Protein AF-A0A3B9JXW6-F1 (afdb_monomer_lite)

Foldseek 3Di:
DQLQPDPPRQQEAEADDQWFQDDPPDDSQCVLCQLFNVPDDQADQDDDDDDAHDLQSCQLSQYAYEAEYAHQVVPVPQDLVGLQRNLSRCCSRLQWDWRDAGDNGDIDIHGRYDADPVSHHFFSTYGGYYHYHPALLVVFLVVVVVVLVVLFWDKDFQDPQKDFAAFLFQKKKKKFSALWKKKAAAPRDIDTSPDPDDPQWDWDDDSRMIIIIGGCAPPCRRGTMMGMDDPTPGMIMITDSQKAKDWLCPVPQEDEAPDWDKTKTFIAGHPVRRPHFQFLVSFPDKDKWKWKQDPRDTDTDDWDKDADRSGIIMTTRDHPHRDFAKIKMKMWIDRPDNGDIHIDIDIHGYFYCQQWWDWPGLEWEWEEQEALFGKTKTKTKIFFHQPAFKKKKFWAPAFSDKDWAADPPDDDDPFSVQKDKDWPPFCDDPRHTMDMAGHRGMDMIMMIIHGNDAGWTKMKTWIWMWMGGPPDPTIDIDIRIYIHTYHYD

pLDDT: mean 85.59, std 10.49, range [35.19, 97.62]

Radius of gyration: 29.15 Å; chains: 1; bounding box: 68×64×74 Å

Secondary structure (DSSP, 8-state):
--GGG-SS----EEEEESS----TTS-HHHHHHHHT-TT--SS----S-----HHHHHHHTT--EEEEEE--TTS----HHHHHHHTTHHHHHHSEEEEPPBTTB--EEEE-S---TTSPPPTTSPP-EEEEESSHHHHHHHHHHHHHHHTT-EEEE-BTTEEEE-TT-SEEEEEESSS--EEE-GGG-EEETTSS--TTEEEEEETTEEEEEEE-TT-GGGSEEEEEE---S-EEEEEE--EEEEEGGGG--EEETTS-EEEEEEEEE-GGGTTSPP-GGGSTTEEEEEEEEETTEEEEEP--EEE-TTSEEEEEEE--TT--EEEEEEEEEEE-TTS--EEEEEEEEEE-GGGS-EES-SEEEPPPEESTT--EEEEEEEEPPSSSSEEEEEE-SS-SEEEEEEPTTPPP---GGG-EEEEETPEEETTEEEEEEETT-EEEEEEEEE-SS---EEEEEEEEEEEE-TT-S-EEEEEEEEEEEEE--

Structure (mmCIF, N/CA/C/O backbone):
data_AF-A0A3B9JXW6-F1
#
_entry.id   AF-A0A3B9JXW6-F1
#
loop_
_atom_site.group_PDB
_atom_site.id
_atom_site.type_symbol
_atom_site.label_atom_id
_atom_site.label_alt_id
_atom_site.label_comp_id
_atom_site.label_asym_id
_atom_site.label_entity_id
_atom_site.label_seq_id
_atom_site.pdbx_PDB_ins_code
_atom_site.Cartn_x
_atom_site.Cartn_y
_atom_site.Cartn_z
_atom_site.occupancy
_atom_site.B_iso_or_equiv
_atom_site.auth_seq_id
_atom_site.auth_comp_id
_atom_site.auth_asym_id
_atom_site.auth_atom_id
_atom_site.pdbx_PDB_model_num
ATOM 1 N N . GLN A 1 1 ? 6.437 34.582 -5.546 1.00 35.19 1 GLN A N 1
ATOM 2 C CA . GLN A 1 1 ? 5.185 33.986 -5.042 1.00 35.19 1 GLN A CA 1
ATOM 3 C C . GLN A 1 1 ? 5.531 32.534 -4.789 1.00 35.19 1 GLN A C 1
ATOM 5 O O . GLN A 1 1 ? 6.056 31.919 -5.708 1.00 35.19 1 GLN A O 1
ATOM 10 N N . ALA A 1 2 ? 5.444 32.061 -3.547 1.00 38.75 2 ALA A N 1
ATOM 11 C CA . ALA A 1 2 ? 5.876 30.705 -3.221 1.00 38.75 2 ALA A CA 1
ATOM 12 C C . ALA A 1 2 ? 5.021 29.701 -4.010 1.00 38.75 2 ALA A C 1
ATOM 14 O O . ALA A 1 2 ? 3.804 29.864 -4.078 1.00 38.75 2 ALA A O 1
ATOM 15 N N . LEU A 1 3 ? 5.653 28.686 -4.604 1.00 49.25 3 LEU A N 1
ATOM 16 C CA . LEU A 1 3 ? 4.979 27.629 -5.375 1.00 49.25 3 LEU A CA 1
ATOM 17 C C . LEU A 1 3 ? 3.952 26.829 -4.540 1.00 49.25 3 LEU A C 1
ATOM 19 O O . LEU A 1 3 ? 3.140 26.106 -5.108 1.00 49.25 3 LEU A O 1
ATOM 23 N N . ASN A 1 4 ? 3.938 27.009 -3.214 1.00 45.06 4 ASN A N 1
ATOM 24 C CA . ASN A 1 4 ? 3.087 26.284 -2.267 1.00 45.06 4 ASN A CA 1
ATOM 25 C C . ASN A 1 4 ? 1.646 26.822 -2.118 1.00 45.06 4 ASN A C 1
ATOM 27 O O . ASN A 1 4 ? 0.872 26.219 -1.382 1.00 45.06 4 ASN A O 1
ATOM 31 N N . GLU A 1 5 ? 1.257 27.936 -2.757 1.00 38.94 5 GLU A N 1
ATOM 32 C CA . GLU A 1 5 ? -0.030 28.611 -2.458 1.00 38.94 5 GLU A CA 1
ATOM 33 C C . GLU A 1 5 ? -1.107 28.567 -3.566 1.00 38.94 5 GLU A C 1
ATOM 35 O O . GLU A 1 5 ? -2.167 29.172 -3.401 1.00 38.94 5 GLU A O 1
ATOM 40 N N . SER A 1 6 ? -0.909 27.858 -4.685 1.00 38.25 6 SER A N 1
ATOM 41 C CA . SER A 1 6 ? -1.930 27.764 -5.748 1.00 38.25 6 SER A CA 1
ATOM 42 C C . SER A 1 6 ? -2.514 26.363 -5.913 1.00 38.25 6 SER A C 1
ATOM 44 O O . SER A 1 6 ? -1.777 25.391 -6.021 1.00 38.25 6 SER A O 1
ATOM 46 N N . VAL A 1 7 ? -3.844 26.292 -6.038 1.00 41.34 7 VAL A N 1
ATOM 47 C CA . VAL A 1 7 ? -4.644 25.073 -6.301 1.00 41.34 7 VAL A CA 1
ATOM 48 C C . VAL A 1 7 ? -4.357 24.456 -7.690 1.00 41.34 7 VAL A C 1
ATOM 50 O O . VAL A 1 7 ? -4.729 23.316 -7.937 1.00 41.34 7 VAL A O 1
ATOM 53 N N . ASP A 1 8 ? -3.613 25.167 -8.548 1.00 47.97 8 ASP A N 1
ATOM 54 C CA . ASP A 1 8 ? -2.991 24.671 -9.788 1.00 47.97 8 ASP A CA 1
ATOM 55 C C . ASP A 1 8 ? -1.460 24.541 -9.613 1.00 47.97 8 ASP A C 1
ATOM 57 O O . ASP A 1 8 ? -0.676 25.170 -10.329 1.00 47.97 8 ASP A O 1
ATOM 61 N N . SER A 1 9 ? -0.997 23.808 -8.595 1.00 62.19 9 SER A N 1
ATOM 62 C CA . SER A 1 9 ? 0.438 23.600 -8.375 1.00 62.19 9 SER A CA 1
ATOM 63 C C . SER A 1 9 ? 1.012 22.634 -9.419 1.00 62.19 9 SER A C 1
ATOM 65 O O . SER A 1 9 ? 0.426 21.604 -9.754 1.00 62.19 9 SER A O 1
ATOM 67 N N . CYS A 1 10 ? 2.169 22.981 -9.986 1.00 66.19 10 CYS A N 1
ATOM 68 C CA . CYS A 1 10 ? 2.902 22.104 -10.893 1.00 66.19 10 CYS A CA 1
ATOM 69 C C . CYS A 1 10 ? 3.252 20.801 -10.158 1.00 66.19 10 CYS A C 1
ATOM 71 O O . CYS A 1 10 ? 4.045 20.827 -9.226 1.00 66.19 10 CYS A O 1
ATOM 73 N N . ALA A 1 11 ? 2.660 19.674 -10.562 1.00 78.00 11 ALA A N 1
ATOM 74 C CA . ALA A 1 11 ? 2.898 18.380 -9.917 1.00 78.00 11 ALA A CA 1
ATOM 75 C C . ALA A 1 11 ? 4.185 17.690 -10.400 1.00 78.00 11 ALA A C 1
ATOM 77 O O . ALA A 1 11 ? 4.690 16.797 -9.730 1.00 78.00 11 ALA A O 1
ATOM 78 N N . MET A 1 12 ? 4.691 18.062 -11.581 1.00 83.69 12 MET A N 1
ATOM 79 C CA . MET A 1 12 ? 5.884 17.485 -12.204 1.00 83.69 12 MET A CA 1
ATOM 80 C C . MET A 1 12 ? 6.387 18.395 -13.327 1.00 83.69 12 MET A C 1
ATOM 82 O O . MET A 1 12 ? 5.585 18.927 -14.098 1.00 83.69 12 MET A O 1
ATOM 86 N N . MET A 1 13 ? 7.708 18.504 -13.481 1.00 86.12 13 MET A N 1
ATOM 87 C CA . MET A 1 13 ? 8.332 19.117 -14.654 1.00 86.12 13 MET A CA 1
ATOM 88 C C . MET A 1 13 ? 8.975 18.044 -15.533 1.00 86.12 13 MET A C 1
ATOM 90 O O . MET A 1 13 ? 9.838 17.299 -15.075 1.00 86.12 13 MET A O 1
ATOM 94 N N . ILE A 1 14 ? 8.605 18.007 -16.814 1.00 86.94 14 ILE A N 1
ATOM 95 C CA . ILE A 1 14 ? 9.288 17.189 -17.821 1.00 86.94 14 ILE A CA 1
ATOM 96 C C . ILE A 1 14 ? 9.941 18.127 -18.836 1.00 86.94 14 ILE A C 1
ATOM 98 O O . ILE A 1 14 ? 9.257 18.885 -19.525 1.00 86.94 14 ILE A O 1
ATOM 102 N N . TRP A 1 15 ? 11.268 18.086 -18.911 1.00 87.38 15 TRP A N 1
ATOM 103 C CA . TRP A 1 15 ? 12.083 18.895 -19.807 1.00 87.38 15 TRP A CA 1
ATOM 104 C C . TRP A 1 15 ? 12.637 18.024 -20.933 1.00 87.38 15 TRP A C 1
ATOM 106 O O . TRP A 1 15 ? 13.619 17.311 -20.753 1.00 87.38 15 TRP A O 1
ATOM 116 N N . PHE A 1 16 ? 12.015 18.120 -22.107 1.00 84.81 16 PHE A N 1
ATOM 117 C CA . PHE A 1 16 ? 12.512 17.516 -23.342 1.00 84.81 16 PHE A CA 1
ATOM 118 C C . PHE A 1 16 ? 13.453 18.470 -24.074 1.00 84.81 16 PHE A C 1
ATOM 120 O O . PHE A 1 16 ? 13.112 19.639 -24.268 1.00 84.81 16 PHE A O 1
ATOM 127 N N . THR A 1 17 ? 14.606 17.974 -24.508 1.00 81.62 17 THR A N 1
ATOM 128 C CA . THR A 1 17 ? 15.522 18.715 -25.378 1.00 81.62 17 THR A CA 1
ATOM 129 C C . THR A 1 17 ? 16.358 17.765 -26.233 1.00 81.62 17 THR A C 1
ATOM 131 O O . THR A 1 17 ? 16.650 16.638 -25.845 1.00 81.62 17 THR A O 1
ATOM 134 N N . ASP A 1 18 ? 16.719 18.223 -27.420 1.00 71.75 18 ASP A N 1
ATOM 135 C CA . ASP A 1 18 ? 17.624 17.580 -28.376 1.00 71.75 18 ASP A CA 1
ATOM 136 C C . ASP A 1 18 ? 18.957 18.342 -28.501 1.00 71.75 18 ASP A C 1
ATOM 138 O O . ASP A 1 18 ? 19.820 17.971 -29.292 1.00 71.75 18 ASP A O 1
ATOM 142 N N . GLY A 1 19 ? 19.140 19.396 -27.698 1.00 70.31 19 GLY A N 1
ATOM 143 C CA . GLY A 1 19 ? 20.343 20.221 -27.667 1.00 70.31 19 GLY A CA 1
ATOM 144 C C . GLY A 1 19 ? 20.643 20.807 -26.287 1.00 70.31 19 GLY A C 1
ATOM 145 O O . GLY A 1 19 ? 19.947 20.552 -25.297 1.00 70.31 19 GLY A O 1
ATOM 146 N N . ALA A 1 20 ? 21.703 21.609 -26.224 1.00 68.00 20 ALA A N 1
ATOM 147 C CA . ALA A 1 20 ? 22.185 22.215 -24.989 1.00 68.00 20 ALA A CA 1
ATOM 148 C C . ALA A 1 20 ? 21.194 23.193 -24.333 1.00 68.00 20 ALA A C 1
ATOM 150 O O . ALA A 1 20 ? 20.308 23.770 -24.967 1.00 68.00 20 ALA A O 1
ATOM 151 N N . VAL A 1 21 ? 21.418 23.469 -23.043 1.00 69.12 21 VAL A N 1
ATOM 152 C CA . VAL A 1 21 ? 20.695 24.496 -22.280 1.00 69.12 21 VAL A CA 1
ATOM 153 C C . VAL A 1 21 ? 20.968 25.882 -22.884 1.00 69.12 21 VAL A C 1
ATOM 155 O O . VAL A 1 21 ? 21.992 26.500 -22.599 1.00 69.12 21 VAL A O 1
ATOM 158 N N . ASN A 1 22 ? 20.051 26.383 -23.722 1.00 65.88 22 ASN A N 1
ATOM 159 C CA . ASN A 1 22 ? 20.199 27.666 -24.423 1.00 65.88 22 ASN A CA 1
ATOM 160 C C . ASN A 1 22 ? 19.049 28.656 -24.132 1.00 65.88 22 ASN A C 1
ATOM 162 O O . ASN A 1 22 ? 18.179 28.900 -24.977 1.00 65.88 22 ASN A O 1
ATOM 166 N N . PRO A 1 23 ? 19.001 29.232 -22.922 1.00 56.97 23 PRO A N 1
ATOM 167 C CA . PRO A 1 23 ? 18.041 30.272 -22.581 1.00 56.97 23 PRO A CA 1
ATOM 168 C C . PRO A 1 23 ? 18.289 31.526 -23.441 1.00 56.97 23 PRO A C 1
ATOM 170 O O . PRO A 1 23 ? 19.395 32.048 -23.545 1.00 56.97 23 PRO A O 1
ATOM 173 N N . ARG A 1 24 ? 17.223 31.967 -24.113 1.00 48.47 24 ARG A N 1
ATOM 174 C CA . ARG A 1 24 ? 17.151 32.958 -25.204 1.00 48.47 24 ARG A CA 1
ATOM 175 C C . ARG A 1 24 ? 18.156 34.135 -25.124 1.00 48.47 24 ARG A C 1
ATOM 177 O O . ARG A 1 24 ? 18.079 34.948 -24.213 1.00 48.47 24 ARG A O 1
ATOM 184 N N . SER A 1 25 ? 19.008 34.268 -26.154 1.00 48.22 25 SER A N 1
ATOM 185 C CA . SER A 1 25 ? 19.819 35.445 -26.569 1.00 48.22 25 SER A CA 1
ATOM 186 C C . SER A 1 25 ? 20.440 36.329 -25.469 1.00 48.22 25 SER A C 1
ATOM 188 O O . SER A 1 25 ? 20.507 37.551 -25.624 1.00 48.22 25 SER A O 1
ATOM 190 N N . GLY A 1 26 ? 20.886 35.729 -24.370 1.00 59.44 26 GLY A N 1
ATOM 191 C CA . GLY A 1 26 ? 21.588 36.378 -23.266 1.00 59.44 26 GLY A CA 1
ATOM 192 C C . GLY A 1 26 ? 22.719 35.491 -22.755 1.00 59.44 26 GLY A C 1
ATOM 193 O O . GLY A 1 26 ? 22.921 34.390 -23.263 1.00 59.44 26 GLY A O 1
ATOM 194 N N . ASP A 1 27 ? 23.470 35.990 -21.774 1.00 70.38 27 ASP A N 1
ATOM 195 C CA . ASP A 1 27 ? 24.574 35.271 -21.134 1.00 70.38 27 ASP A CA 1
ATOM 196 C C . ASP A 1 27 ? 24.087 33.915 -20.583 1.00 70.38 27 ASP A C 1
ATOM 198 O O . ASP A 1 27 ? 23.382 33.848 -19.572 1.00 70.38 27 ASP A O 1
ATOM 202 N N . GLN A 1 28 ? 24.427 32.832 -21.290 1.00 72.62 28 GLN A N 1
ATOM 203 C CA . GLN A 1 28 ? 24.025 31.458 -20.969 1.00 72.62 28 GLN A CA 1
ATOM 204 C C . GLN A 1 28 ? 24.432 31.080 -19.541 1.00 72.62 28 GLN A C 1
ATOM 206 O O . GLN A 1 28 ? 23.704 30.359 -18.857 1.00 72.62 28 GLN A O 1
ATOM 211 N N . LEU A 1 29 ? 25.536 31.648 -19.050 1.00 76.31 29 LEU A N 1
ATOM 212 C CA . LEU A 1 29 ? 26.005 31.434 -17.689 1.00 76.31 29 LEU A CA 1
ATOM 213 C C . LEU A 1 29 ? 25.125 32.122 -16.661 1.00 76.31 29 LEU A C 1
ATOM 215 O O . LEU A 1 29 ? 24.812 31.502 -15.659 1.00 76.31 29 LEU A O 1
ATOM 219 N N . ALA A 1 30 ? 24.635 33.337 -16.912 1.00 77.38 30 ALA A N 1
ATOM 220 C CA . ALA A 1 30 ? 23.718 34.003 -15.982 1.00 77.38 30 ALA A CA 1
ATOM 221 C C . ALA A 1 30 ? 22.432 33.186 -15.757 1.00 77.38 30 ALA A C 1
ATOM 223 O O . ALA A 1 30 ? 21.879 33.146 -14.654 1.00 77.38 30 ALA A O 1
ATOM 224 N N . SER A 1 31 ? 21.974 32.488 -16.797 1.00 82.25 31 SER A N 1
ATOM 225 C CA . SER A 1 31 ? 20.813 31.606 -16.695 1.00 82.25 31 SER A CA 1
ATOM 226 C C . SER A 1 31 ? 21.142 30.294 -15.984 1.00 82.25 31 SER A C 1
ATOM 228 O O . SER A 1 31 ? 20.391 29.897 -15.097 1.00 82.25 31 SER A O 1
ATOM 230 N N . LEU A 1 32 ? 22.276 29.653 -16.294 1.00 84.50 32 LEU A N 1
ATOM 231 C CA . LEU A 1 32 ? 22.757 28.486 -15.540 1.00 84.50 32 LEU A CA 1
ATOM 232 C C . LEU A 1 32 ? 22.949 28.817 -14.058 1.00 84.50 32 LEU A C 1
ATOM 234 O O . LEU A 1 32 ? 22.548 28.038 -13.194 1.00 84.50 32 LEU A O 1
ATOM 238 N N . SER A 1 33 ? 23.471 30.004 -13.766 1.00 85.06 33 SER A N 1
ATOM 239 C CA . SER A 1 33 ? 23.652 30.506 -12.412 1.00 85.06 33 SER A CA 1
ATOM 240 C C . SER A 1 33 ? 22.327 30.701 -11.675 1.00 85.06 33 SER A C 1
ATOM 242 O O . SER A 1 33 ? 22.241 30.453 -10.476 1.00 85.06 33 SER A O 1
ATOM 244 N N . SER A 1 34 ? 21.272 31.091 -12.393 1.00 86.62 34 SER A N 1
ATOM 245 C CA . SER A 1 34 ? 19.920 31.224 -11.836 1.00 86.62 34 SER A CA 1
ATOM 246 C C . SER A 1 34 ? 19.232 29.869 -11.624 1.00 86.62 34 SER A C 1
ATOM 248 O O . SER A 1 34 ? 18.459 29.705 -10.682 1.00 86.62 34 SER A O 1
ATOM 250 N N . LEU A 1 35 ? 19.502 28.890 -12.492 1.00 88.94 35 LEU A N 1
ATOM 251 C CA . LEU A 1 35 ? 18.913 27.551 -12.411 1.00 88.94 35 LEU A CA 1
ATOM 252 C C . LEU A 1 35 ? 19.598 26.668 -11.357 1.00 88.94 35 LEU A C 1
ATOM 254 O O . LEU A 1 35 ? 18.912 25.939 -10.646 1.00 88.94 35 LEU A O 1
ATOM 258 N N . CYS A 1 36 ? 20.929 26.736 -11.259 1.00 89.44 36 CYS A N 1
ATOM 259 C CA . CYS A 1 36 ? 21.748 25.856 -10.425 1.00 89.44 36 CYS A CA 1
ATOM 260 C C . CYS A 1 36 ? 22.313 26.554 -9.183 1.00 89.44 36 CYS A C 1
ATOM 262 O O . CYS A 1 36 ? 21.949 26.189 -8.070 1.00 89.44 36 CYS A O 1
ATOM 264 N N . ARG A 1 37 ? 23.230 27.518 -9.359 1.00 88.44 37 ARG A N 1
ATOM 265 C CA . ARG A 1 37 ? 23.883 28.275 -8.275 1.00 88.44 37 ARG A CA 1
ATOM 266 C C . ARG A 1 37 ? 24.623 29.505 -8.820 1.00 88.44 37 ARG A C 1
ATOM 268 O O . ARG A 1 37 ? 25.201 29.421 -9.903 1.00 88.44 37 ARG A O 1
ATOM 275 N N . PRO A 1 38 ? 24.665 30.632 -8.088 1.00 81.44 38 PRO A N 1
ATOM 276 C CA . PRO A 1 38 ? 25.093 31.929 -8.622 1.00 81.44 38 PRO A CA 1
ATOM 277 C C . PRO A 1 38 ? 26.578 32.025 -9.017 1.00 81.44 38 PRO A C 1
ATOM 279 O O . PRO A 1 38 ? 26.953 32.920 -9.769 1.00 81.44 38 PRO A O 1
ATOM 282 N N . ASP A 1 39 ? 27.419 31.128 -8.512 1.00 82.06 39 ASP A N 1
ATOM 283 C CA . ASP A 1 39 ? 28.882 31.131 -8.614 1.00 82.06 39 ASP A CA 1
ATOM 284 C C . ASP A 1 39 ? 29.448 30.303 -9.783 1.00 82.06 39 ASP A C 1
ATOM 286 O O . ASP A 1 39 ? 30.661 30.130 -9.885 1.00 82.06 39 ASP A O 1
ATOM 290 N N . ILE A 1 40 ? 28.600 29.821 -10.698 1.00 82.00 40 ILE A N 1
ATOM 291 C CA . ILE A 1 40 ? 29.058 29.221 -11.962 1.00 82.00 40 ILE A CA 1
ATOM 292 C C . ILE A 1 40 ? 29.688 30.308 -12.842 1.00 82.00 40 ILE A C 1
ATOM 294 O O . ILE A 1 40 ? 29.092 31.361 -13.075 1.00 82.00 40 ILE A O 1
ATOM 298 N N . THR A 1 41 ? 30.888 30.048 -13.371 1.00 77.31 41 THR A N 1
ATOM 299 C CA . THR A 1 41 ? 31.582 30.966 -14.289 1.00 77.31 41 THR A CA 1
ATOM 300 C C . THR A 1 41 ? 32.143 30.233 -15.510 1.00 77.31 41 THR A C 1
ATOM 302 O O . THR A 1 41 ? 32.200 29.008 -15.546 1.00 77.31 41 THR A O 1
ATOM 305 N N . VAL A 1 42 ? 32.596 30.987 -16.522 1.00 72.94 42 VAL A N 1
ATOM 306 C CA . VAL A 1 42 ? 33.264 30.442 -17.726 1.00 72.94 42 VAL A CA 1
ATOM 307 C C . VAL A 1 42 ? 34.486 29.580 -17.374 1.00 72.94 42 VAL A C 1
ATOM 309 O O . VAL A 1 42 ? 34.773 28.614 -18.075 1.00 72.94 42 VAL A O 1
ATOM 312 N N . GLY A 1 43 ? 35.241 29.973 -16.343 1.00 75.44 43 GLY A N 1
ATOM 313 C CA . GLY A 1 43 ? 36.570 29.432 -16.050 1.00 75.44 43 GLY A CA 1
ATOM 314 C C . GLY A 1 43 ? 36.618 28.432 -14.899 1.00 75.44 43 GLY A C 1
ATOM 315 O O . GLY A 1 43 ? 37.666 27.830 -14.680 1.00 75.44 43 GLY A O 1
ATOM 316 N N . GLU A 1 44 ? 35.515 28.239 -14.175 1.00 79.81 44 GLU A N 1
ATOM 317 C CA . GLU A 1 44 ? 35.484 27.382 -12.994 1.00 79.81 44 GLU A CA 1
ATOM 318 C C . GLU A 1 44 ? 34.099 26.766 -12.781 1.00 79.81 44 GLU A C 1
ATOM 320 O O . GLU A 1 44 ? 33.080 27.461 -12.827 1.00 79.81 44 GLU A O 1
ATOM 325 N N . ILE A 1 45 ? 34.088 25.458 -12.506 1.00 81.44 45 ILE A N 1
ATOM 326 C CA . ILE A 1 45 ? 32.923 24.760 -11.965 1.00 81.44 45 ILE A CA 1
ATOM 327 C C . ILE A 1 45 ? 33.073 24.762 -10.442 1.00 81.44 45 ILE A C 1
ATOM 329 O O . ILE A 1 45 ? 33.998 24.125 -9.929 1.00 81.44 45 ILE A O 1
ATOM 333 N N . PRO A 1 46 ? 32.217 25.498 -9.716 1.00 79.62 46 PRO A N 1
ATOM 334 C CA . PRO A 1 46 ? 32.345 25.624 -8.275 1.00 79.62 46 PRO A CA 1
ATOM 335 C C . PRO A 1 46 ? 32.072 24.285 -7.587 1.00 79.62 46 PRO A C 1
ATOM 337 O O . PRO A 1 46 ? 31.139 23.563 -7.940 1.00 79.62 46 PRO A O 1
ATOM 340 N N . SER A 1 47 ? 32.863 23.987 -6.557 1.00 70.44 47 SER A N 1
ATOM 341 C CA . SER A 1 47 ? 32.702 22.799 -5.714 1.00 70.44 47 SER A CA 1
ATOM 342 C C . SER A 1 47 ? 32.305 23.189 -4.287 1.00 70.44 47 SER A C 1
ATOM 344 O O . SER A 1 47 ? 32.656 24.262 -3.797 1.00 70.44 47 SER A O 1
ATOM 346 N N . GLY A 1 48 ? 31.557 22.318 -3.606 1.00 67.31 48 GLY A N 1
ATOM 347 C CA . GLY A 1 48 ? 31.151 22.520 -2.210 1.00 67.31 48 GLY A CA 1
ATOM 348 C C . GLY A 1 48 ? 29.820 23.266 -2.018 1.00 67.31 48 GLY A C 1
ATOM 349 O O . GLY A 1 48 ? 29.142 23.589 -2.993 1.00 67.31 48 GLY A O 1
ATOM 350 N N . PRO A 1 49 ? 29.406 23.500 -0.760 1.00 66.31 49 PRO A N 1
ATOM 351 C CA . PRO A 1 49 ? 28.078 24.019 -0.426 1.00 66.31 49 PRO A CA 1
ATOM 352 C C . PRO A 1 49 ? 27.897 25.492 -0.826 1.00 66.31 49 PRO A C 1
ATOM 354 O O . PRO A 1 49 ? 28.802 26.307 -0.661 1.00 66.31 49 PRO A O 1
ATOM 357 N N . SER A 1 50 ? 26.709 25.832 -1.331 1.00 75.19 50 SER A N 1
ATOM 358 C CA . SER A 1 50 ? 26.289 27.191 -1.705 1.00 75.19 50 SER A CA 1
ATOM 359 C C . SER A 1 50 ? 24.766 27.296 -1.656 1.00 75.19 50 SER A C 1
ATOM 361 O O . SER A 1 50 ? 24.068 26.299 -1.482 1.00 75.19 50 SER A O 1
ATOM 363 N N . THR A 1 51 ? 24.250 28.512 -1.808 1.00 84.75 51 THR A N 1
ATOM 364 C CA . THR A 1 51 ? 22.836 28.745 -2.099 1.00 84.75 51 THR A CA 1
ATOM 365 C C . THR A 1 51 ? 22.505 28.219 -3.492 1.00 84.75 51 THR A C 1
ATOM 367 O O . THR A 1 51 ? 23.112 28.648 -4.477 1.00 84.75 51 THR A O 1
ATOM 370 N N . TYR A 1 52 ? 21.534 27.315 -3.569 1.00 89.75 52 TYR A N 1
ATOM 371 C CA . TYR A 1 52 ? 21.047 26.764 -4.829 1.00 89.75 52 TYR A CA 1
ATOM 372 C C . TYR A 1 52 ? 20.036 27.691 -5.517 1.00 89.75 52 TYR A C 1
ATOM 374 O O . TYR A 1 52 ? 19.439 28.566 -4.891 1.00 89.75 52 TYR A O 1
ATOM 382 N N . GLY A 1 53 ? 19.886 27.501 -6.823 1.00 89.62 53 GLY A N 1
ATOM 383 C CA . GLY A 1 53 ? 18.968 28.228 -7.688 1.00 89.62 53 GLY A CA 1
ATOM 384 C C . GLY A 1 53 ? 17.604 27.551 -7.815 1.00 89.62 53 GLY A C 1
ATOM 385 O O . GLY A 1 53 ? 17.208 26.714 -7.003 1.00 89.62 53 GLY A O 1
ATOM 386 N N . LEU A 1 54 ? 16.893 27.902 -8.885 1.00 90.31 54 LEU A N 1
ATOM 387 C CA . LEU A 1 54 ? 15.499 27.517 -9.113 1.00 90.31 54 LEU A CA 1
ATOM 388 C C . LEU A 1 54 ? 15.247 25.998 -9.064 1.00 90.31 54 LEU A C 1
ATOM 390 O O . LEU A 1 54 ? 14.197 25.576 -8.586 1.00 90.31 54 LEU A O 1
ATOM 394 N N . MET A 1 55 ? 16.184 25.160 -9.525 1.00 90.69 55 MET A N 1
ATOM 395 C CA . MET A 1 55 ? 15.978 23.704 -9.514 1.00 90.69 55 MET A CA 1
ATOM 396 C C . MET A 1 55 ? 15.856 23.137 -8.096 1.00 90.69 55 MET A C 1
ATOM 398 O O . MET A 1 55 ? 15.110 22.182 -7.890 1.00 90.69 55 MET A O 1
ATOM 402 N N . GLN A 1 56 ? 16.523 23.740 -7.108 1.00 91.12 56 GLN A N 1
ATOM 403 C CA . GLN A 1 56 ? 16.339 23.357 -5.710 1.00 91.12 56 GLN A CA 1
ATOM 404 C C . GLN A 1 56 ? 14.965 23.781 -5.186 1.00 91.12 56 GLN A C 1
ATOM 406 O O . GLN A 1 56 ? 14.356 23.035 -4.428 1.00 91.12 56 GLN A O 1
ATOM 411 N N . GLU A 1 57 ? 14.438 24.934 -5.606 1.00 90.19 57 GLU A N 1
ATOM 412 C CA . GLU A 1 57 ? 13.095 25.370 -5.201 1.00 90.19 57 GLU A CA 1
ATOM 413 C C . GLU A 1 57 ? 12.016 24.388 -5.674 1.00 90.19 57 GLU A C 1
ATOM 415 O O . GLU A 1 57 ? 11.112 24.061 -4.907 1.00 90.19 57 GLU A O 1
ATOM 420 N N . PHE A 1 58 ? 12.145 23.858 -6.897 1.00 89.38 58 PHE A N 1
ATOM 421 C CA . PHE A 1 58 ? 11.267 22.793 -7.393 1.00 89.38 58 PHE A CA 1
ATOM 422 C C . PHE A 1 58 ? 11.332 21.539 -6.509 1.00 89.38 58 PHE A C 1
ATOM 424 O O . PHE A 1 58 ? 10.288 21.022 -6.113 1.00 89.38 58 PHE A O 1
ATOM 431 N N . ARG A 1 59 ? 12.536 21.083 -6.133 1.00 89.06 59 ARG A N 1
ATOM 432 C CA . ARG A 1 59 ? 12.706 19.915 -5.247 1.00 89.06 59 ARG A CA 1
ATOM 433 C C . ARG A 1 59 ? 12.100 20.140 -3.875 1.00 89.06 59 ARG A C 1
ATOM 435 O O . ARG A 1 59 ? 11.360 19.282 -3.405 1.00 89.06 59 ARG A O 1
ATOM 442 N N . SER A 1 60 ? 12.382 21.289 -3.263 1.00 87.81 60 SER A N 1
ATOM 443 C CA . SER A 1 60 ? 11.850 21.672 -1.954 1.00 87.81 60 SER A CA 1
ATOM 444 C C . SER A 1 60 ? 10.327 21.817 -1.955 1.00 87.81 60 SER A C 1
ATOM 446 O O . SER A 1 60 ? 9.699 21.624 -0.921 1.00 87.81 60 SER A O 1
ATOM 448 N N . ALA A 1 61 ? 9.726 22.134 -3.105 1.00 84.62 61 ALA A N 1
ATOM 449 C CA . ALA A 1 61 ? 8.277 22.148 -3.300 1.00 84.62 61 ALA A CA 1
ATOM 450 C C . ALA A 1 61 ? 7.687 20.757 -3.618 1.00 84.62 61 ALA A C 1
ATOM 452 O O . ALA A 1 61 ? 6.497 20.649 -3.906 1.00 84.62 61 ALA A O 1
ATOM 453 N N . GLY A 1 62 ? 8.498 19.693 -3.599 1.00 83.00 62 GLY A N 1
ATOM 454 C CA . GLY A 1 62 ? 8.057 18.331 -3.899 1.00 83.00 62 GLY A CA 1
ATOM 455 C C . GLY A 1 62 ? 7.775 18.078 -5.382 1.00 83.00 62 GLY A C 1
ATOM 456 O O . GLY A 1 62 ? 7.080 17.120 -5.711 1.00 83.00 62 GLY A O 1
ATOM 457 N N . ILE A 1 63 ? 8.305 18.909 -6.285 1.00 86.81 63 ILE A N 1
ATOM 458 C CA . ILE A 1 63 ? 8.070 18.806 -7.727 1.00 86.81 63 ILE A CA 1
ATOM 459 C C . ILE A 1 63 ? 9.218 18.010 -8.371 1.00 86.81 63 ILE A C 1
ATOM 461 O O . ILE A 1 63 ? 10.330 18.535 -8.488 1.00 86.81 63 ILE A O 1
ATOM 465 N N . PRO A 1 64 ? 8.992 16.759 -8.816 1.00 87.12 64 PRO A N 1
ATOM 466 C CA . PRO A 1 64 ? 10.012 15.975 -9.497 1.00 87.12 64 PRO A CA 1
ATOM 467 C C . PRO A 1 64 ? 10.321 16.541 -10.885 1.00 87.12 64 PRO A C 1
ATOM 469 O O . PRO A 1 64 ? 9.439 17.029 -11.602 1.00 87.12 64 PRO A O 1
ATOM 472 N N . ILE A 1 65 ? 11.594 16.434 -11.266 1.00 89.62 65 ILE A N 1
ATOM 473 C CA . ILE A 1 65 ? 12.127 16.941 -12.531 1.00 89.62 65 ILE A CA 1
ATOM 474 C C . ILE A 1 65 ? 12.625 15.769 -13.374 1.00 89.62 65 ILE A C 1
ATOM 476 O O . ILE A 1 65 ? 13.523 15.042 -12.959 1.00 89.62 65 ILE A O 1
ATOM 480 N N . PHE A 1 66 ? 12.089 15.622 -14.580 1.00 89.44 66 PHE A N 1
ATOM 481 C CA . PHE A 1 66 ? 12.546 14.643 -15.563 1.00 89.44 66 PHE A CA 1
ATOM 482 C C . PHE A 1 66 ? 13.226 15.369 -16.716 1.00 89.44 66 PHE A C 1
ATOM 484 O O . PHE A 1 66 ? 12.570 16.072 -17.483 1.00 89.44 66 PHE A O 1
ATOM 491 N N . GLY A 1 67 ? 14.543 15.228 -16.822 1.00 88.62 67 GLY A N 1
ATOM 492 C CA . GLY A 1 67 ? 15.323 15.772 -17.930 1.00 88.62 67 GLY A CA 1
ATOM 493 C C . GLY A 1 67 ? 15.512 14.711 -18.993 1.00 88.62 67 GLY A C 1
ATOM 494 O O . GLY A 1 67 ? 16.025 13.641 -18.694 1.00 88.62 67 GLY A O 1
ATOM 495 N N . VAL A 1 68 ? 15.094 14.996 -20.217 1.00 88.44 68 VAL A N 1
ATOM 496 C CA . VAL A 1 68 ? 15.064 14.031 -21.312 1.00 88.44 68 VAL A CA 1
ATOM 497 C C . VAL A 1 68 ? 15.866 14.611 -22.460 1.00 88.44 68 VAL A C 1
ATOM 499 O O . VAL A 1 68 ? 15.413 15.545 -23.124 1.00 88.44 68 VAL A O 1
ATOM 502 N N . PHE A 1 69 ? 17.060 14.066 -22.658 1.00 85.88 69 PHE A N 1
ATOM 503 C CA . PHE A 1 69 ? 17.981 14.466 -23.706 1.00 85.88 69 PHE A CA 1
ATOM 504 C C . PHE A 1 69 ? 18.013 13.403 -24.804 1.00 85.88 69 PHE A C 1
ATOM 506 O O . PHE A 1 69 ? 18.282 12.233 -24.533 1.00 85.88 69 PHE A O 1
ATOM 513 N N . LEU A 1 70 ? 17.702 13.809 -26.036 1.00 81.50 70 LEU A N 1
ATOM 514 C CA . LEU A 1 70 ? 17.849 12.962 -27.218 1.00 81.50 70 LEU A CA 1
ATOM 515 C C . LEU A 1 70 ? 19.111 13.386 -27.979 1.00 81.50 70 LEU A C 1
ATOM 517 O O . LEU A 1 70 ? 19.076 14.371 -28.716 1.00 81.50 70 LEU A O 1
ATOM 521 N N . SER A 1 71 ? 20.212 12.647 -27.821 1.00 75.00 71 SER A N 1
ATOM 522 C CA . SER A 1 71 ? 21.440 12.883 -28.578 1.00 75.00 71 SER A CA 1
ATOM 523 C C . SER A 1 71 ? 21.268 12.378 -30.011 1.00 75.00 71 SER A C 1
ATOM 525 O O . SER A 1 71 ? 21.283 11.183 -30.305 1.00 75.00 71 SER A O 1
ATOM 527 N N . ASN A 1 72 ? 21.056 13.290 -30.955 1.00 63.84 72 ASN A N 1
ATOM 528 C CA . ASN A 1 72 ? 20.934 12.901 -32.354 1.00 63.84 72 ASN A CA 1
ATOM 529 C C . ASN A 1 72 ? 22.334 12.755 -32.978 1.00 63.84 72 ASN A C 1
ATOM 531 O O . ASN A 1 72 ? 22.811 13.643 -33.678 1.00 63.84 72 ASN A O 1
ATOM 535 N N . ASP A 1 73 ? 22.992 11.612 -32.755 1.00 56.34 73 ASP A N 1
ATOM 536 C CA . ASP A 1 73 ? 24.351 11.309 -33.259 1.00 56.34 73 ASP A CA 1
ATOM 537 C C . ASP A 1 73 ? 24.489 11.384 -34.796 1.00 56.34 73 ASP A C 1
ATOM 539 O O . ASP A 1 73 ? 25.594 11.341 -35.342 1.00 56.34 73 ASP A O 1
ATOM 543 N N . LYS A 1 74 ? 23.370 11.488 -35.527 1.00 50.97 74 LYS A N 1
ATOM 544 C CA . LYS A 1 74 ? 23.354 11.647 -36.988 1.00 50.97 74 LYS A CA 1
ATOM 545 C C . LYS A 1 74 ? 23.758 13.049 -37.454 1.00 50.97 74 LYS A C 1
ATOM 547 O O . LYS A 1 74 ? 24.145 13.179 -38.613 1.00 50.97 74 LYS A O 1
ATOM 552 N N . ASP A 1 75 ? 23.739 14.038 -36.562 1.00 48.91 75 ASP A N 1
ATOM 553 C CA . ASP A 1 75 ? 24.209 15.405 -36.797 1.00 48.91 75 ASP A CA 1
ATOM 554 C C . ASP A 1 75 ? 25.463 15.666 -35.940 1.00 48.91 75 ASP A C 1
ATOM 556 O O . ASP A 1 75 ? 25.464 16.445 -34.990 1.00 48.91 75 ASP A O 1
ATOM 560 N N . SER A 1 76 ? 26.559 14.964 -36.244 1.00 51.28 76 SER A N 1
ATOM 561 C CA . SER A 1 76 ? 27.824 14.991 -35.492 1.00 51.28 76 SER A CA 1
ATOM 562 C C . SER A 1 76 ? 28.646 16.287 -35.672 1.00 51.28 76 SER A C 1
ATOM 564 O O . SER A 1 76 ? 29.844 16.229 -35.954 1.00 51.28 76 SER A O 1
ATOM 566 N N . GLU A 1 77 ? 28.018 17.456 -35.528 1.00 59.19 77 GLU A N 1
ATOM 567 C CA . GLU A 1 77 ? 28.670 18.778 -35.519 1.00 59.19 77 GLU A CA 1
ATOM 568 C C . GLU A 1 77 ? 28.356 19.597 -34.250 1.00 59.19 77 GLU A C 1
ATOM 570 O O . GLU A 1 77 ? 28.501 20.820 -34.252 1.00 59.19 77 GLU A O 1
ATOM 575 N N . ALA A 1 78 ? 27.959 18.953 -33.144 1.00 67.56 78 ALA A N 1
ATOM 576 C CA . ALA A 1 78 ? 27.811 19.654 -31.868 1.00 67.56 78 ALA A CA 1
ATOM 577 C C . ALA A 1 78 ? 29.145 20.311 -31.469 1.00 67.56 78 ALA A C 1
ATOM 579 O O . ALA A 1 78 ? 30.193 19.660 -31.390 1.00 67.56 78 ALA A O 1
ATOM 580 N N . SER A 1 79 ? 29.117 21.625 -31.244 1.00 75.56 79 SER A N 1
ATOM 581 C CA . SER A 1 79 ? 30.317 22.378 -30.861 1.00 75.56 79 SER A CA 1
ATOM 582 C C . SER A 1 79 ? 30.817 21.962 -29.470 1.00 75.56 79 SER A C 1
ATOM 584 O O . SER A 1 79 ? 30.053 21.458 -28.645 1.00 75.56 79 SER A O 1
ATOM 586 N N . SER A 1 80 ? 32.096 22.210 -29.160 1.00 78.38 80 SER A N 1
ATOM 587 C CA . SER A 1 80 ? 32.639 21.960 -27.813 1.00 78.38 80 SER A CA 1
ATOM 588 C C . SER A 1 80 ? 31.857 22.692 -26.718 1.00 78.38 80 SER A C 1
ATOM 590 O O . SER A 1 80 ? 31.668 22.149 -25.631 1.00 78.38 80 SER A O 1
ATOM 592 N N . ASP A 1 81 ? 31.362 23.891 -27.027 1.00 78.50 81 ASP A N 1
ATOM 593 C CA . ASP A 1 81 ? 30.512 24.683 -26.138 1.00 78.50 81 ASP A CA 1
ATOM 594 C C . ASP A 1 81 ? 29.144 24.024 -25.911 1.00 78.50 81 ASP A C 1
ATOM 596 O O . ASP A 1 81 ? 28.642 24.004 -24.790 1.00 78.50 81 ASP A O 1
ATOM 600 N N . GLU A 1 82 ? 28.549 23.440 -26.947 1.00 79.00 82 GLU A N 1
ATOM 601 C CA . GLU A 1 82 ? 27.258 22.753 -26.856 1.00 79.00 82 GLU A CA 1
ATOM 602 C C . GLU A 1 82 ? 27.353 21.454 -26.047 1.00 79.00 82 GLU A C 1
ATOM 604 O O . GLU A 1 82 ? 26.521 21.194 -25.174 1.00 79.00 82 GLU A O 1
ATOM 609 N N . LEU A 1 83 ? 28.418 20.677 -26.256 1.00 79.25 83 LEU A N 1
ATOM 610 C CA . LEU A 1 83 ? 28.717 19.494 -25.446 1.00 79.25 83 LEU A CA 1
ATOM 611 C C . LEU A 1 83 ? 28.932 19.862 -23.974 1.00 79.25 83 LEU A C 1
ATOM 613 O O . LEU A 1 83 ? 28.420 19.187 -23.079 1.00 79.25 83 LEU A O 1
ATOM 617 N N . TRP A 1 84 ? 29.647 20.960 -23.717 1.00 84.50 84 TRP A N 1
ATOM 618 C CA . TRP A 1 84 ? 29.878 21.445 -22.361 1.00 84.50 84 TRP A CA 1
ATOM 619 C C . TRP A 1 84 ? 28.577 21.887 -21.679 1.00 84.50 84 TRP A C 1
ATOM 621 O O . TRP A 1 84 ? 28.304 21.474 -20.555 1.00 84.50 84 TRP A O 1
ATOM 631 N N . LEU A 1 85 ? 27.728 22.654 -22.372 1.00 84.12 85 LEU A N 1
ATOM 632 C CA . LEU A 1 85 ? 26.433 23.115 -21.857 1.00 84.12 85 LEU A CA 1
ATOM 633 C C . LEU A 1 85 ? 25.428 21.973 -21.634 1.00 84.12 85 LEU A C 1
ATOM 635 O O . LEU A 1 85 ? 24.647 22.020 -20.684 1.00 84.12 85 LEU A O 1
ATOM 639 N N . THR A 1 86 ? 25.460 20.930 -22.463 1.00 84.88 86 THR A N 1
ATOM 640 C CA . THR A 1 86 ? 24.652 19.713 -22.260 1.00 84.88 86 THR A CA 1
ATOM 641 C C . THR A 1 86 ? 25.035 19.009 -20.955 1.00 84.88 86 THR A C 1
ATOM 643 O O . THR A 1 86 ? 24.170 18.519 -20.229 1.00 84.88 86 THR A O 1
ATOM 646 N N . GLY A 1 87 ? 26.316 19.064 -20.578 1.00 86.94 87 GLY A N 1
ATOM 647 C CA . GLY A 1 87 ? 26.828 18.538 -19.313 1.00 86.94 87 GLY A CA 1
ATOM 648 C C . GLY A 1 87 ? 26.155 19.100 -18.053 1.00 86.94 87 GLY A C 1
ATOM 649 O O . GLY A 1 87 ? 26.172 18.444 -17.014 1.00 86.94 87 GLY A O 1
ATOM 650 N N . PHE A 1 88 ? 25.513 20.272 -18.133 1.00 89.00 88 PHE A N 1
ATOM 651 C CA . PHE A 1 88 ? 24.789 20.883 -17.012 1.00 89.00 88 PHE A CA 1
ATOM 652 C C . PHE A 1 88 ? 23.385 20.315 -16.801 1.00 89.00 88 PHE A C 1
ATOM 654 O O . PHE A 1 88 ? 22.807 20.515 -15.734 1.00 89.00 88 PHE A O 1
ATOM 661 N N . MET A 1 89 ? 22.824 19.584 -17.766 1.00 89.38 89 MET A N 1
ATOM 662 C CA . MET A 1 89 ? 21.473 19.042 -17.633 1.00 89.38 89 MET A CA 1
ATOM 663 C C . MET A 1 89 ? 21.352 18.057 -16.475 1.00 89.38 89 MET A C 1
ATOM 665 O O . MET A 1 89 ? 20.473 18.201 -15.628 1.00 89.38 89 MET A O 1
ATOM 669 N N . LYS A 1 90 ? 22.259 17.080 -16.406 1.00 90.69 90 LYS A N 1
ATOM 670 C CA . LYS A 1 90 ? 22.241 16.067 -15.352 1.00 90.69 90 LYS A CA 1
ATOM 671 C C . LYS A 1 90 ? 22.325 16.665 -13.939 1.00 90.69 90 LYS A C 1
ATOM 673 O O . LYS A 1 90 ? 21.451 16.346 -13.139 1.00 90.69 90 LYS A O 1
ATOM 678 N N . PRO A 1 91 ? 23.273 17.563 -13.600 1.00 91.06 91 PRO A N 1
ATOM 679 C CA . PRO A 1 91 ? 23.304 18.152 -12.261 1.00 91.06 91 PRO A CA 1
ATOM 680 C C . PRO A 1 91 ? 22.081 19.037 -11.976 1.00 91.06 91 PRO A C 1
ATOM 682 O O . PRO A 1 91 ? 21.589 19.021 -10.853 1.00 91.06 91 PRO A O 1
ATOM 685 N N . LEU A 1 92 ? 21.523 19.742 -12.969 1.00 91.50 92 LEU A N 1
ATOM 686 C CA . LEU A 1 92 ? 20.266 20.489 -12.807 1.00 91.50 92 LEU A CA 1
ATOM 687 C C . LEU A 1 92 ? 19.077 19.568 -12.468 1.00 91.50 92 LEU A C 1
ATOM 689 O O . LEU A 1 92 ? 18.235 19.908 -11.637 1.00 91.50 92 LEU A O 1
ATOM 693 N N . VAL A 1 93 ? 19.017 18.399 -13.104 1.00 91.69 93 VAL A N 1
ATOM 694 C CA . VAL A 1 93 ? 17.891 17.455 -13.041 1.00 91.69 93 VAL A CA 1
ATOM 695 C C . VAL A 1 93 ? 18.003 16.460 -11.894 1.00 91.69 93 VAL A C 1
ATOM 697 O O . VAL A 1 93 ? 16.983 16.105 -11.318 1.00 91.69 93 VAL A O 1
ATOM 700 N N . GLU A 1 94 ? 19.200 16.033 -11.506 1.00 91.94 94 GLU A N 1
ATOM 701 C CA . GLU A 1 94 ? 19.428 15.055 -10.425 1.00 91.94 94 GLU A CA 1
ATOM 702 C C . GLU A 1 94 ? 19.988 15.702 -9.151 1.00 91.94 94 GLU A C 1
ATOM 704 O O . GLU A 1 94 ? 19.982 15.092 -8.092 1.00 91.94 94 GLU A O 1
ATOM 709 N N . GLY A 1 95 ? 20.410 16.966 -9.217 1.00 90.31 95 GLY A N 1
ATOM 710 C CA . GLY A 1 95 ? 20.897 17.741 -8.075 1.00 90.31 95 GLY A CA 1
ATOM 711 C C . GLY A 1 95 ? 22.415 17.689 -7.939 1.00 90.31 95 GLY A C 1
ATOM 712 O O . GLY A 1 95 ? 23.013 18.645 -7.448 1.00 90.31 95 GLY A O 1
ATOM 713 N N . ARG A 1 96 ? 23.064 16.633 -8.441 1.00 90.81 96 ARG A N 1
ATOM 714 C CA . ARG A 1 96 ? 24.524 16.500 -8.456 1.00 90.81 96 ARG A CA 1
ATOM 715 C C . ARG A 1 96 ? 24.992 15.602 -9.594 1.00 90.81 96 ARG A C 1
ATOM 717 O O . ARG A 1 96 ? 24.478 14.503 -9.756 1.00 90.81 96 ARG A O 1
ATOM 724 N N . ALA A 1 97 ? 26.000 16.036 -10.347 1.00 90.12 97 ALA A N 1
ATOM 725 C CA . ALA A 1 97 ? 26.661 15.197 -11.348 1.00 90.12 97 ALA A CA 1
ATOM 726 C C . ALA A 1 97 ? 28.015 15.771 -11.789 1.00 90.12 97 ALA A C 1
ATOM 728 O O . ALA A 1 97 ? 28.374 16.902 -11.463 1.00 90.12 97 ALA A O 1
ATOM 729 N N . GLN A 1 98 ? 28.763 14.974 -12.554 1.00 90.69 98 GLN A N 1
ATOM 730 C CA . GLN A 1 98 ? 29.986 15.409 -13.224 1.00 90.69 98 GLN A CA 1
ATOM 731 C C . GLN A 1 98 ? 29.652 16.113 -14.539 1.00 90.69 98 GLN A C 1
ATOM 733 O O . GLN A 1 98 ? 28.996 15.533 -15.403 1.00 90.69 98 GLN A O 1
ATOM 738 N N . VAL A 1 99 ? 30.160 17.331 -14.703 1.00 89.25 99 VAL A N 1
ATOM 739 C CA . VAL A 1 99 ? 30.174 18.045 -15.979 1.00 89.25 99 VAL A CA 1
ATOM 740 C C . VAL A 1 99 ? 31.484 17.695 -16.699 1.00 89.25 99 VAL A C 1
ATOM 742 O O . VAL A 1 99 ? 32.563 17.878 -16.119 1.00 89.25 99 VAL A O 1
ATOM 745 N N . PRO A 1 100 ? 31.437 17.174 -17.937 1.00 86.75 100 PRO A N 1
ATOM 746 C CA . PRO A 1 100 ? 32.637 16.813 -18.679 1.00 86.75 100 PRO A CA 1
ATOM 747 C C . PRO A 1 100 ? 33.464 18.052 -19.043 1.00 86.75 100 PRO A C 1
ATOM 749 O O . PRO A 1 100 ? 32.926 19.092 -19.415 1.00 86.75 100 PRO A O 1
ATOM 752 N N . ALA A 1 101 ? 34.791 17.926 -18.981 1.00 86.56 101 ALA A N 1
ATOM 753 C CA . ALA A 1 101 ? 35.694 18.926 -19.546 1.00 86.56 101 ALA A CA 1
ATOM 754 C C . ALA A 1 101 ? 35.696 18.804 -21.075 1.00 86.56 101 ALA A C 1
ATOM 756 O O . ALA A 1 101 ? 35.825 17.696 -21.602 1.00 86.56 101 ALA A O 1
ATOM 757 N N . VAL A 1 102 ? 35.600 19.927 -21.788 1.00 84.25 102 VAL A N 1
ATOM 758 C CA . VAL A 1 102 ? 35.613 19.939 -23.258 1.00 84.25 102 VAL A CA 1
ATOM 759 C C . VAL A 1 102 ? 36.514 21.064 -23.747 1.00 84.25 102 VAL A C 1
ATOM 761 O O . VAL A 1 102 ? 36.266 22.222 -23.441 1.00 84.25 102 VAL A O 1
ATOM 764 N N . ALA A 1 103 ? 37.549 20.722 -24.520 1.00 82.88 103 ALA A N 1
ATOM 765 C CA . ALA A 1 103 ? 38.504 21.668 -25.106 1.00 82.88 103 ALA A CA 1
ATOM 766 C C . ALA A 1 103 ? 39.065 22.706 -24.101 1.00 82.88 103 ALA A C 1
ATOM 768 O O . ALA A 1 103 ? 39.964 22.380 -23.328 1.00 82.88 103 ALA A O 1
ATOM 769 N N . ASP A 1 104 ? 38.564 23.943 -24.139 1.00 81.06 104 ASP A N 1
ATOM 770 C CA . ASP A 1 104 ? 38.940 25.106 -23.325 1.00 81.06 104 ASP A CA 1
ATOM 771 C C . ASP A 1 104 ? 38.016 25.350 -22.115 1.00 81.06 104 ASP A C 1
ATOM 773 O O . ASP A 1 104 ? 38.183 26.334 -21.391 1.00 81.06 104 ASP A O 1
ATOM 777 N N . ARG A 1 105 ? 37.064 24.447 -21.865 1.00 83.56 105 ARG A N 1
ATOM 778 C CA . ARG A 1 105 ? 36.098 24.527 -20.768 1.00 83.56 105 ARG A CA 1
ATOM 779 C C . ARG A 1 105 ? 36.456 23.578 -19.616 1.00 83.56 105 ARG A C 1
ATOM 781 O O . ARG A 1 105 ? 36.784 22.411 -19.862 1.00 83.56 105 ARG A O 1
ATOM 788 N N . PRO A 1 106 ? 36.362 24.034 -18.353 1.00 85.44 106 PRO A N 1
ATOM 789 C CA . PRO A 1 106 ? 36.625 23.188 -17.195 1.00 85.44 106 PRO A CA 1
ATOM 790 C C . PRO A 1 106 ? 35.539 22.116 -17.036 1.00 85.44 106 PRO A C 1
ATOM 792 O O . PRO A 1 106 ? 34.367 22.356 -17.314 1.00 85.44 106 PRO A O 1
ATOM 795 N N . GLY A 1 107 ? 35.936 20.942 -16.551 1.00 88.00 107 GLY A N 1
ATOM 796 C CA . GLY A 1 107 ? 35.024 19.911 -16.054 1.00 88.00 107 GLY A CA 1
ATOM 797 C C . GLY A 1 107 ? 35.105 19.814 -14.536 1.00 88.00 107 GLY A C 1
ATOM 798 O O . GLY A 1 107 ? 36.041 20.331 -13.922 1.00 88.00 107 GLY A O 1
ATOM 799 N N . GLY A 1 108 ? 34.137 19.142 -13.926 1.00 89.06 108 GLY A N 1
ATOM 800 C CA . GLY A 1 108 ? 34.097 18.983 -12.480 1.00 89.06 108 GLY A CA 1
ATOM 801 C C . GLY A 1 108 ? 32.735 18.570 -11.956 1.00 89.06 108 GLY A C 1
ATOM 802 O O . GLY A 1 108 ? 31.740 18.541 -12.681 1.00 89.06 108 GLY A O 1
ATOM 803 N N . GLU A 1 109 ? 32.703 18.260 -10.666 1.00 89.81 109 GLU A N 1
ATOM 804 C CA . GLU A 1 109 ? 31.459 17.972 -9.975 1.00 89.81 109 GLU A CA 1
ATOM 805 C C . GLU A 1 109 ? 30.680 19.264 -9.753 1.00 89.81 109 GLU A C 1
ATOM 807 O O . GLU A 1 109 ? 31.213 20.221 -9.195 1.00 89.81 109 GLU A O 1
ATOM 812 N N . LEU A 1 110 ? 29.413 19.263 -10.152 1.00 90.19 110 LEU A N 1
ATOM 813 C CA . LEU A 1 110 ? 28.494 20.359 -9.913 1.00 90.19 110 LEU A CA 1
ATOM 814 C C . LEU A 1 110 ? 27.324 19.869 -9.063 1.00 90.19 110 LEU A C 1
ATOM 816 O O . LEU A 1 110 ? 26.661 18.889 -9.409 1.00 90.19 110 LEU A O 1
ATOM 820 N N . THR A 1 111 ? 27.054 20.596 -7.983 1.00 91.00 111 THR A N 1
ATOM 821 C CA . THR A 1 111 ? 25.891 20.388 -7.116 1.00 91.00 111 THR A CA 1
ATOM 822 C C . THR A 1 111 ? 24.921 21.553 -7.305 1.00 91.00 111 THR A C 1
ATOM 824 O O . THR A 1 111 ? 25.258 22.692 -6.977 1.00 91.00 111 THR A O 1
ATOM 827 N N . CYS A 1 112 ? 23.739 21.260 -7.846 1.00 90.50 112 CYS A N 1
ATOM 828 C CA . CYS A 1 112 ? 22.632 22.193 -8.083 1.00 90.50 112 CYS A CA 1
ATOM 829 C C . CYS A 1 112 ? 21.454 22.005 -7.118 1.00 90.50 112 CYS A C 1
ATOM 831 O O . CYS A 1 112 ? 20.461 22.721 -7.233 1.00 90.50 112 CYS A O 1
ATOM 833 N N . GLY A 1 113 ? 21.541 21.045 -6.199 1.00 89.56 113 GLY A N 1
ATOM 834 C CA . GLY A 1 113 ? 20.545 20.840 -5.159 1.00 89.56 113 GLY A CA 1
ATOM 835 C C . GLY A 1 113 ? 21.087 20.047 -3.977 1.00 89.56 113 GLY A C 1
ATOM 836 O O . GLY A 1 113 ? 22.153 19.435 -4.055 1.00 89.56 113 GLY A O 1
ATOM 837 N N . GLU A 1 114 ? 20.348 20.073 -2.875 1.00 88.56 114 GLU A N 1
ATOM 838 C CA . GLU A 1 114 ? 20.652 19.273 -1.693 1.00 88.56 114 GLU A CA 1
ATOM 839 C C . GLU A 1 114 ? 20.429 17.797 -2.009 1.00 88.56 114 GLU A C 1
ATOM 841 O O . GLU A 1 114 ? 19.326 17.388 -2.367 1.00 88.56 114 GLU A O 1
ATOM 846 N N . VAL A 1 115 ? 21.489 17.002 -1.882 1.00 88.19 115 VAL A N 1
ATOM 847 C CA . VAL A 1 115 ? 21.447 15.546 -2.005 1.00 88.19 115 VAL A CA 1
ATOM 848 C C . VAL A 1 115 ? 22.387 14.911 -0.985 1.00 88.19 115 VAL A C 1
ATOM 850 O O . VAL A 1 115 ? 23.382 15.518 -0.575 1.00 88.19 115 VAL A O 1
ATOM 853 N N . ASP A 1 116 ? 22.079 13.687 -0.578 1.00 83.25 116 ASP A N 1
ATOM 854 C CA . ASP A 1 116 ? 22.917 12.885 0.302 1.00 83.25 116 ASP A CA 1
ATOM 855 C C . ASP A 1 116 ? 24.153 12.312 -0.429 1.00 83.25 116 ASP A C 1
ATOM 857 O O . ASP A 1 116 ? 24.451 12.620 -1.589 1.00 83.25 116 ASP A O 1
ATOM 861 N N . VAL A 1 117 ? 24.912 11.460 0.266 1.00 78.06 117 VAL A N 1
ATOM 862 C CA . VAL A 1 117 ? 26.107 10.801 -0.290 1.00 78.06 117 VAL A CA 1
ATOM 863 C C . VAL A 1 117 ? 25.795 9.864 -1.465 1.00 78.06 117 VAL A C 1
ATOM 865 O O . VAL A 1 117 ? 26.672 9.613 -2.290 1.00 78.06 117 VAL A O 1
ATOM 868 N N . ASN A 1 118 ? 24.561 9.372 -1.556 1.00 77.69 118 ASN A N 1
ATOM 869 C CA . ASN A 1 118 ? 24.095 8.474 -2.606 1.00 77.69 118 ASN A CA 1
ATOM 870 C C . ASN A 1 118 ? 23.411 9.230 -3.759 1.00 77.69 118 ASN A C 1
ATOM 872 O O . ASN A 1 118 ? 23.057 8.610 -4.759 1.00 77.69 118 ASN A O 1
ATOM 876 N N . GLY A 1 119 ? 23.257 10.555 -3.647 1.00 80.38 119 GLY A N 1
ATOM 877 C CA . GLY A 1 119 ? 22.610 11.394 -4.653 1.00 80.38 119 GLY A CA 1
ATOM 878 C C . GLY A 1 119 ? 21.094 11.516 -4.492 1.00 80.38 119 GLY A C 1
ATOM 879 O O . GLY A 1 119 ? 20.439 11.984 -5.419 1.00 80.38 119 GLY A O 1
ATOM 880 N N . PHE A 1 120 ? 20.531 11.126 -3.346 1.00 84.12 120 PHE A N 1
ATOM 881 C CA . PHE A 1 120 ? 19.104 11.279 -3.068 1.00 84.12 120 PHE A CA 1
ATOM 882 C C . PHE A 1 120 ? 18.800 12.611 -2.393 1.00 84.12 120 PHE A C 1
ATOM 884 O O . PHE A 1 120 ? 19.512 13.038 -1.484 1.00 84.12 120 PHE A O 1
ATOM 891 N N . ALA A 1 121 ? 17.713 13.254 -2.813 1.00 86.25 121 ALA A N 1
ATOM 892 C CA . ALA A 1 121 ? 17.196 14.443 -2.153 1.00 86.25 121 ALA A CA 1
ATOM 893 C C . ALA A 1 121 ? 16.780 14.131 -0.696 1.00 86.25 121 ALA A C 1
ATOM 895 O O . ALA A 1 121 ? 16.330 13.013 -0.417 1.00 86.25 121 ALA A O 1
ATOM 896 N N . PRO A 1 122 ? 16.896 15.100 0.233 1.00 82.62 122 PRO A N 1
ATOM 897 C CA . PRO A 1 122 ? 16.394 14.958 1.595 1.00 82.62 122 PRO A CA 1
ATOM 898 C C . PRO A 1 122 ? 14.909 14.566 1.629 1.00 82.62 122 PRO A C 1
ATOM 900 O O . PRO A 1 122 ? 14.155 14.949 0.727 1.00 82.62 122 PRO A O 1
ATOM 903 N N . PRO A 1 123 ? 14.439 13.858 2.669 1.00 75.56 123 PRO A N 1
ATOM 904 C CA . PRO A 1 123 ? 13.027 13.502 2.765 1.00 75.56 123 PRO A CA 1
ATOM 905 C C . PRO A 1 123 ? 12.114 14.734 2.760 1.00 75.56 123 PRO A C 1
ATOM 907 O O . PRO A 1 123 ? 12.454 15.798 3.274 1.00 75.56 123 PRO A O 1
ATOM 910 N N . GLY A 1 124 ? 10.954 14.592 2.117 1.00 74.00 124 GLY A N 1
ATOM 911 C CA . GLY A 1 124 ? 10.046 15.707 1.829 1.00 74.00 124 GLY A CA 1
ATOM 912 C C . GLY A 1 124 ? 10.409 16.512 0.575 1.00 74.00 124 GLY A C 1
ATOM 913 O O . GLY A 1 124 ? 9.576 17.283 0.105 1.00 74.00 124 GLY A O 1
ATOM 914 N N . GLN A 1 125 ? 11.593 16.306 -0.012 1.00 85.00 125 GLN A N 1
ATOM 915 C CA . GLN A 1 125 ? 11.971 16.879 -1.304 1.00 85.00 125 GLN A CA 1
ATOM 916 C C . GLN A 1 125 ? 11.861 15.846 -2.433 1.00 85.00 125 GLN A C 1
ATOM 918 O O . GLN A 1 125 ? 11.970 14.637 -2.220 1.00 85.00 125 GLN A O 1
ATOM 923 N N . ALA A 1 126 ? 11.658 16.319 -3.662 1.00 85.50 126 ALA A N 1
ATOM 924 C CA . ALA A 1 126 ? 11.581 15.443 -4.825 1.00 85.50 126 ALA A CA 1
ATOM 925 C C . ALA A 1 126 ? 12.962 15.103 -5.411 1.00 85.50 126 ALA A C 1
ATOM 927 O O . ALA A 1 126 ? 13.830 15.963 -5.594 1.00 85.50 126 ALA A O 1
ATOM 928 N N . ASN A 1 127 ? 13.130 13.837 -5.794 1.00 86.62 127 ASN A N 1
ATOM 929 C CA . ASN A 1 127 ? 14.203 13.426 -6.692 1.00 86.62 127 ASN A CA 1
ATOM 930 C C . ASN A 1 127 ? 13.863 13.819 -8.136 1.00 86.62 127 ASN A C 1
ATOM 932 O O . ASN A 1 127 ? 12.700 14.014 -8.496 1.00 86.62 127 ASN A O 1
ATOM 936 N N . GLY A 1 128 ? 14.891 13.913 -8.971 1.00 88.25 128 GLY A N 1
ATOM 937 C CA . GLY A 1 128 ? 14.715 14.028 -10.413 1.00 88.25 128 GLY A CA 1
ATOM 938 C C . GLY A 1 128 ? 15.500 12.938 -11.124 1.00 88.25 128 GLY A C 1
ATOM 939 O O . GLY A 1 128 ? 16.304 12.249 -10.500 1.00 88.25 128 GLY A O 1
ATOM 940 N N . ALA A 1 129 ? 15.225 12.757 -12.410 1.00 88.50 129 ALA A N 1
ATOM 941 C CA . ALA A 1 129 ? 15.806 11.692 -13.215 1.00 88.50 129 ALA A CA 1
ATOM 942 C C . ALA A 1 129 ? 16.231 12.235 -14.576 1.00 88.50 129 ALA A C 1
ATOM 944 O O . ALA A 1 129 ? 15.425 12.844 -15.289 1.00 88.50 129 ALA A O 1
ATOM 945 N N . PHE A 1 130 ? 17.495 12.015 -14.934 1.00 87.88 130 PHE A N 1
ATOM 946 C CA . PHE A 1 130 ? 18.020 12.380 -16.240 1.00 87.88 130 PHE A CA 1
ATOM 947 C C . PHE A 1 130 ? 18.071 11.154 -17.158 1.00 87.88 130 PHE A C 1
ATOM 949 O O . PHE A 1 130 ? 18.700 10.145 -16.845 1.00 87.88 130 PHE A O 1
ATOM 956 N N . ILE A 1 131 ? 17.403 11.254 -18.304 1.00 86.06 131 ILE A N 1
ATOM 957 C CA . ILE A 1 131 ? 17.358 10.233 -19.347 1.00 86.06 131 ILE A CA 1
ATOM 958 C C . ILE A 1 131 ? 18.119 10.777 -20.550 1.00 86.06 131 ILE A C 1
ATOM 960 O O . ILE A 1 131 ? 17.677 11.733 -21.183 1.00 86.06 131 ILE A O 1
ATOM 964 N N . ASP A 1 132 ? 19.244 10.144 -20.859 1.00 83.25 132 ASP A N 1
ATOM 965 C CA . ASP A 1 132 ? 20.032 10.381 -22.066 1.00 83.25 132 ASP A CA 1
ATOM 966 C C . ASP A 1 132 ? 19.791 9.224 -23.041 1.00 83.25 132 ASP A C 1
ATOM 968 O O . ASP A 1 132 ? 19.963 8.055 -22.677 1.00 83.25 132 ASP A O 1
ATOM 972 N N . ALA A 1 133 ? 19.332 9.531 -24.251 1.00 79.06 133 ALA A N 1
ATOM 973 C CA . ALA A 1 133 ? 19.037 8.536 -25.270 1.00 79.06 133 ALA A CA 1
ATOM 974 C C . ALA A 1 133 ? 19.591 8.956 -26.634 1.00 79.06 133 ALA A C 1
ATOM 976 O O . ALA A 1 133 ? 19.307 10.046 -27.110 1.00 79.06 133 ALA A O 1
ATOM 977 N N . ALA A 1 134 ? 20.284 8.039 -27.309 1.00 78.06 134 ALA A N 1
ATOM 978 C CA . ALA A 1 134 ? 20.749 8.229 -28.689 1.00 78.06 134 ALA A CA 1
ATOM 979 C C . ALA A 1 134 ? 19.761 7.691 -29.747 1.00 78.06 134 ALA A C 1
ATOM 981 O O . ALA A 1 134 ? 19.923 7.905 -30.949 1.00 78.06 134 ALA A O 1
ATOM 982 N N . ASP A 1 135 ? 18.735 6.954 -29.308 1.00 82.38 135 ASP A N 1
ATOM 983 C CA . ASP A 1 135 ? 17.745 6.302 -30.167 1.00 82.38 135 ASP A CA 1
ATOM 984 C C . ASP A 1 135 ? 16.325 6.603 -29.653 1.00 82.38 135 ASP A C 1
ATOM 986 O O . ASP A 1 135 ? 16.015 6.287 -28.497 1.00 82.38 135 ASP A O 1
ATOM 990 N N . PRO A 1 136 ? 15.429 7.179 -30.481 1.00 83.50 136 PRO A N 1
ATOM 991 C CA . PRO A 1 136 ? 14.041 7.417 -30.092 1.00 83.50 136 PRO A CA 1
ATOM 992 C C . PRO A 1 136 ? 13.288 6.140 -29.676 1.00 83.50 136 PRO A C 1
ATOM 994 O O . PRO A 1 136 ? 12.384 6.227 -28.843 1.00 83.50 136 PRO A O 1
ATOM 997 N N . VAL A 1 137 ? 13.654 4.961 -30.196 1.00 87.69 137 VAL A N 1
ATOM 998 C CA . VAL A 1 137 ? 13.048 3.681 -29.787 1.00 87.69 137 VAL A CA 1
ATOM 999 C C . VAL A 1 137 ? 13.470 3.314 -28.368 1.00 87.69 137 VAL A C 1
ATOM 1001 O O . VAL A 1 137 ? 12.630 2.924 -27.553 1.00 87.69 137 VAL A O 1
ATOM 1004 N N . LEU A 1 138 ? 14.754 3.482 -28.045 1.00 85.19 138 LEU A N 1
ATOM 1005 C CA . LEU A 1 138 ? 15.260 3.289 -26.689 1.00 85.19 138 LEU A CA 1
ATOM 1006 C C . LEU A 1 138 ? 14.609 4.283 -25.723 1.00 85.19 138 LEU A C 1
ATOM 1008 O O . LEU A 1 138 ? 14.210 3.894 -24.627 1.00 85.19 138 LEU A O 1
ATOM 1012 N N . LEU A 1 139 ? 14.431 5.538 -26.139 1.00 86.62 139 LEU A N 1
ATOM 1013 C CA . LEU A 1 139 ? 13.748 6.540 -25.328 1.00 86.62 139 LEU A CA 1
ATOM 1014 C C . LEU A 1 139 ? 12.297 6.137 -25.029 1.00 86.62 139 LEU A C 1
ATOM 1016 O O . LEU A 1 139 ? 11.867 6.160 -23.874 1.00 86.62 139 LEU A O 1
ATOM 1020 N N . ALA A 1 140 ? 11.549 5.713 -26.051 1.00 88.69 140 ALA A N 1
ATOM 1021 C CA . ALA A 1 140 ? 10.186 5.223 -25.874 1.00 88.69 140 ALA A CA 1
ATOM 1022 C C . ALA A 1 140 ? 10.136 3.995 -24.952 1.00 88.69 140 ALA A C 1
ATOM 1024 O O . ALA A 1 140 ? 9.270 3.911 -24.080 1.00 88.69 140 ALA A O 1
ATOM 1025 N N . PHE A 1 141 ? 11.097 3.078 -25.089 1.00 90.00 141 PHE A N 1
ATOM 1026 C CA . PHE A 1 141 ? 11.256 1.930 -24.202 1.00 90.00 141 PHE A CA 1
ATOM 1027 C C . PHE A 1 141 ? 11.480 2.353 -22.739 1.00 90.00 141 PHE A C 1
ATOM 1029 O O . PHE A 1 141 ? 10.792 1.838 -21.858 1.00 90.00 141 PHE A O 1
ATOM 1036 N N . GLN A 1 142 ? 12.357 3.328 -22.464 1.00 87.81 142 GLN A N 1
ATOM 1037 C CA . GLN A 1 142 ? 12.583 3.827 -21.097 1.00 87.81 142 GLN A CA 1
ATOM 1038 C C . GLN A 1 142 ? 11.328 4.470 -20.494 1.00 87.81 142 GLN A C 1
ATOM 1040 O O . GLN A 1 142 ? 11.000 4.204 -19.339 1.00 87.81 142 GLN A O 1
ATOM 1045 N N . PHE A 1 143 ? 10.568 5.255 -21.263 1.00 88.31 143 PHE A N 1
ATOM 1046 C CA . PHE A 1 143 ? 9.307 5.817 -20.767 1.00 88.31 143 PHE A CA 1
ATOM 1047 C C . PHE A 1 143 ? 8.262 4.752 -20.455 1.00 88.31 143 PHE A C 1
ATOM 1049 O O . PHE A 1 143 ? 7.574 4.839 -19.437 1.00 88.31 143 PHE A O 1
ATOM 1056 N N . LEU A 1 144 ? 8.147 3.735 -21.311 1.00 90.44 144 LEU A N 1
ATOM 1057 C CA . LEU A 1 144 ? 7.254 2.614 -21.046 1.00 90.44 144 LEU A CA 1
ATOM 1058 C C . LEU A 1 144 ? 7.683 1.872 -19.771 1.00 90.44 144 LEU A C 1
ATOM 1060 O O . LEU A 1 144 ? 6.815 1.562 -18.957 1.00 90.44 144 LEU A O 1
ATOM 1064 N N . LYS A 1 145 ? 8.988 1.655 -19.551 1.00 90.31 145 LYS A N 1
ATOM 1065 C CA . LYS A 1 145 ? 9.524 1.068 -18.310 1.00 90.31 145 LYS A CA 1
ATOM 1066 C C . LYS A 1 145 ? 9.167 1.875 -17.068 1.00 90.31 145 LYS A C 1
ATOM 1068 O O . LYS A 1 145 ? 8.683 1.298 -16.100 1.00 90.31 145 LYS A O 1
ATOM 1073 N N . ILE A 1 146 ? 9.364 3.194 -17.106 1.00 87.00 146 ILE A N 1
ATOM 1074 C CA . ILE A 1 146 ? 8.992 4.091 -16.003 1.00 87.00 146 ILE A CA 1
ATOM 1075 C C . ILE A 1 146 ? 7.493 3.965 -15.716 1.00 87.00 146 ILE A C 1
ATOM 1077 O O . ILE A 1 146 ? 7.096 3.802 -14.565 1.00 87.00 146 ILE A O 1
ATOM 1081 N N . GLY A 1 147 ? 6.655 3.951 -16.758 1.00 86.00 147 GLY A N 1
ATOM 1082 C CA . GLY A 1 147 ? 5.220 3.701 -16.610 1.00 86.00 147 GLY A CA 1
ATOM 1083 C C . GLY A 1 147 ? 4.912 2.339 -15.979 1.00 86.00 147 GLY A C 1
ATOM 1084 O O . GLY A 1 147 ? 4.015 2.244 -15.140 1.00 86.00 147 GLY A O 1
ATOM 1085 N N . GLY A 1 148 ? 5.673 1.303 -16.339 1.00 86.12 148 GLY A N 1
ATOM 1086 C CA . GLY A 1 148 ? 5.576 -0.030 -15.751 1.00 86.12 148 GLY A CA 1
ATOM 1087 C C . GLY A 1 148 ? 5.864 -0.033 -14.246 1.00 86.12 148 GLY A C 1
ATOM 1088 O O . GLY A 1 148 ? 5.064 -0.568 -13.478 1.00 86.12 148 GLY A O 1
ATOM 1089 N N . GLN A 1 149 ? 6.945 0.632 -13.826 1.00 85.19 149 GLN A N 1
ATOM 1090 C CA . GLN A 1 149 ? 7.349 0.763 -12.419 1.00 85.19 149 GLN A CA 1
ATOM 1091 C C . GLN A 1 149 ? 6.364 1.600 -11.600 1.00 85.19 149 GLN A C 1
ATOM 1093 O O . GLN A 1 149 ? 5.928 1.164 -10.543 1.00 85.19 149 GLN A O 1
ATOM 1098 N N . ILE A 1 150 ? 5.957 2.772 -12.103 1.00 81.88 150 ILE A N 1
ATOM 1099 C CA . ILE A 1 150 ? 5.006 3.664 -11.412 1.00 81.88 150 ILE A CA 1
ATOM 1100 C C . ILE A 1 150 ? 3.647 2.982 -11.211 1.00 81.88 150 ILE A C 1
ATOM 1102 O O . ILE A 1 150 ? 2.960 3.243 -10.229 1.00 81.88 150 ILE A O 1
ATOM 1106 N N . SER A 1 151 ? 3.272 2.068 -12.108 1.00 81.62 151 SER A N 1
ATOM 1107 C CA . SER A 1 151 ? 2.052 1.266 -11.963 1.00 81.62 151 SER A CA 1
ATOM 1108 C C . SER A 1 151 ? 2.187 0.135 -10.921 1.00 81.62 151 SER A C 1
ATOM 1110 O O . SER A 1 151 ? 1.292 -0.701 -10.822 1.00 81.62 151 SER A O 1
ATOM 1112 N N . GLY A 1 152 ? 3.295 0.075 -10.169 1.00 81.25 152 GLY A N 1
ATOM 1113 C CA . GLY A 1 152 ? 3.570 -0.924 -9.128 1.00 81.25 152 GLY A CA 1
ATOM 1114 C C . GLY A 1 152 ? 4.225 -2.212 -9.635 1.00 81.25 152 GLY A C 1
ATOM 1115 O O . GLY A 1 152 ? 4.112 -3.254 -8.992 1.00 81.25 152 GLY A O 1
ATOM 1116 N N . GLY A 1 153 ? 4.845 -2.176 -10.818 1.00 86.25 153 GLY A N 1
ATOM 1117 C CA . GLY A 1 153 ? 5.451 -3.347 -11.448 1.00 86.25 153 GLY A CA 1
ATOM 1118 C C . GLY A 1 153 ? 6.921 -3.526 -11.082 1.00 86.25 153 GLY A C 1
ATOM 1119 O O . GLY A 1 153 ? 7.693 -2.569 -11.120 1.00 86.25 153 GLY A O 1
ATOM 1120 N N . ASN A 1 154 ? 7.345 -4.764 -10.822 1.00 85.81 154 ASN A N 1
ATOM 1121 C CA . ASN A 1 154 ? 8.765 -5.079 -10.626 1.00 85.81 154 ASN A CA 1
ATOM 1122 C C . ASN A 1 154 ? 9.488 -5.336 -11.947 1.00 85.81 154 ASN A C 1
ATOM 1124 O O . ASN A 1 154 ? 9.162 -6.306 -12.626 1.00 85.81 154 ASN A O 1
ATOM 1128 N N . GLY A 1 155 ? 10.462 -4.490 -12.288 1.00 86.69 155 GLY A N 1
ATOM 1129 C CA . GLY A 1 155 ? 11.260 -4.618 -13.508 1.00 86.69 155 GLY A CA 1
ATOM 1130 C C . GLY A 1 155 ? 12.236 -5.791 -13.433 1.00 86.69 155 GLY A C 1
ATOM 1131 O O . GLY A 1 155 ? 13.152 -5.798 -12.615 1.00 86.69 155 GLY A O 1
ATOM 1132 N N . ILE A 1 156 ? 12.037 -6.788 -14.292 1.00 91.00 156 ILE A N 1
ATOM 1133 C CA . ILE A 1 156 ? 12.838 -8.009 -14.370 1.00 91.00 156 ILE A CA 1
ATOM 1134 C C . ILE A 1 156 ? 13.367 -8.153 -15.794 1.00 91.00 156 ILE A C 1
ATOM 1136 O O . ILE A 1 156 ? 12.609 -8.278 -16.760 1.00 91.00 156 ILE A O 1
ATOM 1140 N N . ALA A 1 157 ? 14.691 -8.182 -15.935 1.00 90.44 157 ALA A N 1
ATOM 1141 C CA . ALA A 1 157 ? 15.330 -8.368 -17.230 1.00 90.44 157 ALA A CA 1
ATOM 1142 C C . ALA A 1 157 ? 14.975 -9.736 -17.840 1.00 90.44 157 ALA A C 1
ATOM 1144 O O . ALA A 1 157 ? 15.171 -10.787 -17.222 1.00 90.44 157 ALA A O 1
ATOM 1145 N N . ILE A 1 158 ? 14.511 -9.740 -19.092 1.00 92.69 158 ILE A N 1
ATOM 1146 C CA . ILE A 1 158 ? 14.194 -10.980 -19.807 1.00 92.69 158 ILE A CA 1
ATOM 1147 C C . ILE A 1 158 ? 15.486 -11.559 -20.389 1.00 92.69 158 ILE A C 1
ATOM 1149 O O . ILE A 1 158 ? 16.073 -11.029 -21.332 1.00 92.69 158 ILE A O 1
ATOM 1153 N N . THR A 1 159 ? 15.934 -12.692 -19.850 1.00 86.81 159 THR A N 1
ATOM 1154 C CA . THR A 1 159 ? 17.193 -13.320 -20.270 1.00 86.81 159 THR A CA 1
ATOM 1155 C C . THR A 1 159 ? 16.930 -14.399 -21.315 1.00 86.81 159 THR A C 1
ATOM 1157 O O . THR A 1 159 ? 16.196 -15.354 -21.065 1.00 86.81 159 THR A O 1
ATOM 1160 N N . LYS A 1 160 ? 17.556 -14.284 -22.497 1.00 87.56 160 LYS A N 1
ATOM 1161 C CA . LYS A 1 160 ? 17.390 -15.233 -23.624 1.00 87.56 160 LYS A CA 1
ATOM 1162 C C . LYS A 1 160 ? 15.920 -15.432 -24.028 1.00 87.56 160 LYS A C 1
ATOM 1164 O O . LYS A 1 160 ? 15.519 -16.542 -24.379 1.00 87.56 160 LYS A O 1
ATOM 1169 N N . GLY A 1 161 ? 15.123 -14.368 -23.925 1.00 92.44 161 GLY A N 1
ATOM 1170 C CA . GLY A 1 161 ? 13.699 -14.400 -24.239 1.00 92.44 161 GLY A CA 1
ATOM 1171 C C . GLY A 1 161 ? 12.884 -15.296 -23.307 1.00 92.44 161 GLY A C 1
ATOM 1172 O O . GLY A 1 161 ? 11.827 -15.741 -23.714 1.00 92.44 161 GLY A O 1
ATOM 1173 N N . ARG A 1 162 ? 13.349 -15.638 -22.100 1.00 94.56 162 ARG A N 1
ATOM 1174 C CA . ARG A 1 162 ? 12.605 -16.493 -21.161 1.00 94.56 162 ARG A CA 1
ATOM 1175 C C . ARG A 1 162 ? 12.406 -15.787 -19.833 1.00 94.56 162 ARG A C 1
ATOM 1177 O O . ARG A 1 162 ? 13.317 -15.118 -19.350 1.00 94.56 162 ARG A O 1
ATOM 1184 N N . PHE A 1 163 ? 11.234 -15.977 -19.245 1.00 95.25 163 PHE A N 1
ATOM 1185 C CA . PHE A 1 163 ? 10.891 -15.456 -17.927 1.00 95.25 163 PHE A CA 1
ATOM 1186 C C . PHE A 1 163 ? 9.849 -16.346 -17.243 1.00 95.25 163 PHE A C 1
ATOM 1188 O O . PHE A 1 163 ? 9.298 -17.257 -17.862 1.00 95.25 163 PHE A O 1
ATOM 1195 N N . VAL A 1 164 ? 9.616 -16.112 -15.952 1.00 94.44 164 VAL A N 1
ATOM 1196 C CA . VAL A 1 164 ? 8.643 -16.859 -15.148 1.00 94.44 164 VAL A CA 1
ATOM 1197 C C . VAL A 1 164 ? 7.615 -15.884 -14.596 1.00 94.44 164 VAL A C 1
ATOM 1199 O O . VAL A 1 164 ? 7.975 -14.820 -14.098 1.00 94.44 164 VAL A O 1
ATOM 1202 N N . VAL A 1 165 ? 6.347 -16.265 -14.688 1.00 94.75 165 VAL A N 1
ATOM 1203 C CA . VAL A 1 165 ? 5.224 -15.609 -14.021 1.00 94.75 165 VAL A CA 1
ATOM 1204 C C . VAL A 1 165 ? 4.871 -16.469 -12.804 1.00 94.75 165 VAL A C 1
ATOM 1206 O O . VAL A 1 165 ? 4.357 -17.572 -12.997 1.00 94.75 165 VAL A O 1
ATOM 1209 N N . PRO A 1 166 ? 5.205 -16.046 -11.572 1.00 93.25 166 PRO A N 1
ATOM 1210 C CA . PRO A 1 166 ? 4.918 -16.812 -10.361 1.00 93.25 166 PRO A CA 1
ATOM 1211 C C . PRO A 1 166 ? 3.440 -16.707 -9.951 1.00 93.25 166 PRO A C 1
ATOM 1213 O O . PRO A 1 166 ? 2.701 -15.841 -10.435 1.00 93.25 166 PRO A O 1
ATOM 1216 N N . GLN A 1 167 ? 3.021 -17.581 -9.028 1.00 91.25 167 GLN A N 1
ATOM 1217 C CA . GLN A 1 167 ? 1.715 -17.481 -8.368 1.00 91.25 167 GLN A CA 1
ATOM 1218 C C . GLN A 1 167 ? 1.556 -16.125 -7.655 1.00 91.25 167 GLN A C 1
ATOM 1220 O O . GLN A 1 167 ? 2.535 -15.448 -7.345 1.00 91.25 167 GLN A O 1
ATOM 1225 N N . GLY A 1 168 ? 0.308 -15.690 -7.470 1.00 90.06 168 GLY A N 1
ATOM 1226 C CA . GLY A 1 168 ? -0.006 -14.375 -6.898 1.00 90.06 168 GLY A CA 1
ATOM 1227 C C . GLY A 1 168 ? 0.108 -13.196 -7.880 1.00 90.06 168 GLY A C 1
ATOM 1228 O O . GLY A 1 168 ? -0.227 -12.064 -7.510 1.00 90.06 168 GLY A O 1
ATOM 1229 N N . THR A 1 169 ? 0.528 -13.433 -9.130 1.00 93.75 169 THR A N 1
ATOM 1230 C CA . THR A 1 169 ? 0.535 -12.418 -10.195 1.00 93.75 169 THR A CA 1
ATOM 1231 C C . THR A 1 169 ? -0.894 -12.119 -10.653 1.00 93.75 169 THR A C 1
ATOM 1233 O O . THR A 1 169 ? -1.570 -12.988 -11.192 1.00 93.75 169 THR A O 1
ATOM 1236 N N . ALA A 1 170 ? -1.352 -10.878 -10.493 1.00 93.19 170 ALA A N 1
ATOM 1237 C CA . ALA A 1 170 ? -2.640 -10.423 -11.020 1.00 93.19 170 ALA A CA 1
ATOM 1238 C C . ALA A 1 170 ? -2.558 -10.079 -12.516 1.00 93.19 170 ALA A C 1
ATOM 1240 O O . ALA A 1 170 ? -3.495 -10.322 -13.281 1.00 93.19 170 ALA A O 1
ATOM 1241 N N . GLY A 1 171 ? -1.410 -9.567 -12.952 1.00 93.62 171 GLY A N 1
ATOM 1242 C CA . GLY A 1 171 ? -1.096 -9.320 -14.352 1.00 93.62 171 GLY A CA 1
ATOM 1243 C C . GLY A 1 171 ? 0.397 -9.110 -14.555 1.00 93.62 171 GLY A C 1
ATOM 1244 O O . GLY A 1 171 ? 1.142 -8.873 -13.604 1.00 93.62 171 GLY A O 1
ATOM 1245 N N . PHE A 1 172 ? 0.843 -9.184 -15.802 1.00 95.31 172 PHE A N 1
ATOM 1246 C CA . PHE A 1 172 ? 2.213 -8.841 -16.161 1.00 95.31 172 PHE A CA 1
ATOM 1247 C C . PHE A 1 172 ? 2.261 -7.968 -17.410 1.00 95.31 172 PHE A C 1
ATOM 1249 O O . PHE A 1 172 ? 1.354 -7.981 -18.243 1.00 95.31 172 PHE A O 1
ATOM 1256 N N . GLN A 1 173 ? 3.333 -7.195 -17.542 1.00 95.94 173 GLN A N 1
ATOM 1257 C CA . GLN A 1 173 ? 3.625 -6.420 -18.736 1.00 95.94 173 GLN A CA 1
ATOM 1258 C C . GLN A 1 173 ? 4.979 -6.823 -19.300 1.00 95.94 173 GLN A C 1
ATOM 1260 O O . GLN A 1 173 ? 5.959 -6.911 -18.573 1.00 95.94 173 GLN A O 1
ATOM 1265 N N . VAL A 1 174 ? 5.040 -7.035 -20.607 1.00 96.50 174 VAL A N 1
ATOM 1266 C CA . VAL A 1 174 ? 6.290 -7.194 -21.344 1.00 96.50 174 VAL A CA 1
ATOM 1267 C C . VAL A 1 174 ? 6.490 -5.942 -22.179 1.00 96.50 174 VAL A C 1
ATOM 1269 O O . VAL A 1 174 ? 5.658 -5.599 -23.019 1.00 96.50 174 VAL A O 1
ATOM 1272 N N . ILE A 1 175 ? 7.587 -5.241 -21.929 1.00 95.75 175 ILE A N 1
ATOM 1273 C CA . ILE A 1 175 ? 7.977 -4.048 -22.672 1.00 95.75 175 ILE A CA 1
ATOM 1274 C C . ILE A 1 175 ? 9.131 -4.442 -23.579 1.00 95.75 175 ILE A C 1
ATOM 1276 O O . ILE A 1 175 ? 10.090 -5.060 -23.123 1.00 95.75 175 ILE A O 1
ATOM 1280 N N . VAL A 1 176 ? 9.033 -4.117 -24.865 1.00 95.06 176 VAL A N 1
ATOM 1281 C CA . VAL A 1 176 ? 10.023 -4.477 -25.888 1.00 95.06 176 VAL A CA 1
ATOM 1282 C C . VAL A 1 176 ? 10.332 -3.285 -26.777 1.00 95.06 176 VAL A C 1
ATOM 1284 O O . VAL A 1 176 ? 9.433 -2.542 -27.166 1.00 95.06 176 VAL A O 1
ATOM 1287 N N . SER A 1 177 ? 11.596 -3.114 -27.155 1.00 92.94 177 SER A N 1
ATOM 1288 C CA . SER A 1 177 ? 12.037 -2.085 -28.107 1.00 92.94 177 SER A CA 1
ATOM 1289 C C . SER A 1 177 ? 11.812 -2.514 -29.569 1.00 92.94 177 SER A C 1
ATOM 1291 O O . SER A 1 177 ? 12.702 -2.396 -30.409 1.00 92.94 177 SER A O 1
ATOM 1293 N N . SER A 1 178 ? 10.654 -3.110 -29.861 1.00 91.19 178 SER A N 1
ATOM 1294 C CA . SER A 1 178 ? 10.237 -3.528 -31.203 1.00 91.19 178 SER A CA 1
ATOM 1295 C C . SER A 1 178 ? 8.713 -3.520 -31.309 1.00 91.19 178 SER A C 1
ATOM 1297 O O . SER A 1 178 ? 8.002 -3.612 -30.305 1.00 91.19 178 SER A O 1
ATOM 1299 N N . THR A 1 179 ? 8.208 -3.446 -32.537 1.00 89.12 179 THR A N 1
ATOM 1300 C CA . THR A 1 179 ? 6.785 -3.655 -32.849 1.00 89.12 179 THR A CA 1
ATOM 1301 C C . THR A 1 179 ? 6.449 -5.126 -33.089 1.00 89.12 179 THR A C 1
ATOM 1303 O O . THR A 1 179 ? 5.298 -5.519 -32.902 1.00 89.12 179 THR A O 1
ATOM 1306 N N . ASP A 1 180 ? 7.462 -5.941 -33.396 1.00 90.75 180 ASP A N 1
ATOM 1307 C CA . ASP A 1 180 ? 7.346 -7.381 -33.597 1.00 90.75 180 ASP A CA 1
ATOM 1308 C C . ASP A 1 180 ? 7.627 -8.137 -32.295 1.00 90.75 180 ASP A C 1
ATOM 1310 O O . ASP A 1 180 ? 8.717 -8.054 -31.708 1.00 90.75 180 ASP A O 1
ATOM 1314 N N . TRP A 1 181 ? 6.637 -8.906 -31.852 1.00 92.81 181 TRP A N 1
ATOM 1315 C CA . TRP A 1 181 ? 6.720 -9.734 -30.656 1.00 92.81 181 TRP A CA 1
ATOM 1316 C C . TRP A 1 181 ? 5.766 -10.929 -30.746 1.00 92.81 181 TRP A C 1
ATOM 1318 O O . TRP A 1 181 ? 4.698 -10.860 -31.362 1.00 92.81 181 TRP A O 1
ATOM 1328 N N . ALA A 1 182 ? 6.155 -12.017 -30.089 1.00 93.88 182 ALA A N 1
ATOM 1329 C CA . ALA A 1 182 ? 5.288 -13.141 -29.775 1.00 93.88 182 ALA A CA 1
ATOM 1330 C C . ALA A 1 182 ? 5.629 -13.692 -28.386 1.00 93.88 182 ALA A C 1
ATOM 1332 O O . ALA A 1 182 ? 6.799 -13.800 -28.020 1.00 93.88 182 ALA A O 1
ATOM 1333 N N . LEU A 1 183 ? 4.600 -14.023 -27.620 1.00 94.31 183 LEU A N 1
ATOM 1334 C CA . LEU A 1 183 ? 4.655 -14.654 -26.316 1.00 94.31 183 LEU A CA 1
ATOM 1335 C C . LEU A 1 183 ? 4.115 -16.076 -26.440 1.00 94.31 183 LEU A C 1
ATOM 1337 O O . LEU A 1 183 ? 3.007 -16.279 -26.929 1.00 94.31 183 LEU A O 1
ATOM 1341 N N . THR A 1 184 ? 4.883 -17.038 -25.950 1.00 94.00 184 THR A N 1
ATOM 1342 C CA . THR A 1 184 ? 4.464 -18.430 -25.786 1.00 94.00 184 THR A CA 1
ATOM 1343 C C . THR A 1 184 ? 4.566 -18.767 -24.309 1.00 94.00 184 THR A C 1
ATOM 1345 O O . THR A 1 184 ? 5.649 -18.710 -23.727 1.00 94.00 184 THR A O 1
ATOM 1348 N N . GLY A 1 185 ? 3.433 -19.061 -23.697 1.00 91.44 185 GLY A N 1
ATOM 1349 C CA . GLY A 1 185 ? 3.285 -19.365 -22.287 1.00 91.44 185 GLY A CA 1
ATOM 1350 C C . GLY A 1 185 ? 3.007 -20.842 -22.016 1.00 91.44 185 GLY A C 1
ATOM 1351 O O . GLY A 1 185 ? 3.103 -21.692 -22.910 1.00 91.44 185 GLY A O 1
ATOM 1352 N N . PRO A 1 186 ? 2.656 -21.156 -20.763 1.00 90.81 186 PRO A N 1
ATOM 1353 C CA . PRO A 1 186 ? 2.240 -22.488 -20.358 1.00 90.81 186 PRO A CA 1
ATOM 1354 C C . PRO A 1 186 ? 0.959 -22.933 -21.076 1.00 90.81 186 PRO A C 1
ATOM 1356 O O . PRO A 1 186 ? 0.192 -22.126 -21.604 1.00 90.81 186 PRO A O 1
ATOM 1359 N N . GLU A 1 187 ? 0.763 -24.253 -21.121 1.00 82.88 187 GLU A N 1
ATOM 1360 C CA . GLU A 1 187 ? -0.453 -24.913 -21.628 1.00 82.88 187 GLU A CA 1
ATOM 1361 C C . GLU A 1 187 ? -0.881 -24.529 -23.061 1.00 82.88 187 GLU A C 1
ATOM 1363 O O . GLU A 1 187 ? -2.022 -24.747 -23.461 1.00 82.88 187 GLU A O 1
ATOM 1368 N N . GLY A 1 188 ? 0.054 -24.022 -23.873 1.00 75.25 188 GLY A N 1
ATOM 1369 C CA . GLY A 1 188 ? -0.208 -23.612 -25.257 1.00 75.25 188 GLY A CA 1
ATOM 1370 C C . GLY A 1 188 ? -0.780 -22.200 -25.394 1.00 75.25 188 GLY A C 1
ATOM 1371 O O . GLY A 1 188 ? -1.265 -21.851 -26.468 1.00 75.25 188 GLY A O 1
ATOM 1372 N N . SER A 1 189 ? -0.721 -21.389 -24.332 1.00 83.31 189 SER A N 1
ATOM 1373 C CA . SER A 1 189 ? -1.053 -19.965 -24.387 1.00 83.31 189 SER A CA 1
ATOM 1374 C C . SER A 1 189 ? -0.104 -19.248 -25.343 1.00 83.31 189 SER A C 1
ATOM 1376 O O . SER A 1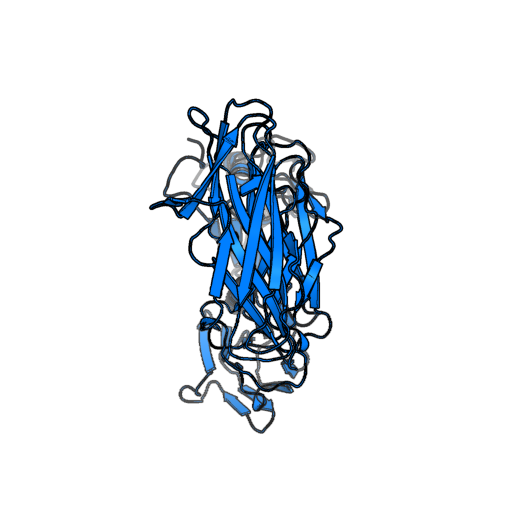 189 ? 1.102 -19.217 -25.116 1.00 83.31 189 SER A O 1
ATOM 1378 N N . GLU A 1 190 ? -0.625 -18.663 -26.415 1.00 87.50 190 GLU A N 1
ATOM 1379 C CA . GLU A 1 190 ? 0.176 -17.969 -27.424 1.00 87.50 190 GLU A CA 1
ATOM 1380 C C . GLU A 1 190 ? -0.465 -16.628 -27.773 1.00 87.50 190 GLU A C 1
ATOM 1382 O O . GLU A 1 190 ? -1.669 -16.546 -28.021 1.00 87.50 190 GLU A O 1
ATOM 1387 N N . PHE A 1 191 ? 0.350 -15.575 -27.789 1.00 88.31 191 PHE A N 1
ATOM 1388 C CA . PHE A 1 191 ? -0.068 -14.222 -28.142 1.00 88.31 191 PHE A CA 1
ATOM 1389 C C . PHE A 1 191 ? 0.971 -13.583 -29.049 1.00 88.31 191 PHE A C 1
ATOM 1391 O O . PHE A 1 191 ? 2.161 -13.625 -28.755 1.00 88.31 191 PHE A O 1
ATOM 1398 N N . SER A 1 192 ? 0.550 -12.938 -30.125 1.00 87.50 192 SER A N 1
ATOM 1399 C CA . SER A 1 192 ? 1.461 -12.295 -31.067 1.00 87.50 192 SER A CA 1
ATOM 1400 C C . SER A 1 192 ? 0.935 -10.955 -31.561 1.00 87.50 192 SER A C 1
ATOM 1402 O O . SER A 1 192 ? -0.264 -10.675 -31.520 1.00 87.50 192 SER A O 1
ATOM 1404 N N . ALA A 1 193 ? 1.840 -10.136 -32.098 1.00 79.38 193 ALA A N 1
ATOM 1405 C CA . ALA A 1 193 ? 1.493 -8.865 -32.730 1.00 79.38 193 ALA A CA 1
ATOM 1406 C C . ALA A 1 193 ? 0.508 -9.011 -33.912 1.00 79.38 193 ALA A C 1
ATOM 1408 O O . ALA A 1 193 ? -0.194 -8.059 -34.247 1.00 79.38 193 ALA A O 1
ATOM 1409 N N . SER A 1 194 ? 0.455 -10.189 -34.548 1.00 76.62 194 SER A N 1
ATOM 1410 C CA . SER A 1 194 ? -0.440 -10.486 -35.675 1.00 76.62 194 SER A CA 1
ATOM 1411 C C . SER A 1 194 ? -1.846 -10.933 -35.271 1.00 76.62 194 SER A C 1
ATOM 1413 O O . SER A 1 194 ? -2.725 -11.005 -36.134 1.00 76.62 194 SER A O 1
ATOM 1415 N N . ASP A 1 195 ? -2.079 -11.236 -33.993 1.00 75.31 195 ASP A N 1
ATOM 1416 C CA . ASP A 1 195 ? -3.376 -11.729 -33.541 1.00 75.31 195 ASP A CA 1
ATOM 1417 C C . ASP A 1 195 ? -4.405 -10.600 -33.457 1.00 75.31 195 ASP A C 1
ATOM 1419 O O . ASP A 1 195 ? -4.145 -9.496 -32.974 1.00 75.31 195 ASP A O 1
ATOM 1423 N N . THR A 1 196 ? -5.628 -10.878 -33.908 1.00 60.72 196 THR A N 1
ATOM 1424 C CA . THR A 1 196 ? -6.745 -9.935 -33.784 1.00 60.72 196 THR A CA 1
ATOM 1425 C C . THR A 1 196 ? -7.242 -9.936 -32.338 1.00 60.72 196 THR A C 1
ATOM 1427 O O . THR A 1 196 ? -8.119 -10.712 -31.982 1.00 60.72 196 THR A O 1
ATOM 1430 N N . ALA A 1 197 ? -6.641 -9.072 -31.512 1.00 55.50 197 ALA A N 1
ATOM 1431 C CA . ALA A 1 197 ? -6.995 -8.782 -30.116 1.00 55.50 197 ALA A CA 1
ATOM 1432 C C . ALA A 1 197 ? -7.344 -10.033 -29.273 1.00 55.50 197 ALA A C 1
ATOM 1434 O O . ALA A 1 197 ? -8.525 -10.288 -29.002 1.00 55.50 197 ALA A O 1
ATOM 1435 N N . PRO A 1 198 ? -6.336 -10.812 -28.835 1.00 60.41 198 PRO A N 1
ATOM 1436 C CA . PRO A 1 198 ? -6.552 -11.918 -27.908 1.00 60.41 198 PRO A CA 1
ATOM 1437 C C . PRO A 1 198 ? -7.287 -11.435 -26.648 1.00 60.41 198 PRO A C 1
ATOM 1439 O O . PRO A 1 198 ? -6.987 -10.366 -26.110 1.00 60.41 198 PRO A O 1
ATOM 1442 N N . ARG A 1 199 ? -8.263 -12.209 -26.153 1.00 65.56 199 ARG A N 1
ATOM 1443 C CA . ARG A 1 199 ? -8.936 -11.884 -24.882 1.00 65.56 199 ARG A CA 1
ATOM 1444 C C . ARG A 1 199 ? -7.894 -11.824 -23.761 1.00 65.56 199 ARG A C 1
ATOM 1446 O O . ARG A 1 199 ? -7.097 -12.742 -23.633 1.00 65.56 199 ARG A O 1
ATOM 1453 N N . GLY A 1 200 ? -7.935 -10.769 -22.949 1.00 73.62 200 GLY A N 1
ATOM 1454 C CA . GLY A 1 200 ? -7.043 -10.615 -21.792 1.00 73.62 200 GLY A CA 1
ATOM 1455 C C . GLY A 1 200 ? -5.652 -10.055 -22.106 1.00 73.62 200 GLY A C 1
ATOM 1456 O O . GLY A 1 200 ? -4.868 -9.878 -21.176 1.00 73.62 200 GLY A O 1
ATOM 1457 N N . VAL A 1 201 ? -5.358 -9.725 -23.373 1.00 87.00 201 VAL A N 1
ATOM 1458 C CA . VAL A 1 201 ? -4.091 -9.104 -23.787 1.00 87.00 201 VAL A CA 1
ATOM 1459 C C . VAL A 1 201 ? -4.338 -7.751 -24.440 1.00 87.00 201 VAL A C 1
ATOM 1461 O O . VAL A 1 201 ? -5.150 -7.619 -25.354 1.00 87.00 201 VAL A O 1
ATOM 1464 N N . VAL A 1 202 ? -3.602 -6.736 -23.993 1.00 89.31 202 VAL A N 1
ATOM 1465 C CA . VAL A 1 202 ? -3.628 -5.385 -24.560 1.00 89.31 202 VAL A CA 1
ATOM 1466 C C . VAL A 1 202 ? -2.216 -5.004 -24.975 1.00 89.31 202 VAL A C 1
ATOM 1468 O O . VAL A 1 202 ? -1.322 -4.921 -24.139 1.00 89.31 202 VAL A O 1
ATOM 1471 N N . ALA A 1 203 ? -2.012 -4.744 -26.264 1.00 90.12 203 ALA A N 1
ATOM 1472 C CA . ALA A 1 203 ? -0.749 -4.232 -26.778 1.00 90.12 203 ALA A CA 1
ATOM 1473 C C . ALA A 1 203 ? -0.884 -2.748 -27.134 1.00 90.12 203 ALA A C 1
ATOM 1475 O O . ALA A 1 203 ? -1.791 -2.355 -27.867 1.00 90.12 203 ALA A O 1
ATOM 1476 N N . ALA A 1 204 ? 0.029 -1.928 -26.624 1.00 89.50 204 ALA A N 1
ATOM 1477 C CA . ALA A 1 204 ? 0.126 -0.507 -26.926 1.00 89.50 204 ALA A CA 1
ATOM 1478 C C . ALA A 1 204 ? 1.513 -0.199 -27.493 1.00 89.50 204 ALA A C 1
ATOM 1480 O O . ALA A 1 204 ? 2.527 -0.535 -26.882 1.00 89.50 204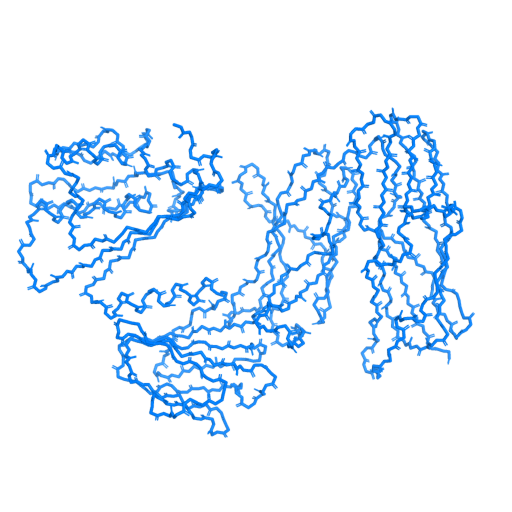 ALA A O 1
ATOM 1481 N N . GLN A 1 205 ? 1.556 0.447 -28.655 1.00 88.38 205 GLN A N 1
ATOM 1482 C CA . GLN A 1 205 ? 2.798 0.849 -29.312 1.00 88.38 205 GLN A CA 1
ATOM 1483 C C . GLN A 1 205 ? 3.058 2.337 -29.086 1.00 88.38 205 GLN A C 1
ATOM 1485 O O . GLN A 1 205 ? 2.143 3.155 -29.178 1.00 88.38 205 GLN A O 1
ATOM 1490 N N . SER A 1 206 ? 4.310 2.691 -28.809 1.00 85.88 206 SER A N 1
ATOM 1491 C CA . SER A 1 206 ? 4.763 4.075 -28.675 1.00 85.88 206 SER A CA 1
ATOM 1492 C C . SER A 1 206 ? 6.198 4.188 -29.170 1.00 85.88 206 SER A C 1
ATOM 1494 O O . SER A 1 206 ? 7.056 3.429 -28.732 1.00 85.88 206 SER A O 1
ATOM 1496 N N . GLY A 1 207 ? 6.462 5.105 -30.104 1.00 81.94 207 GLY A N 1
ATOM 1497 C CA . GLY A 1 207 ? 7.823 5.414 -30.566 1.00 81.94 207 GLY A CA 1
ATOM 1498 C C . GLY A 1 207 ? 8.642 4.216 -31.070 1.00 81.94 207 GLY A C 1
ATOM 1499 O O . GLY A 1 207 ? 9.856 4.224 -30.937 1.00 81.94 207 GLY A O 1
ATOM 1500 N N . GLY A 1 208 ? 8.001 3.173 -31.614 1.00 87.06 208 GLY A N 1
ATOM 1501 C CA . GLY A 1 208 ? 8.672 1.944 -32.070 1.00 87.06 208 GLY A CA 1
ATOM 1502 C C . GLY A 1 208 ? 8.900 0.883 -30.985 1.00 87.06 208 GLY A C 1
ATOM 1503 O O . GLY A 1 208 ? 9.290 -0.236 -31.312 1.00 87.06 208 GLY A O 1
ATOM 1504 N N . ALA A 1 209 ? 8.602 1.194 -29.722 1.00 92.25 209 ALA A N 1
ATOM 1505 C CA . ALA A 1 209 ? 8.522 0.232 -28.630 1.00 92.25 209 ALA A CA 1
ATOM 1506 C C . ALA A 1 209 ? 7.074 -0.244 -28.424 1.00 92.25 209 ALA A C 1
ATOM 1508 O O . ALA A 1 209 ? 6.112 0.459 -28.749 1.00 92.25 209 ALA A O 1
ATOM 1509 N N . THR A 1 210 ? 6.911 -1.436 -27.855 1.00 93.56 210 THR A N 1
ATOM 1510 C CA . THR A 1 210 ? 5.604 -2.016 -27.534 1.00 93.56 210 THR A CA 1
ATOM 1511 C C . THR A 1 210 ? 5.535 -2.387 -26.064 1.00 93.56 210 THR A C 1
ATOM 1513 O O . THR A 1 210 ? 6.459 -2.984 -25.519 1.00 93.56 210 THR A O 1
ATOM 1516 N N . LYS A 1 211 ? 4.405 -2.069 -25.437 1.00 94.25 211 LYS A N 1
ATOM 1517 C CA . LYS A 1 211 ? 3.992 -2.589 -24.138 1.00 94.25 211 LYS A CA 1
ATOM 1518 C C . LYS A 1 211 ? 2.882 -3.605 -24.357 1.00 94.25 211 LYS A C 1
ATOM 1520 O O . LYS A 1 211 ? 1.825 -3.248 -24.871 1.00 94.25 211 LYS A O 1
ATOM 1525 N N . VAL A 1 212 ? 3.114 -4.843 -23.951 1.00 94.50 212 VAL A N 1
ATOM 1526 C CA . VAL A 1 212 ? 2.136 -5.931 -23.981 1.00 94.50 212 VAL A CA 1
ATOM 1527 C C . VAL A 1 212 ? 1.692 -6.196 -22.553 1.00 94.50 212 VAL A C 1
ATOM 1529 O O . VAL A 1 212 ? 2.508 -6.576 -21.726 1.00 94.50 212 VAL A O 1
ATOM 1532 N N . SER A 1 213 ? 0.422 -5.972 -22.245 1.00 93.88 213 SER A N 1
ATOM 1533 C CA . SER A 1 213 ? -0.173 -6.197 -20.928 1.00 93.88 213 SER A CA 1
ATOM 1534 C C . SER A 1 213 ? -1.046 -7.444 -20.970 1.00 93.88 213 SER A C 1
ATOM 1536 O O . SER A 1 213 ? -1.924 -7.539 -21.825 1.00 93.88 213 SER A O 1
ATOM 1538 N N . VAL A 1 214 ? -0.811 -8.383 -20.057 1.00 92.81 214 VAL A N 1
ATOM 1539 C CA . VAL A 1 214 ? -1.550 -9.644 -19.943 1.00 92.81 214 VAL A CA 1
ATOM 1540 C C . VAL A 1 214 ? -2.183 -9.716 -18.556 1.00 92.81 214 VAL A C 1
ATOM 1542 O O . VAL A 1 214 ? -1.483 -9.656 -17.543 1.00 92.81 214 VAL A O 1
ATOM 1545 N N . GLY A 1 215 ? -3.510 -9.836 -18.509 1.00 91.19 215 GLY A N 1
ATOM 1546 C CA . GLY A 1 215 ? -4.233 -10.119 -17.271 1.00 91.19 215 GLY A CA 1
ATOM 1547 C C . GLY A 1 215 ? -4.143 -11.606 -16.943 1.00 91.19 215 GLY A C 1
ATOM 1548 O O . GLY A 1 215 ? -4.621 -12.423 -17.723 1.00 91.19 215 GLY A O 1
ATOM 1549 N N . VAL A 1 216 ? -3.538 -11.947 -15.805 1.00 90.62 216 VAL A N 1
ATOM 1550 C CA . VAL A 1 216 ? -3.427 -13.337 -15.322 1.00 90.62 216 VAL A CA 1
ATOM 1551 C C . VAL A 1 216 ? -4.652 -13.676 -14.476 1.00 90.62 216 VAL A C 1
ATOM 1553 O O . VAL A 1 216 ? -5.367 -14.639 -14.733 1.00 90.62 216 VAL A O 1
ATOM 1556 N N . GLY A 1 217 ? -4.962 -12.817 -13.506 1.00 82.62 217 GLY A N 1
ATOM 1557 C CA . GLY A 1 217 ? -6.129 -12.968 -12.654 1.00 82.62 217 GLY A CA 1
ATOM 1558 C C . GLY A 1 217 ? -6.143 -14.285 -11.879 1.00 82.62 217 GLY A C 1
ATOM 1559 O O . GLY A 1 217 ? -5.191 -14.606 -11.178 1.00 82.62 217 GLY A O 1
ATOM 1560 N N . ALA A 1 218 ? -7.251 -15.019 -11.986 1.00 79.88 218 ALA A N 1
ATOM 1561 C CA . ALA A 1 218 ? -7.426 -16.341 -11.378 1.00 79.88 218 ALA A CA 1
ATOM 1562 C C . ALA A 1 218 ? -7.117 -17.497 -12.352 1.00 79.88 218 ALA A C 1
ATOM 1564 O O . ALA A 1 218 ? -7.417 -18.648 -12.046 1.00 79.88 218 ALA A O 1
ATOM 1565 N N . ASP A 1 219 ? -6.588 -17.200 -13.544 1.00 85.81 219 ASP A N 1
ATOM 1566 C CA . ASP A 1 219 ? -6.281 -18.210 -14.553 1.00 85.81 219 ASP A CA 1
ATOM 1567 C C . ASP A 1 219 ? -4.885 -18.801 -14.315 1.00 85.81 219 ASP A C 1
ATOM 1569 O O . ASP A 1 219 ? -3.863 -18.260 -14.743 1.00 85.81 219 ASP A O 1
ATOM 1573 N N . GLU A 1 220 ? -4.843 -19.933 -13.613 1.00 82.38 220 GLU A N 1
ATOM 1574 C CA . GLU A 1 220 ? -3.595 -20.635 -13.307 1.00 82.38 220 GLU A CA 1
ATOM 1575 C C . GLU A 1 220 ? -2.861 -21.135 -14.562 1.00 82.38 220 GLU A C 1
ATOM 1577 O O . GLU A 1 220 ? -1.645 -21.318 -14.506 1.00 82.38 220 GLU A O 1
ATOM 1582 N N . SER A 1 221 ? -3.539 -21.284 -15.711 1.00 87.19 221 SER A N 1
ATOM 1583 C CA . SER A 1 221 ? -2.892 -21.707 -16.966 1.00 87.19 221 SER A CA 1
ATOM 1584 C C . SER A 1 221 ? -1.896 -20.671 -17.505 1.00 87.19 221 SER A C 1
ATOM 1586 O O . SER A 1 221 ? -1.020 -20.992 -18.309 1.00 87.19 221 SER A O 1
ATOM 1588 N N . LEU A 1 222 ? -1.984 -19.422 -17.032 1.00 90.56 222 LEU A N 1
ATOM 1589 C CA . LEU A 1 222 ? -1.075 -18.333 -17.392 1.00 90.56 222 LEU A CA 1
ATOM 1590 C C . LEU A 1 222 ? 0.120 -18.207 -16.428 1.00 90.56 222 LEU A C 1
ATOM 1592 O O . LEU A 1 222 ? 1.028 -17.404 -16.672 1.00 90.56 222 LEU A O 1
ATOM 1596 N N . VAL A 1 223 ? 0.155 -19.006 -15.357 1.00 92.81 223 VAL A N 1
ATOM 1597 C CA . VAL A 1 223 ? 1.241 -19.047 -14.369 1.00 92.81 223 VAL A CA 1
ATOM 1598 C C . VAL A 1 223 ? 2.293 -20.073 -14.791 1.00 92.81 223 VAL A C 1
ATOM 1600 O O . VAL A 1 223 ? 1.989 -21.217 -15.116 1.00 92.81 223 VAL A O 1
ATOM 1603 N N . GLY A 1 224 ? 3.567 -19.680 -14.758 1.00 93.75 224 GLY A N 1
ATOM 1604 C CA . GLY A 1 224 ? 4.689 -20.553 -15.089 1.00 93.75 224 GLY A CA 1
ATOM 1605 C C . GLY A 1 224 ? 5.672 -19.923 -16.066 1.00 93.75 224 GLY A C 1
ATOM 1606 O O . GLY A 1 224 ? 5.907 -18.715 -16.061 1.00 93.75 224 GLY A O 1
ATOM 1607 N N . GLN A 1 225 ? 6.319 -20.759 -16.875 1.00 95.31 225 GLN A N 1
ATOM 1608 C CA . GLN A 1 225 ? 7.383 -20.317 -17.769 1.00 95.31 225 GLN A CA 1
ATOM 1609 C C . GLN A 1 225 ? 6.827 -19.747 -19.078 1.00 95.31 225 GLN A C 1
ATOM 1611 O O . GLN A 1 225 ? 6.054 -20.399 -19.774 1.00 95.31 225 GLN A O 1
ATOM 1616 N N . TRP A 1 226 ? 7.317 -18.565 -19.440 1.00 96.00 226 TRP A N 1
ATOM 1617 C CA . TRP A 1 226 ? 7.003 -17.868 -20.679 1.00 96.00 226 TRP A CA 1
ATOM 1618 C C . TRP A 1 226 ? 8.248 -17.685 -21.545 1.00 96.00 226 TRP A C 1
ATOM 1620 O O . TRP A 1 226 ? 9.386 -17.611 -21.061 1.00 96.00 226 TRP A O 1
ATOM 1630 N N . GLN A 1 227 ? 8.018 -17.587 -22.850 1.00 96.06 227 GLN A N 1
ATOM 1631 C CA . GLN A 1 227 ? 9.018 -17.279 -23.854 1.00 96.06 227 GLN A CA 1
ATOM 1632 C C . GLN A 1 227 ? 8.567 -16.098 -24.717 1.00 96.06 227 GLN A C 1
ATOM 1634 O O . GLN A 1 227 ? 7.487 -16.111 -25.293 1.00 96.06 227 GLN A O 1
ATOM 1639 N N . LEU A 1 228 ? 9.430 -15.095 -24.830 1.00 96.31 228 LEU A N 1
ATOM 1640 C CA . LEU A 1 228 ? 9.330 -13.964 -25.735 1.00 96.31 228 LEU A CA 1
ATOM 1641 C C . LEU A 1 228 ? 10.200 -14.221 -26.971 1.00 96.31 228 LEU A C 1
ATOM 1643 O O . LEU A 1 228 ? 11.418 -14.383 -26.869 1.00 96.31 228 LEU A O 1
ATOM 1647 N N . ALA A 1 229 ? 9.578 -14.207 -28.144 1.00 94.75 229 ALA A N 1
ATOM 1648 C CA . ALA A 1 229 ? 10.250 -14.129 -29.431 1.00 94.75 229 ALA A CA 1
ATOM 1649 C C . ALA A 1 229 ? 10.158 -12.693 -29.964 1.00 94.75 229 ALA A C 1
ATOM 1651 O O . ALA A 1 229 ? 9.072 -12.178 -30.219 1.00 94.75 229 ALA A O 1
ATOM 1652 N N . THR A 1 230 ? 11.306 -12.036 -30.123 1.00 91.88 230 THR A N 1
ATOM 1653 C CA . THR A 1 230 ? 11.411 -10.685 -30.686 1.00 91.88 230 THR A CA 1
ATOM 1654 C C . THR A 1 230 ? 12.805 -10.472 -31.276 1.00 91.88 230 THR A C 1
ATOM 1656 O O . THR A 1 230 ? 13.761 -11.139 -30.877 1.00 91.88 230 THR A O 1
ATOM 1659 N N . SER A 1 231 ? 12.924 -9.547 -32.227 1.00 87.00 231 SER A N 1
ATOM 1660 C CA . SER A 1 231 ? 14.207 -9.031 -32.718 1.00 87.00 231 SER A CA 1
ATOM 1661 C C . SER A 1 231 ? 14.726 -7.840 -31.904 1.00 87.00 231 SER A C 1
ATOM 1663 O O . SER A 1 231 ? 15.772 -7.295 -32.247 1.00 87.00 231 SER A O 1
ATOM 1665 N N . ALA A 1 232 ? 13.982 -7.399 -30.882 1.00 87.56 232 ALA A N 1
ATOM 1666 C CA . ALA A 1 232 ? 14.343 -6.265 -30.041 1.00 87.56 232 ALA A CA 1
ATOM 1667 C C . ALA A 1 232 ? 15.681 -6.487 -29.321 1.00 87.56 232 ALA A C 1
ATOM 1669 O O . ALA A 1 232 ? 15.950 -7.575 -28.812 1.00 87.56 232 ALA A O 1
ATOM 1670 N N . GLU A 1 233 ? 16.481 -5.428 -29.219 1.00 85.62 233 GLU A N 1
ATOM 1671 C CA . GLU A 1 233 ? 17.684 -5.410 -28.382 1.00 85.62 233 GLU A CA 1
ATOM 1672 C C . GLU A 1 233 ? 17.328 -5.314 -26.890 1.00 85.62 233 GLU A C 1
ATOM 1674 O O . GLU A 1 233 ? 17.986 -5.932 -26.053 1.00 85.62 233 GLU A O 1
ATOM 1679 N N . TYR A 1 234 ? 16.245 -4.601 -26.561 1.00 89.69 234 TYR A N 1
ATOM 1680 C CA . TYR A 1 234 ? 15.817 -4.357 -25.189 1.00 89.69 234 TYR A CA 1
ATOM 1681 C C . TYR A 1 234 ? 14.444 -4.970 -24.918 1.00 89.69 234 TYR A C 1
ATOM 1683 O O . TYR A 1 234 ? 13.488 -4.792 -25.680 1.00 89.69 234 TYR A O 1
ATOM 1691 N N . SER A 1 235 ? 14.346 -5.691 -23.802 1.00 94.50 235 SER A N 1
ATOM 1692 C CA . SER A 1 235 ? 13.086 -6.243 -23.311 1.00 94.50 235 SER A CA 1
ATOM 1693 C C . SER A 1 235 ? 13.093 -6.388 -21.793 1.00 94.50 235 SER A C 1
ATOM 1695 O O . SER A 1 235 ? 14.123 -6.713 -21.199 1.00 94.50 235 SER A O 1
ATOM 1697 N N . GLU A 1 236 ? 11.946 -6.147 -21.168 1.00 95.75 236 GLU A N 1
ATOM 1698 C CA . GLU A 1 236 ? 11.796 -6.219 -19.717 1.00 95.75 236 GLU A CA 1
ATOM 1699 C C . GLU A 1 236 ? 10.386 -6.653 -19.328 1.00 95.75 236 GLU A C 1
ATOM 1701 O O . GLU A 1 236 ? 9.405 -6.313 -19.994 1.00 95.75 236 GLU A O 1
ATOM 1706 N N . LEU A 1 237 ? 10.307 -7.434 -18.257 1.00 96.44 237 LEU A N 1
ATOM 1707 C CA . LEU A 1 237 ? 9.076 -7.904 -17.647 1.00 96.44 237 LEU A CA 1
ATOM 1708 C C . LEU A 1 237 ? 8.740 -7.027 -16.443 1.00 96.44 237 LEU A C 1
ATOM 1710 O O . LEU A 1 237 ? 9.620 -6.700 -15.659 1.00 96.44 237 LEU A O 1
ATOM 1714 N N . PHE A 1 238 ? 7.461 -6.730 -16.262 1.00 96.25 238 PHE A N 1
ATOM 1715 C CA . PHE A 1 238 ? 6.913 -6.133 -15.055 1.00 96.25 238 PHE A CA 1
ATOM 1716 C C . PHE A 1 238 ? 5.825 -7.036 -14.496 1.00 96.25 238 PHE A C 1
ATOM 1718 O O . PHE A 1 238 ? 4.857 -7.337 -15.193 1.00 96.25 238 PHE A O 1
ATOM 1725 N N . LEU A 1 239 ? 5.986 -7.480 -13.253 1.00 95.00 239 LEU A N 1
ATOM 1726 C CA . LEU A 1 239 ? 4.997 -8.301 -12.552 1.00 95.00 239 LEU A CA 1
ATOM 1727 C C . LEU A 1 239 ? 4.166 -7.439 -11.603 1.00 95.00 239 LEU A C 1
ATOM 1729 O O . LEU A 1 239 ? 4.732 -6.654 -10.841 1.00 95.00 239 LEU A O 1
ATOM 1733 N N . TYR A 1 240 ? 2.844 -7.618 -11.628 1.00 93.62 240 TYR A N 1
ATOM 1734 C CA . TYR A 1 240 ? 1.896 -6.874 -10.802 1.00 93.62 240 TYR A CA 1
ATOM 1735 C C . TYR A 1 240 ? 1.136 -7.817 -9.886 1.00 93.62 240 TYR A C 1
ATOM 1737 O O . TYR A 1 240 ? 0.454 -8.736 -10.342 1.00 93.62 240 TYR A O 1
ATOM 1745 N N . THR A 1 241 ? 1.188 -7.539 -8.589 1.00 93.31 241 THR A N 1
ATOM 1746 C CA . THR A 1 241 ? 0.234 -8.110 -7.635 1.00 93.31 241 THR A CA 1
ATOM 1747 C C . THR A 1 241 ? -1.061 -7.313 -7.657 1.00 93.31 241 THR A C 1
ATOM 1749 O O . THR A 1 241 ? -2.130 -7.868 -7.460 1.00 93.31 241 THR A O 1
ATOM 1752 N N . GLY A 1 242 ? -1.010 -6.005 -7.916 1.00 91.44 242 GLY A N 1
ATOM 1753 C CA . GLY A 1 242 ? -2.197 -5.166 -7.797 1.00 91.44 242 GLY A CA 1
ATOM 1754 C C . GLY A 1 242 ? -2.751 -5.150 -6.373 1.00 91.44 242 GLY A C 1
ATOM 1755 O O . GLY A 1 242 ? -3.951 -4.975 -6.209 1.00 91.44 242 GLY A O 1
ATOM 1756 N N . LEU A 1 243 ? -1.913 -5.397 -5.367 1.00 93.25 243 LEU A N 1
ATOM 1757 C CA . LEU A 1 243 ? -2.257 -5.272 -3.955 1.00 93.25 243 LEU A CA 1
ATOM 1758 C C . LEU A 1 243 ? -1.877 -3.869 -3.452 1.00 93.25 243 LEU A C 1
ATOM 1760 O O . LEU A 1 243 ? -0.936 -3.251 -3.946 1.00 93.25 243 LEU A O 1
ATOM 1764 N N . THR A 1 244 ? -2.607 -3.369 -2.464 1.00 93.25 244 THR A N 1
ATOM 1765 C CA . THR A 1 244 ? -2.324 -2.130 -1.732 1.00 93.25 244 THR A CA 1
ATOM 1766 C C . THR A 1 244 ? -2.760 -2.289 -0.275 1.00 93.25 244 THR A C 1
ATOM 1768 O O . THR A 1 244 ? -3.497 -3.222 0.048 1.00 93.25 244 THR A O 1
ATOM 1771 N N . ILE A 1 245 ? -2.278 -1.420 0.610 1.00 92.44 245 ILE A N 1
ATOM 1772 C CA . ILE A 1 245 ? -2.581 -1.453 2.043 1.00 92.44 245 ILE A CA 1
ATOM 1773 C C . ILE A 1 245 ? -3.598 -0.349 2.335 1.00 92.44 245 ILE A C 1
ATOM 1775 O O . ILE A 1 245 ? -3.341 0.810 2.007 1.00 92.44 245 ILE A O 1
ATOM 1779 N N . GLU A 1 246 ? -4.704 -0.715 2.979 1.00 88.81 246 GLU A N 1
ATOM 1780 C CA . GLU A 1 246 ? -5.693 0.199 3.560 1.00 88.81 246 GLU A CA 1
ATOM 1781 C C . GLU A 1 246 ? -5.684 0.040 5.085 1.00 88.81 246 GLU A C 1
ATOM 1783 O O . GLU A 1 246 ? -5.671 -1.085 5.595 1.00 88.81 246 GLU A O 1
ATOM 1788 N N . LEU A 1 247 ? -5.737 1.142 5.830 1.00 84.62 247 LEU A N 1
ATOM 1789 C CA . LEU A 1 247 ? -6.063 1.093 7.254 1.00 84.62 247 LEU A CA 1
ATOM 1790 C C . LEU A 1 247 ? -7.580 1.170 7.423 1.00 84.62 247 LEU A C 1
ATOM 1792 O O . LEU A 1 247 ? -8.263 1.921 6.730 1.00 84.62 247 LEU A O 1
ATOM 1796 N N . ASP A 1 248 ? -8.132 0.492 8.431 1.00 73.19 248 ASP A N 1
ATOM 1797 C CA . ASP A 1 248 ? -9.541 0.711 8.810 1.00 73.19 248 ASP A CA 1
ATOM 1798 C C . ASP A 1 248 ? -9.780 2.178 9.220 1.00 73.19 248 ASP A C 1
ATOM 1800 O O . ASP A 1 248 ? -10.889 2.711 9.139 1.00 73.19 248 ASP A O 1
ATOM 1804 N N . ARG A 1 249 ? -8.689 2.833 9.631 1.00 63.28 249 ARG A N 1
ATOM 1805 C CA . ARG A 1 249 ? -8.561 4.250 9.963 1.00 63.28 249 ARG A CA 1
ATOM 1806 C C . ARG A 1 249 ? -8.484 5.177 8.742 1.00 63.28 249 ARG A C 1
ATOM 1808 O O . ARG A 1 249 ? -8.455 6.385 8.935 1.00 63.28 249 ARG A O 1
ATOM 1815 N N . ASP A 1 250 ? -8.552 4.686 7.503 1.00 54.41 250 ASP A N 1
ATOM 1816 C CA . ASP A 1 250 ? -8.553 5.547 6.302 1.00 54.41 250 ASP A CA 1
ATOM 1817 C C . ASP A 1 250 ? -9.789 6.467 6.216 1.00 54.41 250 ASP A C 1
ATOM 1819 O O . ASP A 1 250 ? -9.830 7.405 5.420 1.00 54.41 250 ASP A O 1
ATOM 1823 N N . LYS A 1 251 ? -10.796 6.246 7.074 1.00 51.16 251 LYS A N 1
ATOM 1824 C CA . LYS A 1 251 ? -11.919 7.173 7.286 1.00 51.16 251 LYS A CA 1
ATOM 1825 C C . LYS A 1 251 ? -11.715 8.135 8.463 1.00 51.16 251 LYS A C 1
ATOM 1827 O O . LYS A 1 251 ? -12.350 9.188 8.462 1.00 51.16 251 LYS A O 1
ATOM 1832 N N . VAL A 1 252 ? -10.855 7.802 9.435 1.00 59.16 252 VAL A N 1
ATOM 1833 C CA . VAL A 1 252 ? -10.534 8.649 10.595 1.00 59.16 252 VAL A CA 1
ATOM 1834 C C . VAL A 1 252 ? -9.107 8.413 11.112 1.00 59.16 252 VAL A C 1
ATOM 1836 O O . VAL A 1 252 ? -8.786 7.376 11.691 1.00 59.16 252 VAL A O 1
ATOM 1839 N N . SER A 1 253 ? -8.263 9.433 10.982 1.00 68.00 253 SER A N 1
ATOM 1840 C CA . SER A 1 253 ? -6.821 9.344 11.218 1.00 68.00 253 SER A CA 1
ATOM 1841 C C . SER A 1 253 ? -6.357 9.606 12.660 1.00 68.00 253 SER A C 1
ATOM 1843 O O . SER A 1 253 ? -5.176 9.876 12.843 1.00 68.00 253 SER A O 1
ATOM 1845 N N . THR A 1 254 ? -7.213 9.606 13.694 1.00 83.00 254 THR A N 1
ATOM 1846 C CA . THR A 1 254 ? -6.774 10.062 15.037 1.00 83.00 254 THR A CA 1
ATOM 1847 C C . THR A 1 254 ? -6.242 8.949 15.944 1.00 83.00 254 THR A C 1
ATOM 1849 O O . THR A 1 254 ? -6.841 7.881 16.026 1.00 83.00 254 THR A O 1
ATOM 1852 N N . ILE A 1 255 ? -5.134 9.201 16.645 1.00 87.31 255 ILE A N 1
ATOM 1853 C CA . ILE A 1 255 ? -4.545 8.349 17.696 1.00 87.31 255 ILE A CA 1
ATOM 1854 C C . ILE A 1 255 ? -4.362 9.162 18.981 1.00 87.31 255 ILE A C 1
ATOM 1856 O O . ILE A 1 255 ? -4.284 10.389 18.931 1.00 87.31 255 ILE A O 1
ATOM 1860 N N . LEU A 1 256 ? -4.304 8.497 20.133 1.00 88.06 256 LEU A N 1
ATOM 1861 C CA . LEU A 1 256 ? -4.124 9.152 21.430 1.00 88.06 256 LEU A CA 1
ATOM 1862 C C . LEU A 1 256 ? -2.646 9.226 21.825 1.00 88.06 256 LEU A C 1
ATOM 1864 O O . LEU A 1 256 ? -1.907 8.257 21.645 1.00 88.06 256 LEU A O 1
ATOM 1868 N N . SER A 1 257 ? -2.236 10.358 22.400 1.00 89.25 257 SER A N 1
ATOM 1869 C CA . SER A 1 257 ? -0.913 10.517 23.012 1.00 89.25 257 SER A CA 1
ATOM 1870 C C . SER A 1 257 ? -0.789 9.710 24.309 1.00 89.25 257 SER A C 1
ATOM 1872 O O . SER A 1 257 ? -1.760 9.546 25.055 1.00 89.25 257 SER A O 1
ATOM 1874 N N . ASP A 1 258 ? 0.420 9.227 24.602 1.00 87.44 258 ASP A N 1
ATOM 1875 C CA . ASP A 1 258 ? 0.763 8.418 25.779 1.00 87.44 258 ASP A CA 1
ATOM 1876 C C . ASP A 1 258 ? -0.206 7.241 25.998 1.00 87.44 258 ASP A C 1
ATOM 1878 O O . ASP A 1 258 ? -0.558 6.903 27.134 1.00 87.44 258 ASP A O 1
ATOM 1882 N N . PHE A 1 259 ? -0.705 6.657 24.913 1.00 87.81 259 PHE A N 1
ATOM 1883 C CA . PHE A 1 259 ? -1.690 5.585 24.919 1.00 87.81 259 PHE A CA 1
ATOM 1884 C C . PHE A 1 259 ? -1.249 4.492 23.953 1.00 87.81 259 PHE A C 1
ATOM 1886 O O . PHE A 1 259 ? -0.720 4.778 22.879 1.00 87.81 259 PHE A O 1
ATOM 1893 N N . ASP A 1 260 ? -1.473 3.246 24.348 1.00 88.94 260 ASP A N 1
ATOM 1894 C CA . ASP A 1 260 ? -1.188 2.083 23.522 1.00 88.94 260 ASP A CA 1
ATOM 1895 C C . ASP A 1 260 ? -2.333 1.938 22.522 1.00 88.94 260 ASP A C 1
ATOM 1897 O O . ASP A 1 260 ? -3.405 1.447 22.859 1.00 88.94 260 ASP A O 1
ATOM 1901 N N . ASN A 1 261 ? -2.121 2.460 21.315 1.00 87.44 261 ASN A N 1
ATOM 1902 C CA . ASN A 1 261 ? -3.095 2.408 20.237 1.00 87.44 261 ASN A CA 1
ATOM 1903 C C . ASN A 1 261 ? -2.936 1.106 19.439 1.00 87.44 261 ASN A C 1
ATOM 1905 O O . ASN A 1 261 ? -1.840 0.574 19.279 1.00 87.44 261 ASN A O 1
ATOM 1909 N N . THR A 1 262 ? -4.024 0.666 18.833 1.00 86.12 262 THR A N 1
ATOM 1910 C CA . THR A 1 262 ? -4.117 -0.490 17.960 1.00 86.12 262 THR A CA 1
ATOM 1911 C C . THR A 1 262 ? -4.447 -0.001 16.559 1.00 86.12 262 THR A C 1
ATOM 1913 O O . THR A 1 262 ? -5.456 0.680 16.325 1.00 86.12 262 THR A O 1
ATOM 1916 N N . LEU A 1 263 ? -3.574 -0.313 15.605 1.00 86.62 263 LEU A N 1
ATOM 1917 C CA . LEU A 1 263 ? -3.776 -0.004 14.194 1.00 86.62 263 LEU A CA 1
ATOM 1918 C C . LEU A 1 263 ? -4.223 -1.276 13.480 1.00 86.62 263 LEU A C 1
ATOM 1920 O O . LEU A 1 263 ? -3.481 -2.250 13.412 1.00 86.62 263 LEU A O 1
ATOM 1924 N N . THR A 1 264 ? -5.434 -1.262 12.936 1.00 84.25 264 THR A N 1
ATOM 1925 C CA . THR A 1 264 ? -5.960 -2.355 12.119 1.00 84.25 264 THR A CA 1
ATOM 1926 C C . THR A 1 264 ? -6.084 -1.913 10.672 1.00 84.25 264 THR A C 1
ATOM 1928 O O . THR A 1 264 ? -6.324 -0.737 10.365 1.00 84.25 264 THR A O 1
ATOM 1931 N N . GLY A 1 265 ? -5.939 -2.869 9.768 1.00 86.94 265 GLY A N 1
ATOM 1932 C CA . GLY A 1 265 ? -6.128 -2.634 8.350 1.00 86.94 265 GLY A CA 1
ATOM 1933 C C . GLY A 1 265 ? -6.273 -3.924 7.572 1.00 86.94 265 GLY A C 1
ATOM 1934 O O . GLY A 1 265 ? -6.504 -5.001 8.134 1.00 86.94 265 GLY A O 1
ATOM 1935 N N . ARG A 1 266 ? -6.171 -3.789 6.255 1.00 90.19 266 ARG A N 1
ATOM 1936 C CA . ARG A 1 266 ? -6.231 -4.898 5.316 1.00 90.19 266 ARG A CA 1
ATOM 1937 C C . ARG A 1 266 ? -5.421 -4.615 4.061 1.00 90.19 266 ARG A C 1
ATOM 1939 O O . ARG A 1 266 ? -5.288 -3.480 3.607 1.00 90.19 266 ARG A O 1
ATOM 1946 N N . ILE A 1 267 ? -4.944 -5.685 3.458 1.00 93.69 267 ILE A N 1
ATOM 1947 C CA . ILE A 1 267 ? -4.475 -5.699 2.089 1.00 93.69 267 ILE A CA 1
ATOM 1948 C C . ILE A 1 267 ? -5.698 -5.823 1.189 1.00 93.69 267 ILE A C 1
ATOM 1950 O O . ILE A 1 267 ? -6.541 -6.698 1.376 1.00 93.69 267 ILE A O 1
ATOM 1954 N N . VAL A 1 268 ? -5.800 -4.946 0.200 1.00 91.62 268 VAL A N 1
ATOM 1955 C CA . VAL A 1 268 ? -6.853 -4.988 -0.817 1.00 91.62 268 VAL A CA 1
ATOM 1956 C C . VAL A 1 268 ? -6.245 -5.009 -2.203 1.00 91.62 268 VAL A C 1
ATOM 1958 O O . VAL A 1 268 ? -5.075 -4.690 -2.397 1.00 91.62 268 VAL A O 1
ATOM 1961 N N . ARG A 1 269 ? -7.056 -5.354 -3.202 1.00 90.69 269 ARG A N 1
ATOM 1962 C CA . ARG A 1 269 ? -6.670 -5.171 -4.599 1.00 90.69 269 ARG A CA 1
ATOM 1963 C C . ARG A 1 269 ? -6.939 -3.736 -5.046 1.00 90.69 269 ARG A C 1
ATOM 1965 O O . ARG A 1 269 ? -7.959 -3.145 -4.689 1.00 90.69 269 ARG A O 1
ATOM 1972 N N . THR A 1 270 ? -6.065 -3.204 -5.892 1.00 89.56 270 THR A N 1
ATOM 1973 C CA . THR A 1 270 ? -6.312 -1.957 -6.614 1.00 89.56 270 THR A CA 1
ATOM 1974 C C . THR A 1 270 ? -7.561 -2.089 -7.484 1.00 89.56 270 THR A C 1
ATOM 1976 O O . THR A 1 270 ? -8.015 -3.188 -7.812 1.00 89.56 270 THR A O 1
ATOM 1979 N N . GLN A 1 271 ? -8.134 -0.955 -7.886 1.00 86.62 271 GLN A N 1
ATOM 1980 C CA . GLN A 1 271 ? -9.403 -0.927 -8.616 1.00 86.62 271 GLN A CA 1
ATOM 1981 C C . GLN A 1 271 ? -9.393 -1.775 -9.905 1.00 86.62 271 GLN A C 1
ATOM 1983 O O . GLN A 1 271 ? -10.428 -2.339 -10.257 1.00 86.62 271 GLN A O 1
ATOM 1988 N N . GLU A 1 272 ? -8.244 -1.893 -10.579 1.00 84.44 272 GLU A N 1
ATOM 1989 C CA . GLU A 1 272 ? -8.061 -2.731 -11.774 1.00 84.44 272 GLU A CA 1
ATOM 1990 C C . GLU A 1 272 ? -8.234 -4.229 -11.477 1.00 84.44 272 GLU A C 1
ATOM 1992 O O . GLU A 1 272 ? -8.816 -4.956 -12.279 1.00 84.44 272 GLU A O 1
ATOM 1997 N N . PHE A 1 273 ? -7.800 -4.678 -10.298 1.00 88.00 273 PHE A N 1
ATOM 1998 C CA . PHE A 1 273 ? -7.773 -6.089 -9.905 1.00 88.00 273 PHE A CA 1
ATOM 1999 C C . PHE A 1 273 ? -8.767 -6.425 -8.787 1.00 88.00 273 PHE A C 1
ATOM 2001 O O . PHE A 1 273 ? -8.683 -7.494 -8.185 1.00 88.00 273 PHE A O 1
ATOM 2008 N N . LYS A 1 274 ? -9.733 -5.538 -8.516 1.00 87.19 274 LYS A N 1
ATOM 2009 C CA . LYS A 1 274 ? -10.680 -5.627 -7.389 1.00 87.19 274 LYS A CA 1
ATOM 2010 C C . LYS A 1 274 ? -11.461 -6.946 -7.311 1.00 87.19 274 LYS A C 1
ATOM 2012 O O . LYS A 1 274 ? -11.924 -7.318 -6.239 1.00 87.19 274 LYS A O 1
ATOM 2017 N N . SER A 1 275 ? -11.645 -7.637 -8.434 1.00 84.44 275 SER A N 1
ATOM 2018 C CA . SER A 1 275 ? -12.355 -8.919 -8.485 1.00 84.44 275 SER A CA 1
ATOM 2019 C C . SER A 1 275 ? -11.522 -10.118 -8.028 1.00 84.44 275 SER A C 1
ATOM 2021 O O . SER A 1 275 ? -12.080 -11.204 -7.895 1.00 84.44 275 SER A O 1
ATOM 2023 N N . LEU A 1 276 ? -10.208 -9.964 -7.851 1.00 87.25 276 LEU A N 1
ATOM 2024 C CA . LEU A 1 276 ? -9.337 -11.051 -7.417 1.00 87.25 276 LEU A CA 1
ATOM 2025 C C . LEU A 1 276 ? -9.341 -11.164 -5.890 1.00 87.25 276 LEU A C 1
ATOM 2027 O O . LEU A 1 276 ? -9.268 -10.138 -5.210 1.00 87.25 276 LEU A O 1
ATOM 2031 N N . PRO A 1 277 ? -9.373 -12.386 -5.336 1.00 88.38 277 PRO A N 1
ATOM 2032 C CA . PRO A 1 277 ? -9.200 -12.569 -3.904 1.00 88.38 277 PRO A CA 1
ATOM 2033 C C . PRO A 1 277 ? -7.794 -12.135 -3.471 1.00 88.38 277 PRO A C 1
ATOM 2035 O O . PRO A 1 277 ? -6.844 -12.139 -4.264 1.00 88.38 277 PRO A O 1
ATOM 2038 N N . VAL A 1 278 ? -7.668 -11.740 -2.208 1.00 90.88 278 VAL A N 1
ATOM 2039 C CA . VAL A 1 278 ? -6.375 -11.550 -1.545 1.00 90.88 278 VAL A CA 1
ATOM 2040 C C . VAL A 1 278 ? -6.018 -12.868 -0.871 1.00 90.88 278 VAL A C 1
ATOM 2042 O O . VAL A 1 278 ? -6.843 -13.434 -0.162 1.00 90.88 278 VAL A O 1
ATOM 2045 N N . ASP A 1 279 ? -4.817 -13.361 -1.154 1.00 91.19 279 ASP A N 1
ATOM 2046 C CA . ASP A 1 279 ? -4.257 -14.555 -0.531 1.00 91.19 279 ASP A CA 1
ATOM 2047 C C . ASP A 1 279 ? -2.741 -14.374 -0.424 1.00 91.19 279 ASP A C 1
ATOM 2049 O O . ASP A 1 279 ? -2.035 -14.352 -1.437 1.00 91.19 279 ASP A O 1
ATOM 2053 N N . LEU A 1 280 ? -2.262 -14.164 0.800 1.00 92.44 280 LEU A N 1
ATOM 2054 C CA . LEU A 1 280 ? -0.853 -13.954 1.087 1.00 92.44 280 LEU A CA 1
ATOM 2055 C C . LEU A 1 280 ? -0.048 -15.265 1.092 1.00 92.44 280 LEU A C 1
ATOM 2057 O O . LEU A 1 280 ? 1.167 -15.193 0.928 1.00 92.44 280 LEU A O 1
ATOM 2061 N N . GLU A 1 281 ? -0.684 -16.451 1.161 1.00 91.31 281 GLU A N 1
ATOM 2062 C CA . GLU A 1 281 ? 0.028 -17.746 1.066 1.00 91.31 281 GLU A CA 1
ATOM 2063 C C . GLU A 1 281 ? 0.689 -17.942 -0.307 1.00 91.31 281 GLU A C 1
ATOM 2065 O O . GLU A 1 281 ? 1.628 -18.727 -0.446 1.00 91.31 281 GLU A O 1
ATOM 2070 N N . LEU A 1 282 ? 0.225 -17.214 -1.328 1.00 90.50 282 LEU A N 1
ATOM 2071 C CA . LEU A 1 282 ? 0.779 -17.257 -2.682 1.00 90.50 282 LEU A CA 1
ATOM 2072 C C . LEU A 1 282 ? 2.174 -16.621 -2.787 1.00 90.50 282 LEU A C 1
ATOM 2074 O O . LEU A 1 282 ? 2.839 -16.786 -3.813 1.00 90.50 282 LEU A O 1
ATOM 2078 N N . TYR A 1 283 ? 2.619 -15.889 -1.762 1.00 91.44 283 TYR A N 1
ATOM 2079 C CA . TYR A 1 283 ? 3.898 -15.187 -1.748 1.00 91.44 283 TYR A CA 1
ATOM 2080 C C . TYR A 1 283 ? 4.840 -15.847 -0.740 1.00 91.44 283 TYR A C 1
ATOM 2082 O O . TYR A 1 283 ? 4.531 -15.956 0.440 1.00 91.44 283 TYR A O 1
ATOM 2090 N N . ALA A 1 284 ? 6.010 -16.285 -1.214 1.00 79.62 284 ALA A N 1
ATOM 2091 C CA . ALA A 1 284 ? 6.932 -17.103 -0.422 1.00 79.62 284 ALA A CA 1
ATOM 2092 C C . ALA A 1 284 ? 7.458 -16.402 0.844 1.00 79.62 284 ALA A C 1
ATOM 2094 O O . ALA A 1 284 ? 7.688 -17.069 1.848 1.00 79.62 284 ALA A O 1
ATOM 2095 N N . ASP A 1 285 ? 7.620 -15.076 0.788 1.00 85.19 285 ASP A N 1
ATOM 2096 C CA . ASP A 1 285 ? 8.231 -14.263 1.843 1.00 85.19 285 ASP A CA 1
ATOM 2097 C C . ASP A 1 285 ? 7.387 -13.007 2.126 1.00 85.19 285 ASP A C 1
ATOM 2099 O O . ASP A 1 285 ? 7.850 -11.873 1.956 1.00 85.19 285 ASP A O 1
ATOM 2103 N N . SER A 1 286 ? 6.119 -13.193 2.514 1.00 89.38 286 SER A N 1
ATOM 2104 C CA . SER A 1 286 ? 5.278 -12.080 2.966 1.00 89.38 286 SER A CA 1
ATOM 2105 C C . SER A 1 286 ? 5.750 -11.559 4.326 1.00 89.38 286 SER A C 1
ATOM 2107 O O . SER A 1 286 ? 5.744 -12.293 5.314 1.00 89.38 286 SER A O 1
ATOM 2109 N N . ASN A 1 287 ? 6.154 -10.291 4.405 1.00 91.38 287 ASN A N 1
ATOM 2110 C CA . ASN A 1 287 ? 6.531 -9.669 5.676 1.00 91.38 287 ASN A CA 1
ATOM 2111 C C . ASN A 1 287 ? 6.196 -8.177 5.704 1.00 91.38 287 ASN A C 1
ATOM 2113 O O . ASN A 1 287 ? 6.381 -7.478 4.707 1.00 91.38 287 ASN A O 1
ATOM 2117 N N . PHE A 1 288 ? 5.769 -7.686 6.863 1.00 92.69 288 PHE A N 1
ATOM 2118 C CA . PHE A 1 288 ? 5.490 -6.277 7.083 1.00 92.69 288 PHE A CA 1
ATOM 2119 C C . PHE A 1 288 ? 6.671 -5.558 7.736 1.00 92.69 288 PHE A C 1
ATOM 2121 O O . PHE A 1 288 ? 7.377 -6.093 8.588 1.00 92.69 288 PHE A O 1
ATOM 2128 N N . ASN A 1 289 ? 6.856 -4.302 7.354 1.00 92.94 289 ASN A N 1
ATOM 2129 C CA . ASN A 1 289 ? 7.716 -3.351 8.035 1.00 92.94 289 ASN A CA 1
ATOM 2130 C C . ASN A 1 289 ? 6.960 -2.036 8.226 1.00 92.94 289 ASN A C 1
ATOM 2132 O O . ASN A 1 289 ? 6.180 -1.626 7.361 1.00 92.94 289 ASN A O 1
ATOM 2136 N N . MET A 1 290 ? 7.226 -1.371 9.346 1.00 92.81 290 MET A N 1
ATOM 2137 C CA . MET A 1 290 ? 6.696 -0.054 9.646 1.00 92.81 290 MET A CA 1
ATOM 2138 C C . MET A 1 290 ? 7.824 0.948 9.839 1.00 92.81 290 MET A C 1
ATOM 2140 O O . MET A 1 290 ? 8.810 0.664 10.513 1.00 92.81 290 MET A O 1
ATOM 2144 N N . SER A 1 291 ? 7.660 2.139 9.274 1.00 93.19 291 SER A N 1
ATOM 2145 C CA . SER A 1 291 ? 8.571 3.264 9.478 1.00 93.19 291 SER A CA 1
ATOM 2146 C C . SER A 1 291 ? 7.800 4.540 9.800 1.00 93.19 291 SER A C 1
ATOM 2148 O O . SER A 1 291 ? 6.706 4.757 9.277 1.00 93.19 291 SER A O 1
ATOM 2150 N N . LEU A 1 292 ? 8.380 5.392 10.643 1.00 91.06 292 LEU A N 1
ATOM 2151 C CA . LEU A 1 292 ? 7.857 6.719 10.979 1.00 91.06 292 LEU A CA 1
ATOM 2152 C C . LEU A 1 292 ? 8.786 7.798 10.431 1.00 91.06 292 LEU A C 1
ATOM 2154 O O . LEU A 1 292 ? 9.997 7.592 10.367 1.00 91.06 292 LEU A O 1
ATOM 2158 N N . LEU A 1 293 ? 8.232 8.947 10.047 1.00 86.25 293 LEU A N 1
ATOM 2159 C CA . LEU A 1 293 ? 9.041 10.120 9.719 1.00 86.25 293 LEU A CA 1
ATOM 2160 C C . LEU A 1 293 ? 9.389 10.884 11.003 1.00 86.25 293 LEU A C 1
ATOM 2162 O O . LEU A 1 293 ? 8.541 11.567 11.573 1.00 86.25 293 LEU A O 1
ATOM 2166 N N . GLU A 1 294 ? 10.645 10.799 11.424 1.00 84.50 294 GLU A N 1
ATOM 2167 C CA . GLU A 1 294 ? 11.186 11.482 12.601 1.00 84.50 294 GLU A CA 1
ATOM 2168 C C . GLU A 1 294 ? 12.279 12.456 12.157 1.00 84.50 294 GLU A C 1
ATOM 2170 O O . GLU A 1 294 ? 13.226 12.062 11.480 1.00 84.50 294 GLU A O 1
ATOM 2175 N N . ASP A 1 295 ? 12.135 13.745 12.482 1.00 80.62 295 ASP A N 1
ATOM 2176 C CA . ASP A 1 295 ? 13.086 14.807 12.101 1.00 80.62 295 ASP A CA 1
ATOM 2177 C C . ASP A 1 295 ? 13.461 14.811 10.604 1.00 80.62 295 ASP A C 1
ATOM 2179 O O . ASP A 1 295 ? 14.588 15.115 10.210 1.00 80.62 295 ASP A O 1
ATOM 2183 N N . GLY A 1 296 ? 12.493 14.467 9.748 1.00 74.81 296 GLY A N 1
ATOM 2184 C CA . GLY A 1 296 ? 12.703 14.376 8.307 1.00 74.81 296 GLY A CA 1
ATOM 2185 C C . GLY A 1 296 ? 13.514 13.154 7.877 1.00 74.81 296 GLY A C 1
ATOM 2186 O O . GLY A 1 296 ? 14.107 13.192 6.810 1.00 74.81 296 GLY A O 1
ATOM 2187 N N . VAL A 1 297 ? 13.563 12.080 8.668 1.00 79.88 297 VAL A N 1
ATOM 2188 C CA . VAL A 1 297 ? 14.184 10.794 8.314 1.00 79.88 297 VAL A CA 1
ATOM 2189 C C . VAL A 1 297 ? 13.197 9.661 8.583 1.00 79.88 297 VAL A C 1
ATOM 2191 O O . VAL A 1 297 ? 12.517 9.650 9.603 1.00 79.88 297 VAL A O 1
ATOM 2194 N N . LEU A 1 298 ? 13.104 8.695 7.664 1.00 84.50 298 LEU A N 1
ATOM 2195 C CA . LEU A 1 298 ? 12.309 7.488 7.891 1.00 84.50 298 LEU A CA 1
ATOM 2196 C C . LEU A 1 298 ? 13.060 6.540 8.828 1.00 84.50 298 LEU A C 1
ATOM 2198 O O . LEU A 1 298 ? 14.125 6.025 8.482 1.00 84.50 298 LEU A O 1
ATOM 2202 N N . VAL A 1 299 ? 12.490 6.310 10.005 1.00 89.81 299 VAL A N 1
ATOM 2203 C CA . VAL A 1 299 ? 13.029 5.430 11.041 1.00 89.81 299 VAL A CA 1
ATOM 2204 C C . VAL A 1 299 ? 12.170 4.175 11.112 1.00 89.81 299 VAL A C 1
ATOM 2206 O O . VAL A 1 299 ? 10.971 4.252 11.388 1.00 89.81 299 VAL A O 1
ATOM 2209 N N . SER A 1 300 ? 12.786 3.017 10.861 1.00 91.56 300 SER A N 1
ATOM 2210 C CA . SER A 1 300 ? 12.119 1.721 11.010 1.00 91.56 300 SER A CA 1
ATOM 2211 C C . SER A 1 300 ? 11.772 1.483 12.472 1.00 91.56 300 SER A C 1
ATOM 2213 O O . SER A 1 300 ? 12.621 1.628 13.351 1.00 91.56 300 SER A O 1
ATOM 2215 N N . GLN A 1 301 ? 10.542 1.053 12.704 1.00 89.94 301 GLN A N 1
ATOM 2216 C CA . GLN A 1 301 ? 10.031 0.688 14.012 1.00 89.94 301 GLN A CA 1
ATOM 2217 C C . GLN A 1 301 ? 10.000 -0.832 14.141 1.00 89.94 301 GLN A C 1
ATOM 2219 O O . GLN A 1 301 ? 9.700 -1.539 13.176 1.00 89.94 301 GLN A O 1
ATOM 2224 N N . ASP A 1 302 ? 10.316 -1.318 15.336 1.00 85.19 302 ASP A N 1
ATOM 2225 C CA . ASP A 1 302 ? 10.063 -2.707 15.700 1.00 85.19 302 ASP A CA 1
ATOM 2226 C C . ASP A 1 302 ? 8.595 -2.815 16.116 1.00 85.19 302 ASP A C 1
ATOM 2228 O O . ASP A 1 302 ? 8.153 -2.100 17.019 1.00 85.19 302 ASP A O 1
ATOM 2232 N N . ILE A 1 303 ? 7.828 -3.636 15.404 1.00 80.19 303 ILE A N 1
ATOM 2233 C CA . ILE A 1 303 ? 6.387 -3.765 15.608 1.00 80.19 303 ILE A CA 1
ATOM 2234 C C . ILE A 1 303 ? 5.992 -5.212 15.800 1.00 80.19 303 ILE A C 1
ATOM 2236 O O . ILE A 1 303 ? 6.440 -6.096 15.073 1.00 80.19 303 ILE A O 1
ATOM 2240 N N . ASP A 1 304 ? 5.090 -5.418 16.751 1.00 83.56 304 ASP A N 1
ATOM 2241 C CA . ASP A 1 304 ? 4.356 -6.664 16.877 1.00 83.56 304 ASP A CA 1
ATOM 2242 C C . ASP A 1 304 ? 3.132 -6.571 15.959 1.00 83.56 304 ASP A C 1
ATOM 2244 O O . ASP A 1 304 ? 2.169 -5.854 16.250 1.00 83.56 304 ASP A O 1
ATOM 2248 N N . LEU A 1 305 ? 3.240 -7.186 14.779 1.00 88.69 305 LEU A N 1
ATOM 2249 C CA . LEU A 1 305 ? 2.195 -7.185 13.761 1.00 88.69 305 LEU A CA 1
ATOM 2250 C C . LEU A 1 305 ? 1.729 -8.604 13.500 1.00 88.69 305 LEU A C 1
ATOM 2252 O O . LEU A 1 305 ? 2.479 -9.459 13.025 1.00 88.69 305 LEU A O 1
ATOM 2256 N N . GLU A 1 306 ? 0.444 -8.806 13.739 1.00 89.25 306 GLU A N 1
ATOM 2257 C CA . GLU A 1 306 ? -0.264 -10.027 13.405 1.00 89.25 306 GLU A CA 1
ATOM 2258 C C . GLU A 1 306 ? -1.009 -9.824 12.091 1.00 89.25 306 GLU A C 1
ATOM 2260 O O . GLU A 1 306 ? -1.615 -8.774 11.863 1.00 89.25 306 GLU A O 1
ATOM 2265 N N . TYR A 1 307 ? -0.967 -10.819 11.209 1.00 89.75 307 TYR A N 1
ATOM 2266 C CA . TYR A 1 307 ? -1.711 -10.779 9.958 1.00 89.75 307 TYR A CA 1
ATOM 2267 C C . TYR A 1 307 ? -2.207 -12.159 9.543 1.00 89.75 307 TYR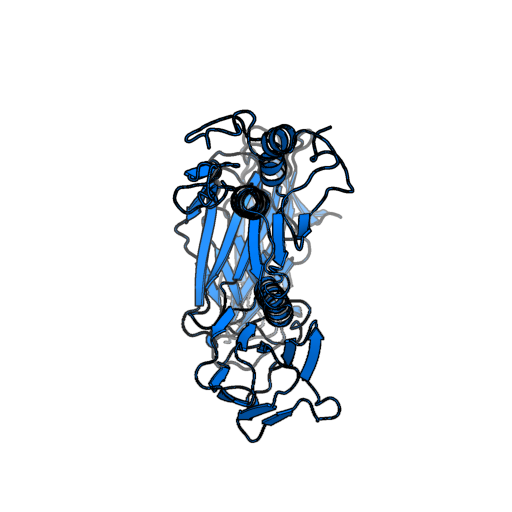 A C 1
ATOM 2269 O O . TYR A 1 307 ? -1.665 -13.194 9.936 1.00 89.75 307 TYR A O 1
ATOM 2277 N N . THR A 1 308 ? -3.253 -12.159 8.729 1.00 87.25 308 THR A N 1
ATOM 2278 C CA . THR A 1 308 ? -3.891 -13.354 8.183 1.00 87.25 308 THR A CA 1
ATOM 2279 C C . THR A 1 308 ? -3.697 -13.423 6.672 1.00 87.25 308 THR A C 1
ATOM 2281 O O . THR A 1 308 ? -3.431 -12.423 6.001 1.00 87.25 308 THR A O 1
ATOM 2284 N N . ASN A 1 309 ? -3.847 -14.620 6.104 1.00 88.44 309 ASN A N 1
ATOM 2285 C CA . ASN A 1 309 ? -3.593 -14.830 4.679 1.00 88.44 309 ASN A CA 1
ATOM 2286 C C . ASN A 1 309 ? -4.626 -14.158 3.765 1.00 88.44 309 ASN A C 1
ATOM 2288 O O . ASN A 1 309 ? -4.295 -13.806 2.641 1.00 88.44 309 ASN A O 1
ATOM 2292 N N . ASP A 1 310 ? -5.837 -13.878 4.244 1.00 84.25 310 ASP A N 1
ATOM 2293 C CA . ASP A 1 310 ? -6.820 -13.047 3.533 1.00 84.25 310 ASP A CA 1
ATOM 2294 C C . ASP A 1 310 ? -6.468 -11.545 3.549 1.00 84.25 310 ASP A C 1
ATOM 2296 O O . ASP A 1 310 ? -7.191 -10.727 2.979 1.00 84.25 310 ASP A O 1
ATOM 2300 N N . GLY A 1 311 ? -5.332 -11.179 4.152 1.00 88.88 311 GLY A N 1
ATOM 2301 C CA . GLY A 1 311 ? -4.741 -9.851 4.081 1.00 88.88 311 GLY A CA 1
ATOM 2302 C C . GLY A 1 311 ? -5.082 -8.937 5.248 1.00 88.88 311 GLY A C 1
ATOM 2303 O O . GLY A 1 311 ? -4.720 -7.766 5.195 1.00 88.88 311 GLY A O 1
ATOM 2304 N N . GLN A 1 312 ? -5.766 -9.398 6.292 1.00 87.31 312 GLN A N 1
ATOM 2305 C CA . GLN A 1 312 ? -6.024 -8.554 7.461 1.00 87.31 312 GLN A CA 1
ATOM 2306 C C . GLN A 1 312 ? -4.762 -8.421 8.301 1.00 87.31 312 GLN A C 1
ATOM 2308 O O . GLN A 1 312 ? -3.967 -9.355 8.366 1.00 87.31 312 GLN A O 1
ATOM 2313 N N . PHE A 1 313 ? -4.586 -7.278 8.959 1.00 89.69 313 PHE A N 1
ATOM 2314 C CA . PHE A 1 313 ? -3.494 -7.102 9.910 1.00 89.69 313 PHE A CA 1
ATOM 2315 C C . PHE A 1 313 ? -3.892 -6.236 11.107 1.00 89.69 313 PHE A C 1
ATOM 2317 O O . PHE A 1 313 ? -4.801 -5.399 11.025 1.00 89.69 313 PHE A O 1
ATOM 2324 N N . LYS A 1 314 ? -3.173 -6.442 12.211 1.00 86.75 314 LYS A N 1
ATOM 2325 C CA . LYS A 1 314 ? -3.308 -5.758 13.499 1.00 86.75 314 LYS A CA 1
ATOM 2326 C C . LYS A 1 314 ? -1.912 -5.425 14.021 1.00 86.75 314 LYS A C 1
ATOM 2328 O O . LYS A 1 314 ? -1.040 -6.285 14.050 1.00 86.75 314 LYS A O 1
ATOM 2333 N N . ILE A 1 315 ? -1.712 -4.174 14.418 1.00 88.88 315 ILE A N 1
ATOM 2334 C CA . ILE A 1 315 ? -0.520 -3.690 15.118 1.00 88.88 315 ILE A CA 1
ATOM 2335 C C . ILE A 1 315 ? -0.987 -3.243 16.492 1.00 88.88 315 ILE A C 1
ATOM 2337 O O . ILE A 1 315 ? -1.748 -2.279 16.590 1.00 88.88 315 ILE A O 1
ATOM 2341 N N . GLU A 1 316 ? -0.556 -3.935 17.536 1.00 85.50 316 GLU A N 1
ATOM 2342 C CA . GLU A 1 316 ? -0.904 -3.583 18.911 1.00 85.50 316 GLU A CA 1
ATOM 2343 C C . GLU A 1 316 ? 0.152 -2.684 19.556 1.00 85.50 316 GLU A C 1
ATOM 2345 O O . GLU A 1 316 ? 1.306 -2.632 19.131 1.00 85.50 316 GLU A O 1
ATOM 2350 N N . ARG A 1 317 ? -0.243 -1.998 20.637 1.00 86.69 317 ARG A N 1
ATOM 2351 C CA . ARG A 1 317 ? 0.660 -1.221 21.506 1.00 86.69 317 ARG A CA 1
ATOM 2352 C C . ARG A 1 317 ? 1.470 -0.150 20.776 1.00 86.69 317 ARG A C 1
ATOM 2354 O O . ARG A 1 317 ? 2.568 0.218 21.194 1.00 86.69 317 ARG A O 1
ATOM 2361 N N . PHE A 1 318 ? 0.910 0.403 19.708 1.00 89.50 318 PHE A N 1
ATOM 2362 C CA . PHE A 1 318 ? 1.487 1.536 19.014 1.00 89.50 318 PHE A CA 1
ATOM 2363 C C . PHE A 1 318 ? 1.327 2.808 19.853 1.00 89.50 318 PHE A C 1
ATOM 2365 O O . PHE A 1 318 ? 0.227 3.348 20.000 1.00 89.50 318 PHE A O 1
ATOM 2372 N N . ASN A 1 319 ? 2.431 3.306 20.405 1.00 89.12 319 ASN A N 1
ATOM 2373 C CA . ASN A 1 319 ? 2.424 4.456 21.301 1.00 89.12 319 ASN A CA 1
ATOM 2374 C C . ASN A 1 319 ? 3.236 5.616 20.699 1.00 89.12 319 ASN A C 1
ATOM 2376 O O . ASN A 1 319 ? 4.461 5.513 20.616 1.00 89.12 319 ASN A O 1
ATOM 2380 N N . PRO A 1 320 ? 2.599 6.737 20.307 1.00 87.25 320 PRO A N 1
ATOM 2381 C CA . PRO A 1 320 ? 3.305 7.897 19.753 1.00 87.25 320 PRO A CA 1
ATOM 2382 C C . PRO A 1 320 ? 4.028 8.743 20.827 1.00 87.25 320 PRO A C 1
ATOM 2384 O O . PRO A 1 320 ? 4.527 9.831 20.536 1.00 87.25 320 PRO A O 1
ATOM 2387 N N . GLY A 1 321 ? 4.055 8.288 22.085 1.00 86.31 321 GLY A N 1
ATOM 2388 C CA . GLY A 1 321 ? 4.550 9.048 23.228 1.00 86.31 321 GLY A CA 1
ATOM 2389 C C . GLY A 1 321 ? 3.694 10.282 23.519 1.00 86.31 321 GLY A C 1
ATOM 2390 O O . GLY A 1 321 ? 2.517 10.351 23.159 1.00 86.31 321 GLY A O 1
ATOM 2391 N N . SER A 1 322 ? 4.298 11.291 24.141 1.00 82.62 322 SER A N 1
ATOM 2392 C CA . SER A 1 322 ? 3.615 12.517 24.579 1.00 82.62 322 SER A CA 1
ATOM 2393 C C . SER A 1 322 ? 3.466 13.578 23.485 1.00 82.62 322 SER A C 1
ATOM 2395 O O . SER A 1 322 ? 3.119 14.730 23.761 1.00 82.62 322 SER A O 1
ATOM 2397 N N . GLN A 1 323 ? 3.759 13.217 22.234 1.00 76.38 323 GLN A N 1
ATOM 2398 C CA . GLN A 1 323 ? 3.686 14.132 21.103 1.00 76.38 323 GLN A CA 1
ATOM 2399 C C . GLN A 1 323 ? 2.231 14.507 20.787 1.00 76.38 323 GLN A C 1
ATOM 2401 O O . GLN A 1 323 ? 1.293 13.771 21.080 1.00 76.38 323 GLN A O 1
ATOM 2406 N N . SER A 1 324 ? 2.037 15.675 20.175 1.00 80.56 324 SER A N 1
ATOM 2407 C CA . SER A 1 324 ? 0.750 16.106 19.618 1.00 80.56 324 SER A CA 1
ATOM 2408 C C . SER A 1 324 ? 0.990 16.696 18.232 1.00 80.56 324 SER A C 1
ATOM 2410 O O . SER A 1 324 ? 2.047 17.284 18.000 1.00 80.56 324 SER A O 1
ATOM 2412 N N . GLY A 1 325 ? 0.034 16.544 17.315 1.00 85.38 325 GLY A N 1
ATOM 2413 C CA . GLY A 1 325 ? 0.180 17.020 15.936 1.00 85.38 325 GLY A CA 1
ATOM 2414 C C . GLY A 1 325 ? -0.053 15.924 14.906 1.00 85.38 325 GLY A C 1
ATOM 2415 O O . GLY A 1 325 ? -0.932 15.086 15.089 1.00 85.38 325 GLY A O 1
ATOM 2416 N N . GLU A 1 326 ? 0.697 15.963 13.810 1.00 87.62 326 GLU A N 1
ATOM 2417 C CA . GLU A 1 326 ? 0.625 14.973 12.735 1.00 87.62 326 GLU A CA 1
ATOM 2418 C C . GLU A 1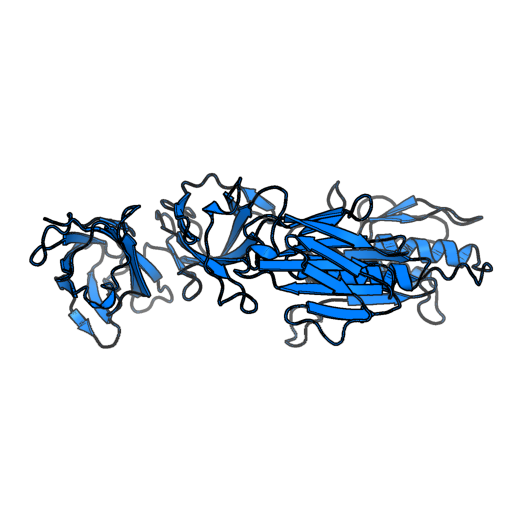 326 ? 1.816 14.017 12.812 1.00 87.62 326 GLU A C 1
ATOM 2420 O O . GLU A 1 326 ? 2.927 14.421 13.147 1.00 87.62 326 GLU A O 1
ATOM 2425 N N . LEU A 1 327 ? 1.563 12.751 12.504 1.00 88.50 327 LEU A N 1
ATOM 2426 C CA . LEU A 1 327 ? 2.548 11.687 12.434 1.00 88.50 327 LEU A CA 1
ATOM 2427 C C . LEU A 1 327 ? 2.409 10.994 11.088 1.00 88.50 327 LEU A C 1
ATOM 2429 O O . LEU A 1 327 ? 1.334 10.503 10.744 1.00 88.50 327 LEU A O 1
ATOM 2433 N N . GLU A 1 328 ? 3.496 10.935 10.333 1.00 89.56 328 GLU A N 1
ATOM 2434 C CA . GLU A 1 328 ? 3.512 10.235 9.057 1.00 89.56 328 GLU A CA 1
ATOM 2435 C C . GLU A 1 328 ? 4.070 8.820 9.240 1.00 89.56 328 GLU A C 1
ATOM 2437 O O . GLU A 1 328 ? 5.154 8.617 9.792 1.00 89.56 328 GLU A O 1
ATOM 2442 N N . LEU A 1 329 ? 3.301 7.845 8.767 1.00 89.75 329 LEU A N 1
ATOM 2443 C CA . LEU A 1 329 ? 3.515 6.414 8.919 1.00 89.75 329 LEU A CA 1
ATOM 2444 C C . LEU A 1 329 ? 3.632 5.759 7.541 1.00 89.75 329 LEU A C 1
ATOM 2446 O O . LEU A 1 329 ? 2.795 5.989 6.673 1.00 89.75 329 LEU A O 1
ATOM 2450 N N . TRP A 1 330 ? 4.615 4.881 7.359 1.00 92.50 330 TRP A N 1
ATOM 2451 C CA . TRP A 1 330 ? 4.746 4.026 6.183 1.00 92.50 330 TRP A CA 1
ATOM 2452 C C . TRP A 1 330 ? 4.616 2.578 6.610 1.00 92.50 330 TRP A C 1
ATOM 2454 O O . TRP A 1 330 ? 5.384 2.107 7.447 1.00 92.50 330 TRP A O 1
ATOM 2464 N N . LEU A 1 331 ? 3.675 1.869 5.994 1.00 92.69 331 LEU A N 1
ATOM 2465 C CA . LEU A 1 331 ? 3.590 0.416 6.079 1.00 92.69 331 LEU A CA 1
ATOM 2466 C C . LEU A 1 331 ? 4.062 -0.167 4.758 1.00 92.69 331 LEU A C 1
ATOM 2468 O O . LEU A 1 331 ? 3.605 0.256 3.697 1.00 92.69 331 LEU A O 1
ATOM 2472 N N . THR A 1 332 ? 4.983 -1.121 4.833 1.00 93.69 332 THR A N 1
ATOM 2473 C CA . THR A 1 332 ? 5.532 -1.824 3.676 1.00 93.69 332 THR A CA 1
ATOM 2474 C C . THR A 1 332 ? 5.297 -3.316 3.820 1.00 93.69 332 THR A C 1
ATOM 2476 O O . THR A 1 332 ? 5.760 -3.914 4.785 1.00 93.69 332 THR A O 1
ATOM 2479 N N . LEU A 1 333 ? 4.621 -3.918 2.846 1.00 94.44 333 LEU A N 1
ATOM 2480 C CA . LEU A 1 333 ? 4.479 -5.360 2.697 1.00 94.44 333 LEU A CA 1
ATOM 2481 C C . LEU A 1 333 ? 5.449 -5.851 1.617 1.00 94.44 333 LEU A C 1
ATOM 2483 O O . LEU A 1 333 ? 5.264 -5.590 0.428 1.00 94.44 333 LEU A O 1
ATOM 2487 N N . SER A 1 334 ? 6.482 -6.571 2.037 1.00 93.06 334 SER A N 1
ATOM 2488 C CA . SER A 1 334 ? 7.379 -7.313 1.149 1.00 93.06 334 SER A CA 1
ATOM 2489 C C . SER A 1 334 ? 6.717 -8.622 0.727 1.00 93.06 334 SER A C 1
ATOM 2491 O O . SER A 1 334 ? 6.067 -9.252 1.552 1.00 93.06 334 SER A O 1
ATOM 2493 N N . LEU A 1 335 ? 6.882 -9.029 -0.535 1.00 91.94 335 LEU A N 1
ATOM 2494 C CA . LEU A 1 335 ? 6.267 -10.234 -1.121 1.00 91.94 335 LEU A CA 1
ATOM 2495 C C . LEU A 1 335 ? 7.308 -11.159 -1.790 1.00 91.94 335 LEU A C 1
ATOM 2497 O O . LEU A 1 335 ? 6.998 -11.889 -2.735 1.00 91.94 335 LEU A O 1
ATOM 2501 N N . GLY A 1 336 ? 8.558 -11.091 -1.324 1.00 88.25 336 GLY A N 1
ATOM 2502 C CA . GLY A 1 336 ? 9.726 -11.729 -1.941 1.00 88.25 336 GLY A CA 1
ATOM 2503 C C . GLY A 1 336 ? 10.287 -10.974 -3.155 1.00 88.25 336 GLY A C 1
ATOM 2504 O O . GLY A 1 336 ? 9.823 -9.896 -3.516 1.00 88.25 336 GLY A O 1
ATOM 2505 N N . ASP A 1 337 ? 11.287 -11.564 -3.814 1.00 86.06 337 ASP A N 1
ATOM 2506 C CA . ASP A 1 337 ? 12.101 -10.883 -4.841 1.00 86.06 337 ASP A CA 1
ATOM 2507 C C . ASP A 1 337 ? 11.396 -10.684 -6.195 1.00 86.06 337 ASP A C 1
ATOM 2509 O O . ASP A 1 337 ? 11.848 -9.914 -7.045 1.00 86.06 337 ASP A O 1
ATOM 2513 N N . SER A 1 338 ? 10.301 -11.412 -6.435 1.00 87.94 338 SER A N 1
ATOM 2514 C CA . SER A 1 338 ? 9.592 -11.365 -7.722 1.00 87.94 338 SER A CA 1
ATOM 2515 C C . SER A 1 338 ? 8.708 -10.129 -7.865 1.00 87.94 338 SER A C 1
ATOM 2517 O O . SER A 1 338 ? 8.462 -9.681 -8.985 1.00 87.94 338 SER A O 1
ATOM 2519 N N . PHE A 1 339 ? 8.260 -9.544 -6.758 1.00 91.44 339 PHE A N 1
ATOM 2520 C CA . PHE A 1 339 ? 7.311 -8.436 -6.750 1.00 91.44 339 PHE A CA 1
ATOM 2521 C C . PHE A 1 339 ? 7.906 -7.213 -6.060 1.00 91.44 339 PHE A C 1
ATOM 2523 O O . PHE A 1 339 ? 8.761 -7.335 -5.188 1.00 91.44 339 PHE A O 1
ATOM 2530 N N . GLN A 1 340 ? 7.444 -6.021 -6.443 1.00 89.56 340 GLN A N 1
ATOM 2531 C CA . GLN A 1 340 ? 7.805 -4.830 -5.686 1.00 89.56 340 GLN A CA 1
ATOM 2532 C C . GLN A 1 340 ? 7.126 -4.881 -4.318 1.00 89.56 340 GLN A C 1
ATOM 2534 O O . GLN A 1 340 ? 5.962 -5.292 -4.240 1.00 89.56 340 GLN A O 1
ATOM 2539 N N . PRO A 1 341 ? 7.820 -4.443 -3.253 1.00 91.69 341 PRO A N 1
ATOM 2540 C CA . PRO A 1 341 ? 7.176 -4.199 -1.978 1.00 91.69 341 PRO A CA 1
ATOM 2541 C C . PRO A 1 341 ? 6.026 -3.208 -2.149 1.00 91.69 341 PRO A C 1
ATOM 2543 O O . PRO A 1 341 ? 6.121 -2.235 -2.899 1.00 91.69 341 PRO A O 1
ATOM 2546 N N . ILE A 1 342 ? 4.935 -3.463 -1.444 1.00 92.00 342 ILE A N 1
ATOM 2547 C CA . ILE A 1 342 ? 3.765 -2.596 -1.439 1.00 92.00 342 ILE A CA 1
ATOM 2548 C C . ILE A 1 342 ? 3.927 -1.645 -0.274 1.00 92.00 342 ILE A C 1
ATOM 2550 O O . ILE A 1 342 ? 3.876 -2.077 0.874 1.00 92.00 342 ILE A O 1
ATOM 2554 N N . THR A 1 343 ? 4.089 -0.360 -0.558 1.00 90.88 343 THR A N 1
ATOM 2555 C CA . THR A 1 343 ? 4.234 0.660 0.478 1.00 90.88 343 THR A CA 1
ATOM 2556 C C . THR A 1 343 ? 3.073 1.642 0.421 1.00 90.88 343 THR A C 1
ATOM 2558 O O . THR A 1 343 ? 2.833 2.259 -0.616 1.00 90.88 343 THR A O 1
ATOM 2561 N N . SER A 1 344 ? 2.388 1.823 1.549 1.00 89.94 344 SER A N 1
ATOM 2562 C CA . SER A 1 344 ? 1.363 2.854 1.730 1.00 89.94 344 SER A CA 1
ATOM 2563 C C . SER A 1 344 ? 1.801 3.843 2.802 1.00 89.94 344 SER A C 1
ATOM 2565 O O . SER A 1 344 ? 2.327 3.455 3.848 1.00 89.94 344 SER A O 1
ATOM 2567 N N . ARG A 1 345 ? 1.562 5.129 2.534 1.00 90.00 345 ARG A N 1
ATOM 2568 C CA . ARG A 1 345 ? 1.766 6.225 3.481 1.00 90.00 345 ARG A CA 1
ATOM 2569 C C . ARG A 1 345 ? 0.434 6.602 4.121 1.00 90.00 345 ARG A C 1
ATOM 2571 O O . ARG A 1 345 ? -0.545 6.831 3.414 1.00 90.00 345 ARG A O 1
ATOM 2578 N N . PHE A 1 346 ? 0.444 6.772 5.435 1.00 88.19 346 PHE A N 1
ATOM 2579 C CA . PHE A 1 346 ? -0.688 7.210 6.237 1.00 88.19 346 PHE A CA 1
ATOM 2580 C C . PHE A 1 346 ? -0.292 8.436 7.055 1.00 88.19 346 PHE A C 1
ATOM 2582 O O . PHE A 1 346 ? 0.774 8.468 7.663 1.00 88.19 346 PHE A O 1
ATOM 2589 N N . ASN A 1 347 ? -1.158 9.446 7.087 1.00 87.81 347 ASN A N 1
ATOM 2590 C CA . ASN A 1 347 ? -0.993 10.597 7.970 1.00 87.81 347 ASN A CA 1
ATOM 2591 C C . ASN A 1 347 ? -1.948 10.411 9.150 1.00 87.81 347 ASN A C 1
ATOM 2593 O O . ASN A 1 347 ? -3.164 10.363 8.956 1.00 87.81 347 ASN A O 1
ATOM 2597 N N . LEU A 1 348 ? -1.399 10.278 10.352 1.00 87.62 348 LEU A N 1
ATOM 2598 C CA . LEU A 1 348 ? -2.129 10.133 11.604 1.00 87.62 348 LEU A CA 1
ATOM 2599 C C . LEU A 1 348 ? -2.121 11.461 12.362 1.00 87.62 348 LEU A C 1
ATOM 2601 O O . LEU A 1 348 ? -1.154 12.211 12.323 1.00 87.62 348 LEU A O 1
ATOM 2605 N N . LYS A 1 349 ? -3.198 11.754 13.083 1.00 87.88 349 LYS A N 1
ATOM 2606 C CA . LYS A 1 349 ? -3.333 12.926 13.943 1.00 87.88 349 LYS A CA 1
ATOM 2607 C C . LYS A 1 349 ? -3.294 12.487 15.399 1.00 87.88 349 LYS A C 1
ATOM 2609 O O . LYS A 1 349 ? -4.187 11.779 15.857 1.00 87.88 349 LYS A O 1
ATOM 2614 N N . ILE A 1 350 ? -2.298 12.943 16.140 1.00 88.31 350 ILE A N 1
ATOM 2615 C CA . ILE A 1 350 ? -2.161 12.661 17.564 1.00 88.31 350 ILE A CA 1
ATOM 2616 C C . ILE A 1 350 ? -2.982 13.674 18.365 1.00 88.31 350 ILE A C 1
ATOM 2618 O O . ILE A 1 350 ? -2.806 14.890 18.234 1.00 88.31 350 ILE A O 1
ATOM 2622 N N . VAL A 1 351 ? -3.887 13.162 19.197 1.00 87.94 351 VAL A N 1
ATOM 2623 C CA . VAL A 1 351 ? -4.778 13.932 20.068 1.00 87.94 351 VAL A CA 1
ATOM 2624 C C . VAL A 1 351 ? -4.409 13.678 21.525 1.00 87.94 351 VAL A C 1
ATOM 2626 O O . VAL A 1 351 ? -4.204 12.540 21.941 1.00 87.94 351 VAL A O 1
ATOM 2629 N N . ASP A 1 352 ? -4.362 14.752 22.308 1.00 85.94 352 ASP A N 1
ATOM 2630 C CA . ASP A 1 352 ? -4.103 14.672 23.742 1.00 85.94 352 ASP A CA 1
ATOM 2631 C C . ASP A 1 352 ? -5.272 13.997 24.477 1.00 85.94 352 ASP A C 1
ATOM 2633 O O . ASP A 1 352 ? -6.411 14.483 24.461 1.00 85.94 352 ASP A O 1
ATOM 2637 N N . LYS A 1 353 ? -4.975 12.885 25.156 1.00 86.00 353 LYS A N 1
ATOM 2638 C CA . LYS A 1 353 ? -5.957 12.112 25.925 1.00 86.00 353 LYS A CA 1
ATOM 2639 C C . LYS A 1 353 ? -6.481 12.823 27.175 1.00 86.00 353 LYS A C 1
ATOM 2641 O O . LYS A 1 353 ? -7.575 12.510 27.628 1.00 86.00 353 LYS A O 1
ATOM 2646 N N . THR A 1 354 ? -5.734 13.765 27.754 1.00 86.75 354 THR A N 1
ATOM 2647 C CA . THR A 1 354 ? -6.011 14.342 29.088 1.00 86.75 354 THR A CA 1
ATOM 2648 C C . THR A 1 354 ? -7.374 15.030 29.181 1.00 86.75 354 THR A C 1
ATOM 2650 O O . THR A 1 354 ? -8.041 15.013 30.221 1.00 86.75 354 THR A O 1
ATOM 2653 N N . SER A 1 355 ? -7.817 15.633 28.079 1.00 87.44 355 SER A N 1
ATOM 2654 C CA . SER A 1 355 ? -9.077 16.373 28.007 1.00 87.44 355 SER A CA 1
ATOM 2655 C C . SER A 1 355 ? -10.285 15.519 27.622 1.00 87.44 355 SER A C 1
ATOM 2657 O O . SER A 1 355 ? -11.397 16.046 27.592 1.00 87.44 355 SER A O 1
ATOM 2659 N N . LEU A 1 356 ? -10.106 14.221 27.361 1.00 90.69 356 LEU A N 1
ATOM 2660 C CA . LEU A 1 356 ? -11.122 13.350 26.769 1.00 90.69 356 LEU A CA 1
ATOM 2661 C C . LEU A 1 356 ? -11.414 12.135 27.653 1.00 90.69 356 LEU A C 1
ATOM 2663 O O . LEU A 1 356 ? -10.544 11.643 28.367 1.00 90.69 356 LEU A O 1
ATOM 2667 N N . ALA A 1 357 ? -12.641 11.618 27.572 1.00 93.31 357 ALA A N 1
ATOM 2668 C CA . ALA A 1 357 ? -12.913 10.270 28.058 1.00 93.31 357 ALA A CA 1
ATOM 2669 C C . ALA A 1 357 ? -12.263 9.263 27.103 1.00 93.31 357 ALA A C 1
ATOM 2671 O O . ALA A 1 357 ? -12.457 9.353 25.889 1.00 93.31 357 ALA A O 1
ATOM 2672 N N . THR A 1 358 ? -11.502 8.315 27.635 1.00 91.62 358 THR A N 1
ATOM 2673 C CA . THR A 1 358 ? -10.730 7.351 26.845 1.00 91.62 358 THR A CA 1
ATOM 2674 C C . THR A 1 358 ? -10.980 5.930 27.334 1.00 91.62 358 THR A C 1
ATOM 2676 O O . THR A 1 358 ? -11.211 5.719 28.529 1.00 91.62 358 THR A O 1
ATOM 2679 N N . PRO A 1 359 ? -10.994 4.936 26.434 1.00 92.06 359 PRO A N 1
ATOM 2680 C CA . PRO A 1 359 ? -11.097 3.553 26.858 1.00 92.06 359 PRO A CA 1
ATOM 2681 C C . PRO A 1 359 ? -9.792 3.149 27.564 1.00 92.06 359 PRO A C 1
ATOM 2683 O O . PRO A 1 359 ? -8.722 3.649 27.236 1.00 92.06 359 PRO A O 1
ATOM 2686 N N . ALA A 1 360 ? -9.864 2.261 28.553 1.00 90.69 360 ALA A N 1
ATOM 2687 C CA . ALA A 1 360 ? -8.677 1.774 29.263 1.00 90.69 360 ALA A CA 1
ATOM 2688 C C . ALA A 1 360 ? -7.781 0.886 28.378 1.00 90.69 360 ALA A C 1
ATOM 2690 O O . ALA A 1 360 ? -6.587 0.773 28.634 1.00 90.69 360 ALA A O 1
ATOM 2691 N N . SER A 1 361 ? -8.379 0.266 27.362 1.00 88.56 361 SER A N 1
ATOM 2692 C CA . SER A 1 361 ? -7.745 -0.519 26.304 1.00 88.56 361 SER A CA 1
ATOM 2693 C C . SER A 1 361 ? -8.552 -0.303 25.033 1.00 88.56 361 SER A C 1
ATOM 2695 O O . SER A 1 361 ? -9.776 -0.168 25.113 1.00 88.56 361 SER A O 1
ATOM 2697 N N . ASP A 1 362 ? -7.902 -0.277 23.877 1.00 86.25 362 ASP A N 1
ATOM 2698 C CA . ASP A 1 362 ? -8.607 -0.234 22.600 1.00 86.25 362 ASP A CA 1
ATOM 2699 C C . ASP A 1 362 ? -8.860 -1.616 21.969 1.00 86.25 362 ASP A C 1
ATOM 2701 O O . ASP A 1 362 ? -9.525 -1.707 20.935 1.00 86.25 362 ASP A O 1
ATOM 2705 N N . VAL A 1 363 ? -8.416 -2.680 22.644 1.00 89.12 363 VAL A N 1
ATOM 2706 C CA . VAL A 1 363 ? -8.790 -4.077 22.395 1.00 89.12 363 VAL A CA 1
ATOM 2707 C C . VAL A 1 363 ? -9.570 -4.605 23.598 1.00 89.12 363 VAL A C 1
ATOM 2709 O O . VAL A 1 363 ? -9.104 -4.515 24.739 1.00 89.12 363 VAL A O 1
ATOM 2712 N N . ILE A 1 364 ? -10.766 -5.140 23.350 1.00 93.88 364 ILE A N 1
ATOM 2713 C CA . ILE A 1 364 ? -11.644 -5.727 24.362 1.00 93.88 364 ILE A CA 1
ATOM 2714 C C . ILE A 1 364 ? -11.876 -7.202 24.044 1.00 93.88 364 ILE A C 1
ATOM 2716 O O . ILE A 1 364 ? -12.624 -7.543 23.128 1.00 93.88 364 ILE A O 1
ATOM 2720 N N . GLU A 1 365 ? -11.279 -8.074 24.846 1.00 94.88 365 GLU A N 1
ATOM 2721 C CA . GLU A 1 365 ? -11.514 -9.515 24.775 1.00 94.88 365 GLU A CA 1
ATOM 2722 C C . GLU A 1 365 ? -12.848 -9.876 25.450 1.00 94.88 365 GLU A C 1
ATOM 2724 O O . GLU A 1 365 ? -13.128 -9.462 26.584 1.00 94.88 365 GLU A O 1
ATOM 2729 N N . LEU A 1 366 ? -13.684 -10.658 24.762 1.00 97.31 366 LEU A N 1
ATOM 2730 C CA . LEU A 1 366 ? -14.869 -11.279 25.355 1.00 97.31 366 LEU A CA 1
ATOM 2731 C C . LEU A 1 366 ? -14.610 -12.758 25.665 1.00 97.31 366 LEU A C 1
ATOM 2733 O O . LEU A 1 366 ? -13.721 -13.399 25.111 1.00 97.31 366 LEU A O 1
ATOM 2737 N N . SER A 1 367 ? -15.445 -13.330 26.531 1.00 97.62 367 SER A N 1
ATOM 2738 C CA . SER A 1 367 ? -15.493 -14.777 26.734 1.00 97.62 367 SER A CA 1
ATOM 2739 C C . SER A 1 367 ? -15.875 -15.519 25.450 1.00 97.62 367 SER A C 1
ATOM 2741 O O . SER A 1 367 ? -16.571 -14.975 24.595 1.00 97.62 367 SER A O 1
ATOM 2743 N N . VAL A 1 368 ? -15.505 -16.798 25.362 1.00 95.88 368 VAL A N 1
ATOM 2744 C CA . VAL A 1 368 ? -15.865 -17.675 24.238 1.00 95.88 368 VAL A CA 1
ATOM 2745 C C . VAL A 1 368 ? -17.388 -17.732 24.038 1.00 95.88 368 VAL A C 1
ATOM 2747 O O . VAL A 1 368 ? -18.156 -17.854 24.998 1.00 95.88 368 VAL A O 1
ATOM 2750 N N . LEU A 1 369 ? -17.828 -17.669 22.780 1.00 95.56 369 LEU A N 1
ATOM 2751 C CA . LEU A 1 369 ? -19.208 -17.912 22.369 1.00 95.56 369 LEU A CA 1
ATOM 2752 C C . LEU A 1 369 ? -19.429 -19.416 22.137 1.00 95.56 369 LEU A C 1
ATOM 2754 O O . LEU A 1 369 ? -19.142 -19.934 21.057 1.00 95.56 369 LEU A O 1
ATOM 2758 N N . GLU A 1 370 ? -19.970 -20.105 23.144 1.00 94.31 370 GLU A N 1
ATOM 2759 C CA . GLU A 1 370 ? -20.265 -21.546 23.103 1.00 94.31 370 GLU A CA 1
ATOM 2760 C C . GLU A 1 370 ? -21.747 -21.830 22.810 1.00 94.31 370 GLU A C 1
ATOM 2762 O O . GLU A 1 370 ? -22.628 -21.456 23.588 1.00 94.31 370 GLU A O 1
ATOM 2767 N N . GLY A 1 371 ? -22.058 -22.570 21.743 1.00 89.56 371 GLY A N 1
ATOM 2768 C CA . GLY A 1 371 ? -23.454 -22.956 21.480 1.00 89.56 371 GLY A CA 1
ATOM 2769 C C . GLY A 1 371 ? -24.266 -21.904 20.695 1.00 89.56 371 GLY A C 1
ATOM 2770 O O . GLY A 1 371 ? -23.933 -20.721 20.698 1.00 89.56 371 GLY A O 1
ATOM 2771 N N . PRO A 1 372 ? -25.406 -22.286 20.084 1.00 88.88 372 PRO A N 1
ATOM 2772 C CA . PRO A 1 372 ? -26.292 -21.356 19.364 1.00 88.88 372 PRO A CA 1
ATOM 2773 C C . PRO A 1 372 ? -27.097 -20.436 20.303 1.00 88.88 372 PRO A C 1
ATOM 2775 O O . PRO A 1 372 ? -27.773 -19.508 19.871 1.00 88.88 372 PRO A O 1
ATOM 2778 N N . SER A 1 373 ? -27.093 -20.723 21.608 1.00 91.44 373 SER A N 1
ATOM 2779 C CA . SER A 1 373 ? -27.703 -19.891 22.658 1.00 91.44 373 SER A CA 1
ATOM 2780 C C . SER A 1 373 ? -26.661 -19.278 23.596 1.00 91.44 373 SER A C 1
ATOM 2782 O O . SER A 1 373 ? -27.033 -18.699 24.620 1.00 91.44 373 SER A O 1
ATOM 2784 N N . GLY A 1 374 ? -25.376 -19.430 23.261 1.00 92.69 374 GLY A N 1
ATOM 2785 C CA . GLY A 1 374 ? -24.259 -18.886 24.016 1.00 92.69 374 GLY A CA 1
ATOM 2786 C C . GLY A 1 374 ? -24.227 -17.365 24.022 1.00 92.69 374 GLY A C 1
ATOM 2787 O O . GLY A 1 374 ? -24.929 -16.693 23.259 1.00 92.69 374 GLY A O 1
ATOM 2788 N N . VAL A 1 375 ? -23.386 -16.828 24.902 1.00 96.31 375 VAL A N 1
ATOM 2789 C CA . VAL A 1 375 ? -23.126 -15.392 25.014 1.00 96.31 375 VAL A CA 1
ATOM 2790 C C . VAL A 1 375 ? -21.642 -15.194 25.248 1.00 96.31 375 VAL A C 1
ATOM 2792 O O . VAL A 1 375 ? -21.117 -15.665 26.255 1.00 96.31 375 VAL A O 1
ATOM 2795 N N . ALA A 1 376 ? -20.991 -14.474 24.344 1.00 97.25 376 ALA A N 1
ATOM 2796 C CA . ALA A 1 376 ? -19.676 -13.915 24.603 1.00 97.25 376 ALA A CA 1
ATOM 2797 C C . ALA A 1 376 ? -19.855 -12.623 25.406 1.00 97.25 376 ALA A C 1
ATOM 2799 O O . ALA A 1 376 ? -20.647 -11.762 25.020 1.00 97.25 376 ALA A O 1
ATOM 2800 N N . THR A 1 377 ? -19.170 -12.501 26.542 1.00 97.50 377 THR A N 1
ATOM 2801 C CA . THR A 1 377 ? -19.318 -11.368 27.466 1.00 97.50 377 THR A CA 1
ATOM 2802 C C . THR A 1 377 ? -17.973 -10.758 27.821 1.00 97.50 377 THR A C 1
ATOM 2804 O O . THR A 1 377 ? -16.996 -11.477 28.010 1.00 97.50 377 THR A O 1
ATOM 2807 N N . GLY A 1 378 ? -17.926 -9.436 27.946 1.00 97.12 378 GLY A N 1
ATOM 2808 C CA . GLY A 1 378 ? -16.719 -8.706 28.331 1.00 97.12 378 GLY A CA 1
ATOM 2809 C C . GLY A 1 378 ? -17.038 -7.319 28.875 1.00 97.12 378 GLY A C 1
ATOM 2810 O O . GLY A 1 378 ? -18.206 -6.929 28.993 1.00 97.12 378 GLY A O 1
ATOM 2811 N N . VAL A 1 379 ? -15.996 -6.578 29.251 1.00 96.81 379 VAL A N 1
ATOM 2812 C CA . VAL A 1 379 ? -16.137 -5.262 29.887 1.00 96.81 379 VAL A CA 1
ATOM 2813 C C . VAL A 1 379 ? -15.247 -4.241 29.195 1.00 96.81 379 VAL A C 1
ATOM 2815 O O . VAL A 1 379 ? -14.026 -4.356 29.214 1.00 96.81 379 VAL A O 1
ATOM 2818 N N . LEU A 1 380 ? -15.868 -3.187 28.671 1.00 96.25 380 LEU A N 1
ATOM 2819 C CA . LEU A 1 380 ? -15.178 -1.966 28.276 1.00 96.25 380 LEU A CA 1
ATOM 2820 C C . LEU A 1 380 ? -15.128 -1.017 29.474 1.00 96.25 380 LEU A C 1
ATOM 2822 O O . LEU A 1 380 ? -16.161 -0.622 30.013 1.00 96.25 380 LEU A O 1
ATOM 2826 N N . THR A 1 381 ? -13.922 -0.635 29.879 1.00 96.56 381 THR A N 1
ATOM 2827 C CA . THR A 1 381 ? -13.708 0.376 30.919 1.00 96.56 381 THR A CA 1
ATOM 2828 C C . THR A 1 381 ? -13.368 1.704 30.260 1.00 96.56 381 THR A C 1
ATOM 2830 O O . THR A 1 381 ? -12.476 1.754 29.420 1.00 96.56 381 THR A O 1
ATOM 2833 N N . ILE A 1 382 ? -14.068 2.771 30.635 1.00 95.50 382 ILE A N 1
ATOM 2834 C CA . ILE A 1 382 ? -13.856 4.131 30.135 1.00 95.50 382 ILE A CA 1
ATOM 2835 C C . ILE A 1 382 ? -13.405 4.998 31.305 1.00 95.50 382 ILE A C 1
ATOM 2837 O O . ILE A 1 382 ? -14.091 5.072 32.327 1.00 95.50 382 ILE A O 1
ATOM 2841 N N . THR A 1 383 ? -12.274 5.668 31.136 1.00 94.88 383 THR A N 1
ATOM 2842 C CA . THR A 1 383 ? -11.727 6.624 32.096 1.00 94.88 383 THR A CA 1
ATOM 2843 C C . THR A 1 383 ? -12.051 8.033 31.628 1.00 94.88 383 THR A C 1
ATOM 2845 O O . THR A 1 383 ? -11.855 8.367 30.460 1.00 94.88 383 THR A O 1
ATOM 2848 N N . GLY A 1 384 ? -12.576 8.855 32.527 1.00 93.06 384 GLY A N 1
ATOM 2849 C CA . GLY A 1 384 ? -12.885 10.249 32.266 1.00 93.06 384 GLY A CA 1
ATOM 2850 C C . GLY A 1 384 ? -11.638 11.109 32.044 1.00 93.06 384 GLY A C 1
ATOM 2851 O O . GLY A 1 384 ? -10.517 10.679 32.322 1.00 93.06 384 GLY A O 1
ATOM 2852 N N . PRO A 1 385 ? -11.830 12.345 31.562 1.00 92.50 385 PRO A N 1
ATOM 2853 C CA . PRO A 1 385 ? -10.744 13.309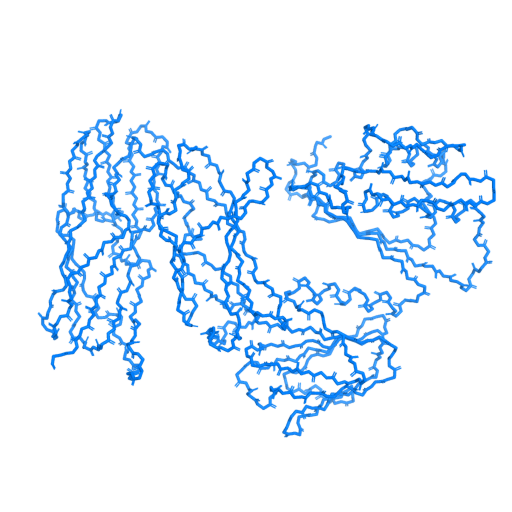 31.435 1.00 92.50 385 PRO A CA 1
ATOM 2854 C C . PRO A 1 385 ? -10.124 13.634 32.800 1.00 92.50 385 PRO A C 1
ATOM 2856 O O . PRO A 1 385 ? -10.801 13.560 33.823 1.00 92.50 385 PRO A O 1
ATOM 2859 N N . ASN A 1 386 ? -8.866 14.073 32.823 1.00 90.12 386 ASN A N 1
ATOM 2860 C CA . ASN A 1 386 ? -8.192 14.515 34.053 1.00 90.12 386 ASN A CA 1
ATOM 2861 C C . ASN A 1 386 ? -8.006 16.044 34.129 1.00 90.12 386 ASN A C 1
ATOM 2863 O O . ASN A 1 386 ? -7.728 16.570 35.205 1.00 90.12 386 ASN A O 1
ATOM 2867 N N . VAL A 1 387 ? -8.203 16.778 33.023 1.00 88.94 387 VAL A N 1
ATOM 2868 C CA . VAL A 1 387 ? -8.151 18.260 32.998 1.00 88.94 387 VAL A CA 1
ATOM 2869 C C . VAL A 1 387 ? -9.488 18.935 32.681 1.00 88.94 387 VAL A C 1
ATOM 2871 O O . VAL A 1 387 ? -9.628 20.139 32.885 1.00 88.94 387 VAL A O 1
ATOM 2874 N N . SER A 1 388 ? -10.473 18.188 32.179 1.00 88.00 388 SER A N 1
ATOM 2875 C CA . SER A 1 388 ? -11.811 18.704 31.847 1.00 88.00 388 SER A CA 1
ATOM 2876 C C . SER A 1 388 ? -12.859 18.163 32.810 1.00 88.00 388 SER A C 1
ATOM 2878 O O . SER A 1 388 ? -12.700 17.070 33.334 1.00 88.00 388 SER A O 1
ATOM 2880 N N . SER A 1 389 ? -13.942 18.910 33.042 1.00 91.56 389 SER A N 1
ATOM 2881 C CA . SER A 1 389 ? -14.955 18.533 34.040 1.00 91.56 389 SER A CA 1
ATOM 2882 C C . SER A 1 389 ? -15.785 17.306 33.652 1.00 91.56 389 SER A C 1
ATOM 2884 O O . SER A 1 389 ? -16.242 16.578 34.533 1.00 91.56 389 SER A O 1
ATOM 2886 N N . ALA A 1 390 ? -16.007 17.093 32.354 1.00 93.38 390 ALA A N 1
ATOM 2887 C CA . ALA A 1 390 ? -16.680 15.924 31.802 1.00 93.38 390 ALA A CA 1
ATOM 2888 C C . ALA A 1 390 ? -16.378 15.782 30.306 1.00 93.38 390 ALA A C 1
ATOM 2890 O O . ALA A 1 390 ? -16.050 16.765 29.641 1.00 93.38 390 ALA A O 1
ATOM 2891 N N . SER A 1 391 ? -16.550 14.575 29.780 1.00 94.19 391 SER A N 1
ATOM 2892 C CA . SER A 1 391 ? -16.458 14.267 28.354 1.00 94.19 391 SER A CA 1
ATOM 2893 C C . SER A 1 391 ? -17.542 13.263 27.967 1.00 94.19 391 SER A C 1
ATOM 2895 O O . SER A 1 391 ? -17.906 12.404 28.772 1.00 94.19 391 SER A O 1
ATOM 2897 N N . THR A 1 392 ? -18.071 13.369 26.752 1.00 94.69 392 THR A N 1
ATOM 2898 C CA . THR A 1 392 ? -19.057 12.423 26.221 1.00 94.69 392 THR A CA 1
ATOM 2899 C C . THR A 1 392 ? -18.340 11.408 25.345 1.00 94.69 392 THR A C 1
ATOM 2901 O O . THR A 1 392 ? -17.756 11.786 24.331 1.00 94.69 392 THR A O 1
ATOM 2904 N N . PHE A 1 393 ? -18.423 10.132 25.719 1.00 94.62 393 PHE A N 1
ATOM 2905 C CA . PHE A 1 393 ? -17.915 9.007 24.940 1.00 94.62 393 PHE A CA 1
ATOM 2906 C C . PHE A 1 393 ? -19.071 8.320 24.215 1.00 94.62 393 PHE A C 1
ATOM 2908 O O . PHE A 1 393 ? -20.063 7.956 24.847 1.00 94.62 393 PHE A O 1
ATOM 2915 N N . CYS A 1 394 ? -18.952 8.117 22.909 1.00 94.12 394 CYS A N 1
ATOM 2916 C CA . CYS A 1 394 ? -19.948 7.442 22.090 1.00 94.12 394 CYS A CA 1
ATOM 2917 C C . CYS A 1 394 ? -19.334 6.272 21.328 1.00 94.12 394 CYS A C 1
ATOM 2919 O O . CYS A 1 394 ? -18.232 6.364 20.801 1.00 94.12 394 CYS A O 1
ATOM 2921 N N . LEU A 1 395 ? -20.101 5.194 21.218 1.00 93.12 395 LEU A N 1
ATOM 2922 C CA . LEU A 1 395 ? -19.851 4.061 20.341 1.00 93.12 395 LEU A CA 1
ATOM 2923 C C . LEU A 1 395 ? -20.849 4.108 19.179 1.00 93.12 395 LEU A C 1
ATOM 2925 O O . LEU A 1 395 ? -22.035 4.398 19.374 1.00 93.12 395 LEU A O 1
ATOM 2929 N N . SER A 1 396 ? -20.387 3.805 17.973 1.00 91.19 396 SER A N 1
ATOM 2930 C CA . SER A 1 396 ? -21.244 3.594 16.803 1.00 91.19 396 SER A CA 1
ATOM 2931 C C . SER A 1 396 ? -22.326 2.536 17.064 1.00 91.19 396 SER A C 1
ATOM 2933 O O . SER A 1 396 ? -22.237 1.706 17.968 1.00 91.19 396 SER A O 1
ATOM 2935 N N . ARG A 1 397 ? -23.422 2.608 16.299 1.00 88.81 397 ARG A N 1
ATOM 2936 C CA . ARG A 1 397 ? -24.547 1.664 16.436 1.00 88.81 397 ARG A CA 1
ATOM 2937 C C . ARG A 1 397 ? -24.288 0.323 15.764 1.00 88.81 397 ARG A C 1
ATOM 2939 O O . ARG A 1 397 ? -24.894 -0.668 16.152 1.00 88.81 397 ARG A O 1
ATOM 2946 N N . GLU A 1 398 ? -23.430 0.330 14.758 1.00 88.50 398 GLU A N 1
ATOM 2947 C CA . GLU A 1 398 ? -23.043 -0.825 13.965 1.00 88.50 398 GLU A CA 1
ATOM 2948 C C . GLU A 1 398 ? -21.519 -0.848 13.884 1.00 88.50 398 GLU A C 1
ATOM 2950 O O . GLU A 1 398 ? -20.902 0.224 13.889 1.00 88.50 398 GLU A O 1
ATOM 2955 N N . PRO A 1 399 ? -20.911 -2.039 13.804 1.00 88.81 399 PRO A N 1
ATOM 2956 C CA . PRO A 1 399 ? -19.477 -2.139 13.626 1.00 88.81 399 PRO A CA 1
ATOM 2957 C C . PRO A 1 399 ? -19.066 -1.556 12.270 1.00 88.81 399 PRO A C 1
ATOM 2959 O O . PRO A 1 399 ? -19.728 -1.767 11.253 1.00 88.81 399 PRO A O 1
ATOM 2962 N N . ASN A 1 400 ? -17.923 -0.873 12.241 1.00 83.00 400 ASN A N 1
ATOM 2963 C CA . ASN A 1 400 ? -17.251 -0.494 10.999 1.00 83.00 400 ASN A CA 1
ATOM 2964 C C . ASN A 1 400 ? -16.843 -1.737 10.198 1.00 83.00 400 ASN A C 1
ATOM 2966 O O . ASN A 1 400 ? -16.862 -1.716 8.966 1.00 83.00 400 ASN A O 1
ATOM 2970 N N . ARG A 1 401 ? -16.453 -2.801 10.912 1.00 82.62 401 ARG A N 1
ATOM 2971 C CA . ARG A 1 401 ? -16.017 -4.078 10.350 1.00 82.62 401 ARG A CA 1
ATOM 2972 C C . ARG A 1 401 ? -16.358 -5.223 11.297 1.00 82.62 401 ARG A C 1
ATOM 2974 O O . ARG A 1 401 ? -16.267 -5.078 12.517 1.00 82.62 401 ARG A O 1
ATOM 2981 N N . LEU A 1 402 ? -16.745 -6.355 10.728 1.00 88.06 402 LEU A N 1
ATOM 2982 C CA . LEU A 1 402 ? -16.979 -7.592 11.454 1.00 88.06 402 LEU A CA 1
ATOM 2983 C C . LEU A 1 402 ? -16.399 -8.742 10.644 1.00 88.06 402 LEU A C 1
ATOM 2985 O O . LEU A 1 402 ? -16.889 -9.042 9.555 1.00 88.06 402 LEU A O 1
ATOM 2989 N N . ASP A 1 403 ? -15.392 -9.373 11.222 1.00 83.00 403 ASP A N 1
ATOM 2990 C CA . ASP A 1 403 ? -14.672 -10.498 10.658 1.00 83.00 403 ASP A CA 1
ATOM 2991 C C . ASP A 1 403 ? -15.042 -11.761 11.437 1.00 83.00 403 ASP A C 1
ATOM 2993 O O . ASP A 1 403 ? -15.090 -11.765 12.668 1.00 83.00 403 ASP A O 1
ATOM 2997 N N . ASP A 1 404 ? -15.350 -12.823 10.697 1.00 85.56 404 ASP A N 1
ATOM 2998 C CA . ASP A 1 404 ? -15.698 -14.148 11.214 1.00 85.56 404 ASP A CA 1
ATOM 2999 C C . ASP A 1 404 ? -14.782 -15.167 10.538 1.00 85.56 404 ASP A C 1
ATOM 3001 O O . ASP A 1 404 ? -15.148 -15.831 9.564 1.00 85.56 404 ASP A O 1
ATOM 3005 N N . THR A 1 405 ? -13.534 -15.200 11.003 1.00 82.62 405 THR A N 1
ATOM 3006 C CA . THR A 1 405 ? -12.465 -15.975 10.377 1.00 82.62 405 THR A CA 1
ATOM 3007 C C . THR A 1 405 ? -12.548 -17.415 10.850 1.00 82.62 405 THR A C 1
ATOM 3009 O O . THR A 1 405 ? -12.151 -17.755 11.967 1.00 82.62 405 THR A O 1
ATOM 3012 N N . LEU A 1 406 ? -13.096 -18.271 9.991 1.00 80.81 406 LEU A N 1
ATOM 3013 C CA . LEU A 1 406 ? -13.250 -19.694 10.263 1.00 80.81 406 LEU A CA 1
ATOM 3014 C C . LEU A 1 406 ? -11.902 -20.374 10.512 1.00 80.81 406 LEU A C 1
ATOM 3016 O O . LEU A 1 406 ? -10.908 -20.105 9.833 1.00 80.81 406 LEU A O 1
ATOM 3020 N N . VAL A 1 407 ? -11.893 -21.323 11.445 1.00 77.44 407 VAL A N 1
ATOM 3021 C CA . VAL A 1 407 ? -10.735 -22.189 11.670 1.00 77.44 407 VAL A CA 1
ATOM 3022 C C . VAL A 1 407 ? -10.449 -23.004 10.401 1.00 77.44 407 VAL 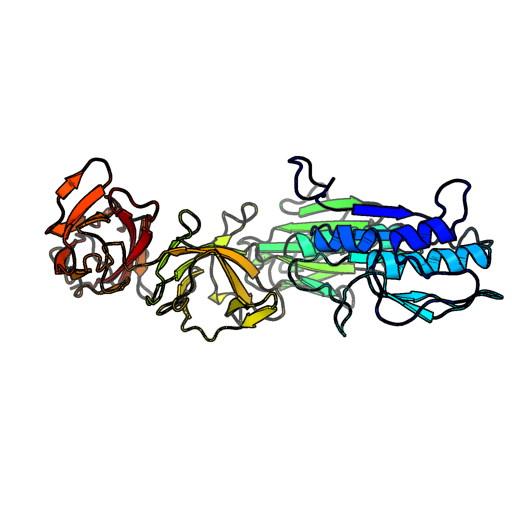A C 1
ATOM 3024 O O . VAL A 1 407 ? -11.352 -23.450 9.686 1.00 77.44 407 VAL A O 1
ATOM 3027 N N . ARG A 1 408 ? -9.159 -23.201 10.102 1.00 70.00 408 ARG A N 1
ATOM 3028 C CA . ARG A 1 408 ? -8.690 -23.859 8.875 1.00 70.00 408 ARG A CA 1
ATOM 3029 C C . ARG A 1 408 ? -9.358 -25.225 8.673 1.00 70.00 408 ARG A C 1
ATOM 3031 O O . ARG A 1 408 ? -9.229 -26.116 9.509 1.00 70.00 408 ARG A O 1
ATOM 3038 N N . GLY A 1 409 ? -9.997 -25.404 7.517 1.00 64.12 409 GLY A N 1
ATOM 3039 C CA . GLY A 1 409 ? -10.655 -26.655 7.123 1.00 64.12 409 GLY A CA 1
ATOM 3040 C C . GLY A 1 409 ? -12.173 -26.683 7.325 1.00 64.12 409 GLY A C 1
ATOM 3041 O O . GLY A 1 409 ? -12.806 -27.645 6.886 1.00 64.12 409 GLY A O 1
ATOM 3042 N N . GLU A 1 410 ? -12.772 -25.648 7.923 1.00 73.88 410 GLU A N 1
ATOM 3043 C CA . GLU A 1 410 ? -14.231 -25.506 7.963 1.00 73.88 410 GLU A CA 1
ATOM 3044 C C . GLU A 1 410 ? -14.802 -24.996 6.630 1.00 73.88 410 GLU A C 1
ATOM 3046 O O . GLU A 1 410 ? -14.137 -24.311 5.850 1.00 73.88 410 GLU A O 1
ATOM 3051 N N . GLN A 1 411 ? -16.054 -25.362 6.343 1.00 71.94 411 GLN A N 1
ATOM 3052 C CA . GLN A 1 411 ? -16.771 -24.847 5.176 1.00 71.94 411 GLN A CA 1
ATOM 3053 C C . GLN A 1 411 ? -17.190 -23.392 5.425 1.00 71.94 411 GLN A C 1
ATOM 3055 O O . GLN A 1 411 ? -17.675 -23.105 6.518 1.00 71.94 411 GLN A O 1
ATOM 3060 N N . PRO A 1 412 ? -17.091 -22.496 4.425 1.00 73.31 412 PRO A N 1
ATOM 3061 C CA . PRO A 1 412 ? -17.588 -21.130 4.542 1.00 73.31 412 PRO A CA 1
ATOM 3062 C C . PRO A 1 412 ? -19.068 -21.090 4.941 1.00 73.31 412 PRO A C 1
ATOM 3064 O O . PRO A 1 412 ? -19.924 -21.625 4.234 1.00 73.31 412 PRO A O 1
ATOM 3067 N N . ILE A 1 413 ? -19.377 -20.426 6.055 1.00 80.19 413 ILE A N 1
ATOM 3068 C CA . ILE A 1 413 ? -20.743 -20.183 6.529 1.00 80.19 413 ILE A CA 1
ATOM 3069 C C . ILE A 1 413 ? -20.916 -18.672 6.677 1.00 80.19 413 ILE A C 1
ATOM 3071 O O . ILE A 1 413 ? -20.283 -18.038 7.513 1.00 80.19 413 ILE A O 1
ATOM 3075 N N . GLY A 1 414 ? -21.783 -18.079 5.856 1.00 79.81 414 GLY A N 1
ATOM 3076 C CA . GLY A 1 414 ? -22.090 -16.652 5.941 1.00 79.81 414 GLY A CA 1
ATOM 3077 C C . GLY A 1 414 ? -23.026 -16.357 7.109 1.00 79.81 414 GLY A C 1
ATOM 3078 O O . GLY A 1 414 ? -24.239 -16.410 6.929 1.00 79.81 414 GLY A O 1
ATOM 3079 N N . ARG A 1 415 ? -22.470 -16.039 8.283 1.00 88.12 415 ARG A N 1
ATOM 3080 C CA . ARG A 1 415 ? -23.238 -15.717 9.502 1.00 88.12 415 ARG A CA 1
ATOM 3081 C C . ARG A 1 415 ? -22.895 -14.372 10.139 1.00 88.12 415 ARG A C 1
ATOM 3083 O O . ARG A 1 415 ? -23.425 -14.045 11.198 1.00 88.12 415 ARG A O 1
ATOM 3090 N N . SER A 1 416 ? -22.034 -13.572 9.509 1.00 84.94 416 SER A N 1
ATOM 3091 C CA . SER A 1 416 ? -21.632 -12.258 10.030 1.00 84.94 416 SER A CA 1
ATOM 3092 C C . SER A 1 416 ? -22.836 -11.325 10.238 1.00 84.94 416 SER A C 1
ATOM 3094 O O . SER A 1 416 ? -22.858 -10.536 11.175 1.00 84.94 416 SER A O 1
ATOM 3096 N N . ALA A 1 417 ? -23.882 -11.455 9.414 1.00 85.88 417 ALA A N 1
ATOM 3097 C CA . ALA A 1 417 ? -25.116 -10.675 9.542 1.00 85.88 417 ALA A CA 1
ATOM 3098 C C . ALA A 1 417 ? -26.003 -11.082 10.738 1.00 85.88 417 ALA A C 1
ATOM 3100 O O . ALA A 1 417 ? -26.906 -10.330 11.099 1.00 85.88 417 ALA A O 1
ATOM 3101 N N . ASP A 1 418 ? -25.753 -12.243 11.350 1.00 90.62 418 ASP A N 1
ATOM 3102 C CA . ASP A 1 418 ? -26.574 -12.790 12.437 1.00 90.62 418 ASP A CA 1
ATOM 3103 C C . ASP A 1 418 ? -26.071 -12.376 13.830 1.00 90.62 418 ASP A C 1
ATOM 3105 O O . ASP A 1 418 ? -26.709 -12.687 14.842 1.00 90.62 418 ASP A O 1
ATOM 3109 N N . PHE A 1 419 ? -24.928 -11.684 13.909 1.00 92.94 419 PHE A N 1
ATOM 3110 C CA . PHE A 1 419 ? -24.378 -11.239 15.184 1.00 92.94 419 PHE A CA 1
ATOM 3111 C C . PHE A 1 419 ? -25.244 -10.148 15.822 1.00 92.94 419 PHE A C 1
ATOM 3113 O O . PHE A 1 419 ? -25.427 -9.057 15.280 1.00 92.94 419 PHE A O 1
ATOM 3120 N N . GLY A 1 420 ? -25.736 -10.436 17.025 1.00 93.88 420 GLY A N 1
ATOM 3121 C CA . GLY A 1 420 ? -26.407 -9.481 17.896 1.00 93.88 420 GLY A CA 1
ATOM 3122 C C . GLY A 1 420 ? -25.455 -8.947 18.959 1.00 93.88 420 GLY A C 1
ATOM 3123 O O . GLY A 1 420 ? -24.844 -9.730 19.686 1.00 93.88 420 GLY A O 1
ATOM 3124 N N . TRP A 1 421 ? -25.387 -7.621 19.082 1.00 95.25 421 TRP A N 1
ATOM 3125 C CA . TRP A 1 421 ? -24.512 -6.918 20.022 1.00 95.25 421 TRP A CA 1
ATOM 3126 C C . TRP A 1 421 ? -25.316 -6.094 21.023 1.00 95.25 421 TRP A C 1
ATOM 3128 O O . TRP A 1 421 ? -26.287 -5.429 20.658 1.00 95.25 421 TRP A O 1
ATOM 3138 N N . THR A 1 422 ? -24.919 -6.121 22.293 1.00 95.00 422 THR A N 1
ATOM 3139 C CA . THR A 1 422 ? -25.514 -5.297 23.354 1.00 95.00 422 THR A CA 1
ATOM 3140 C C . THR A 1 422 ? -24.428 -4.608 24.166 1.00 95.00 422 THR A C 1
ATOM 3142 O O . THR A 1 422 ? -23.476 -5.249 24.595 1.00 95.00 422 THR A O 1
ATOM 3145 N N . PHE A 1 423 ? -24.609 -3.307 24.415 1.00 95.38 423 PHE A N 1
ATOM 3146 C CA . PHE A 1 423 ? -23.700 -2.470 25.202 1.00 95.38 423 PHE A CA 1
ATOM 3147 C C . PHE A 1 423 ? -24.450 -1.867 26.394 1.00 95.38 423 PHE A C 1
ATOM 3149 O O . PHE A 1 423 ? -25.069 -0.803 26.294 1.00 95.38 423 PHE A O 1
ATOM 3156 N N . ALA A 1 424 ? -24.447 -2.568 27.526 1.00 94.75 424 ALA A N 1
ATOM 3157 C CA . ALA A 1 424 ? -25.157 -2.134 28.723 1.00 94.75 424 ALA A CA 1
ATOM 3158 C C . ALA A 1 424 ? -24.365 -1.047 29.464 1.00 94.75 424 ALA A C 1
ATOM 3160 O O . ALA A 1 424 ? -23.197 -1.235 29.794 1.00 94.75 424 ALA A O 1
ATOM 3161 N N . GLY A 1 425 ? -25.020 0.082 29.745 1.00 91.81 425 GLY A N 1
ATOM 3162 C CA . GLY A 1 425 ? -24.402 1.265 30.363 1.00 91.81 425 GLY A CA 1
ATOM 3163 C C . GLY A 1 425 ? -24.293 2.472 29.425 1.00 91.81 425 GLY A C 1
ATOM 3164 O O . GLY A 1 425 ? -23.986 3.570 29.885 1.00 91.81 425 GLY A O 1
ATOM 3165 N N . LEU A 1 426 ? -24.605 2.295 28.136 1.00 93.62 426 LEU A N 1
ATOM 3166 C CA . LEU A 1 426 ? -24.705 3.377 27.158 1.00 93.62 426 LEU A CA 1
ATOM 3167 C C . LEU A 1 426 ? -26.167 3.785 26.930 1.00 93.62 426 LEU A C 1
ATOM 3169 O O . LEU A 1 426 ? -27.084 2.965 26.983 1.00 93.62 426 LEU A O 1
ATOM 3173 N N . THR A 1 427 ? -26.386 5.063 26.633 1.00 93.12 427 THR A N 1
ATOM 3174 C CA . THR A 1 427 ? -27.691 5.611 26.246 1.00 93.12 427 THR A CA 1
ATOM 3175 C C . THR A 1 427 ? -27.736 5.797 24.737 1.00 93.12 427 THR A C 1
ATOM 3177 O O . THR A 1 427 ? -26.851 6.426 24.163 1.00 93.12 427 THR A O 1
ATOM 3180 N N . SER A 1 428 ? -28.771 5.282 24.073 1.00 90.94 428 SER A N 1
ATOM 3181 C CA . SER A 1 428 ? -28.910 5.463 22.626 1.00 90.94 428 SER A CA 1
ATOM 3182 C C . SER A 1 428 ? -29.260 6.914 22.281 1.00 90.94 428 SER A C 1
ATOM 3184 O O . SER A 1 428 ? -30.231 7.477 22.786 1.00 90.94 428 SER A O 1
ATOM 3186 N N . THR A 1 429 ? -28.474 7.515 21.395 1.00 86.88 429 THR A N 1
ATOM 3187 C CA . THR A 1 429 ? -28.628 8.881 20.882 1.00 86.88 429 THR A CA 1
ATOM 3188 C C . THR A 1 429 ? -28.610 8.861 19.349 1.00 86.88 429 THR A C 1
ATOM 3190 O O . THR A 1 429 ? -28.234 7.843 18.757 1.00 86.88 429 THR A O 1
ATOM 3193 N N . PRO A 1 430 ? -28.982 9.955 18.657 1.00 81.19 430 PRO A N 1
ATOM 3194 C CA . PRO A 1 430 ? -28.843 10.048 17.200 1.00 81.19 430 PRO A CA 1
ATOM 3195 C C . PRO A 1 430 ? -27.417 9.803 16.684 1.00 81.19 430 PRO A C 1
ATOM 3197 O O . PRO A 1 430 ? -27.268 9.325 15.565 1.00 81.19 430 PRO A O 1
ATOM 3200 N N . ASN A 1 431 ? -26.398 10.074 17.505 1.00 75.62 431 ASN A N 1
ATOM 3201 C CA . ASN A 1 431 ? -24.985 10.009 17.124 1.00 75.62 431 ASN A CA 1
ATOM 3202 C C . ASN A 1 431 ? -24.304 8.688 17.524 1.00 75.62 431 ASN A C 1
ATOM 3204 O O . ASN A 1 431 ? -23.106 8.540 17.321 1.00 75.62 431 ASN A O 1
ATOM 3208 N N . GLY A 1 432 ? -25.042 7.743 18.114 1.00 88.12 432 GLY A N 1
ATOM 3209 C CA . GLY A 1 432 ? -24.480 6.498 18.640 1.00 88.12 432 GLY A CA 1
ATOM 3210 C C . GLY A 1 432 ? -25.005 6.156 20.028 1.00 88.12 432 GLY A C 1
ATOM 3211 O O . GLY A 1 432 ? -25.950 6.770 20.524 1.00 88.12 432 GLY A O 1
ATOM 3212 N N . ASN A 1 433 ? -24.393 5.166 20.658 1.00 93.50 433 ASN A N 1
ATOM 3213 C CA . ASN A 1 433 ? -24.640 4.792 22.042 1.00 93.50 433 ASN A CA 1
ATOM 3214 C C . ASN A 1 433 ? -23.619 5.521 22.922 1.00 93.50 433 ASN A C 1
ATOM 3216 O O . ASN A 1 433 ? -22.427 5.256 22.816 1.00 93.50 433 ASN A O 1
ATOM 3220 N N . CYS A 1 434 ? -24.071 6.460 23.751 1.00 95.50 434 CYS A N 1
ATOM 3221 C CA . CYS A 1 434 ? -23.199 7.416 24.430 1.00 95.50 434 CYS A CA 1
ATOM 3222 C C . CYS A 1 434 ? -23.299 7.354 25.953 1.00 95.50 434 CYS A C 1
ATOM 3224 O O . CYS A 1 434 ? -24.323 6.959 26.518 1.00 95.50 434 CYS A O 1
ATOM 3226 N N . VAL A 1 435 ? -22.245 7.815 26.615 1.00 95.94 435 VAL A N 1
ATOM 3227 C CA . VAL A 1 435 ? -22.179 8.004 28.058 1.00 95.94 435 VAL A CA 1
ATOM 3228 C C . VAL A 1 435 ? -21.338 9.236 28.384 1.00 95.94 435 VAL A C 1
ATOM 3230 O O . VAL A 1 435 ? -20.254 9.423 27.839 1.00 95.94 435 VAL A O 1
ATOM 3233 N N . ASP A 1 436 ? -21.836 10.076 29.287 1.00 95.25 436 ASP A N 1
ATOM 3234 C CA . ASP A 1 436 ? -21.043 11.166 29.856 1.00 95.25 436 ASP A CA 1
ATOM 3235 C C . ASP A 1 436 ? -20.175 10.620 30.985 1.00 95.25 436 ASP A C 1
ATOM 3237 O O . ASP A 1 436 ? -20.673 9.887 31.841 1.00 95.25 436 ASP A O 1
ATOM 3241 N N . VAL A 1 437 ? -18.898 10.980 31.000 1.00 95.94 437 VAL A N 1
ATOM 3242 C CA . VAL A 1 437 ? -17.925 10.561 32.010 1.00 95.94 437 VAL A CA 1
ATOM 3243 C C . VAL A 1 437 ? -17.341 11.812 32.651 1.00 95.94 437 VAL A C 1
ATOM 3245 O O . VAL A 1 437 ? -16.787 12.669 31.958 1.00 95.94 437 VAL A O 1
ATOM 3248 N N . ALA A 1 438 ? -17.517 11.955 33.962 1.00 96.31 438 ALA A N 1
ATOM 3249 C CA . ALA A 1 438 ? -16.991 13.086 34.712 1.00 96.31 438 ALA A CA 1
ATOM 3250 C C . ALA A 1 438 ? -15.465 13.002 34.872 1.00 96.31 438 ALA A C 1
ATOM 3252 O O . ALA A 1 438 ? -14.850 11.964 34.621 1.00 96.31 438 ALA A O 1
ATOM 3253 N N . GLN A 1 439 ? -14.858 14.109 35.300 1.00 95.25 439 GLN A N 1
ATOM 3254 C CA . GLN A 1 439 ? -13.430 14.170 35.595 1.00 95.25 439 GLN A CA 1
ATOM 3255 C C . GLN A 1 439 ? -13.010 13.060 36.566 1.00 95.25 439 GLN A C 1
ATOM 3257 O O . GLN A 1 439 ? -13.647 12.885 37.607 1.00 95.25 439 GLN A O 1
ATOM 3262 N N . ASP A 1 440 ? -11.953 12.326 36.215 1.00 94.31 440 ASP A N 1
ATOM 3263 C CA . ASP A 1 440 ? -11.395 11.205 36.985 1.00 94.31 440 ASP A CA 1
ATOM 3264 C C . ASP A 1 440 ? -12.402 10.070 37.308 1.00 94.31 440 ASP A C 1
ATOM 3266 O O . ASP A 1 440 ? -12.112 9.172 38.102 1.00 94.31 440 ASP A O 1
ATOM 3270 N N . GLU A 1 441 ? -13.595 10.077 36.697 1.00 96.75 441 GLU A N 1
ATOM 3271 C CA . GLU A 1 441 ? -14.588 9.012 36.844 1.00 96.75 441 GLU A CA 1
ATOM 3272 C C . GLU A 1 441 ? -14.182 7.800 35.998 1.00 96.75 441 GLU A C 1
ATOM 3274 O O . GLU A 1 441 ? -13.639 7.928 34.905 1.00 96.75 441 GLU A O 1
ATOM 3279 N N . THR A 1 442 ? -14.478 6.596 36.480 1.00 96.38 442 THR A N 1
ATOM 3280 C CA . THR A 1 442 ? -14.385 5.373 35.678 1.00 96.38 442 THR A CA 1
ATOM 3281 C C . THR A 1 442 ? -15.776 4.791 35.486 1.00 96.38 442 THR A C 1
ATOM 3283 O O . THR A 1 442 ? -16.495 4.565 36.461 1.00 96.38 442 THR A O 1
ATOM 3286 N N . LYS A 1 443 ? -16.147 4.514 34.235 1.00 96.81 443 LYS A N 1
ATOM 3287 C CA . LYS A 1 443 ? -17.390 3.823 33.883 1.00 96.81 443 LYS A CA 1
ATOM 3288 C C . LYS A 1 443 ? -17.100 2.487 33.229 1.00 96.81 443 LYS A C 1
ATOM 3290 O O . LYS A 1 443 ? -16.157 2.354 32.458 1.00 96.81 443 LYS A O 1
ATOM 3295 N N . THR A 1 444 ? -17.934 1.503 33.524 1.00 96.69 444 THR A N 1
ATOM 3296 C CA . THR A 1 444 ? -17.853 0.168 32.936 1.00 96.69 444 THR A CA 1
ATOM 3297 C C . THR A 1 444 ? -19.075 -0.088 32.069 1.00 96.69 444 THR A C 1
ATOM 3299 O O . THR A 1 444 ? -20.208 0.179 32.470 1.00 96.69 444 THR A O 1
ATOM 3302 N N . ILE A 1 445 ? -18.830 -0.594 30.865 1.00 96.56 445 ILE A N 1
ATOM 3303 C CA . ILE A 1 445 ? -19.838 -0.966 29.879 1.00 96.56 445 ILE A CA 1
ATOM 3304 C C . ILE A 1 445 ? -19.745 -2.474 29.684 1.00 96.56 445 ILE A C 1
ATOM 3306 O O . ILE A 1 445 ? -18.686 -2.991 29.327 1.00 96.56 445 ILE A O 1
ATOM 3310 N N . THR A 1 446 ? -20.840 -3.189 29.928 1.00 97.12 446 THR A N 1
ATOM 3311 C CA . THR A 1 446 ? -20.893 -4.632 29.665 1.00 97.12 446 THR A CA 1
ATOM 3312 C C . THR A 1 446 ? -21.221 -4.859 28.200 1.00 97.12 446 THR A C 1
ATOM 3314 O O . THR A 1 446 ? -22.210 -4.323 27.695 1.00 97.12 446 THR A O 1
ATOM 3317 N N . ILE A 1 447 ? -20.394 -5.659 27.536 1.00 97.56 447 ILE A N 1
ATOM 3318 C CA . ILE A 1 447 ? -20.560 -6.044 26.138 1.00 97.56 447 ILE A CA 1
ATOM 3319 C C . ILE A 1 447 ? -21.072 -7.478 26.103 1.00 97.56 447 ILE A C 1
ATOM 3321 O O . ILE A 1 447 ? -20.496 -8.350 26.752 1.00 97.56 447 ILE A O 1
ATOM 3325 N N . GLU A 1 448 ? -22.130 -7.718 25.334 1.00 97.25 448 GLU A N 1
ATOM 3326 C CA . GLU A 1 448 ? -22.590 -9.062 24.990 1.00 97.25 448 GLU A CA 1
ATOM 3327 C C . GLU A 1 448 ? -22.633 -9.235 23.472 1.00 97.25 448 GLU A C 1
ATOM 3329 O O . GLU A 1 448 ? -23.209 -8.396 22.773 1.00 97.25 448 GLU A O 1
ATOM 3334 N N . ALA A 1 449 ? -22.094 -10.351 22.984 1.00 96.75 449 ALA A N 1
ATOM 3335 C CA . ALA A 1 449 ? -22.218 -10.792 21.602 1.00 96.75 449 ALA A CA 1
ATOM 3336 C C . ALA A 1 449 ? -22.905 -12.163 21.535 1.00 96.75 449 ALA A C 1
ATOM 3338 O O . ALA A 1 449 ? -22.647 -13.058 22.348 1.00 96.75 449 ALA A O 1
ATOM 3339 N N . ARG A 1 450 ? -23.812 -12.325 20.570 1.00 96.31 450 ARG A N 1
ATOM 3340 C CA . ARG A 1 450 ? -24.592 -13.551 20.344 1.00 96.31 450 ARG A CA 1
ATOM 3341 C C . ARG A 1 450 ? -24.658 -13.848 18.856 1.00 96.31 450 ARG A C 1
ATOM 3343 O O . ARG A 1 450 ? -24.825 -12.923 18.068 1.00 96.31 450 ARG A O 1
ATOM 3350 N N . ASN A 1 451 ? -24.615 -15.121 18.481 1.00 94.56 451 ASN A N 1
ATOM 3351 C CA . ASN A 1 451 ? -24.907 -15.558 17.119 1.00 94.56 451 ASN A CA 1
ATOM 3352 C C . ASN A 1 451 ? -25.656 -16.904 17.162 1.00 94.56 451 ASN A C 1
ATOM 3354 O O . ASN A 1 451 ? -25.138 -17.855 17.749 1.00 94.56 451 ASN A O 1
ATOM 3358 N N . PRO A 1 452 ? -26.871 -17.005 16.590 1.00 92.31 452 PRO A N 1
ATOM 3359 C CA . PRO A 1 452 ? -27.615 -18.263 16.544 1.00 92.31 452 PRO A CA 1
ATOM 3360 C C . PRO A 1 452 ? -26.988 -19.303 15.604 1.00 92.31 452 PRO A C 1
ATOM 3362 O O . PRO A 1 452 ? -27.229 -20.501 15.766 1.00 92.31 452 PRO A O 1
ATOM 3365 N N . THR A 1 453 ? -26.199 -18.862 14.625 1.00 90.56 453 THR A N 1
ATOM 3366 C CA . THR A 1 453 ? -25.527 -19.707 13.641 1.00 90.56 453 THR A CA 1
ATOM 3367 C C . THR A 1 453 ? -24.121 -20.038 14.146 1.00 90.56 453 THR A C 1
ATOM 3369 O O . THR A 1 453 ? -23.331 -19.149 14.458 1.00 90.56 453 THR A O 1
ATOM 3372 N N . GLN A 1 454 ? -23.786 -21.325 14.248 1.00 84.75 454 GLN A N 1
ATOM 3373 C CA . GLN A 1 454 ? -22.504 -21.772 14.803 1.00 84.75 454 GLN A CA 1
ATOM 3374 C C . GLN A 1 454 ? -21.466 -22.098 13.730 1.00 84.75 454 GLN A C 1
ATOM 3376 O O . GLN A 1 454 ? -21.806 -22.642 12.683 1.00 84.75 454 GLN A O 1
ATOM 3381 N N . ALA A 1 455 ? -20.208 -21.832 14.057 1.00 87.50 455 ALA A N 1
ATOM 3382 C CA . ALA A 1 455 ? -19.005 -22.270 13.367 1.00 87.50 455 ALA A CA 1
ATOM 3383 C C . ALA A 1 455 ? -17.814 -22.056 14.312 1.00 87.50 455 ALA A C 1
ATOM 3385 O O . ALA A 1 455 ? -17.904 -21.213 15.215 1.00 87.50 455 ALA A O 1
ATOM 3386 N N . ASN A 1 456 ? -16.728 -22.803 14.113 1.00 89.50 456 ASN A N 1
ATOM 3387 C CA . ASN A 1 456 ? -15.502 -22.564 14.862 1.00 89.50 456 ASN A CA 1
ATOM 3388 C C . ASN A 1 456 ? -14.737 -21.427 14.187 1.00 89.50 456 ASN A C 1
ATOM 3390 O O . ASN A 1 456 ? -14.313 -21.556 13.036 1.00 89.50 456 ASN A O 1
ATOM 3394 N N . SER A 1 457 ? -14.575 -20.306 14.881 1.00 88.69 457 SER A N 1
ATOM 3395 C CA . SER A 1 457 ? -13.926 -19.127 14.310 1.00 88.69 457 SER A CA 1
ATOM 3396 C C . SER A 1 457 ? -13.353 -18.184 15.354 1.00 88.69 457 SER A C 1
ATOM 3398 O O . SER A 1 457 ? -13.721 -18.218 16.529 1.00 88.69 457 SER A O 1
ATOM 3400 N N . VAL A 1 458 ? -12.471 -17.312 14.880 1.00 89.00 458 VAL A N 1
ATOM 3401 C CA . VAL A 1 458 ? -12.040 -16.118 15.600 1.00 89.00 458 VAL A CA 1
ATOM 3402 C C . VAL A 1 458 ? -12.862 -14.946 15.077 1.00 89.00 458 VAL A C 1
ATOM 3404 O O . VAL A 1 458 ? -12.912 -14.705 13.867 1.00 89.00 458 VAL A O 1
ATOM 3407 N N . ILE A 1 459 ? -13.537 -14.249 15.988 1.00 89.81 459 ILE A N 1
ATOM 3408 C CA . ILE A 1 459 ? -14.346 -13.075 15.680 1.00 89.81 459 ILE A CA 1
ATOM 3409 C C . ILE A 1 459 ? -13.563 -11.830 16.048 1.00 89.81 459 ILE A C 1
ATOM 3411 O O . ILE A 1 459 ? -13.156 -11.681 17.198 1.00 89.81 459 ILE A O 1
ATOM 3415 N N . THR A 1 460 ? -13.459 -10.905 15.099 1.00 88.69 460 THR A N 1
ATOM 3416 C CA . THR A 1 460 ? -12.890 -9.576 15.325 1.00 88.69 460 THR A CA 1
ATOM 3417 C C . THR A 1 460 ? -13.876 -8.535 14.826 1.00 88.69 460 THR A C 1
ATOM 3419 O O . THR A 1 460 ? -14.324 -8.571 13.682 1.00 88.69 460 THR A O 1
ATOM 3422 N N . SER A 1 461 ? -14.253 -7.591 15.681 1.00 89.44 461 SER A N 1
ATOM 3423 C CA . SER A 1 461 ? -15.197 -6.535 15.335 1.00 89.44 461 SER A CA 1
ATOM 3424 C C . SER A 1 461 ? -14.628 -5.166 15.670 1.00 89.44 461 SER A C 1
ATOM 3426 O O . SER A 1 461 ? -14.276 -4.895 16.813 1.00 89.44 461 SER A O 1
ATOM 3428 N N . SER A 1 462 ? -14.565 -4.289 14.671 1.00 87.44 462 SER A N 1
ATOM 3429 C CA . SER A 1 462 ? -14.081 -2.917 14.808 1.00 87.44 462 SER A CA 1
ATOM 3430 C C . SER A 1 462 ? -15.261 -1.956 14.889 1.00 87.44 462 SER A C 1
ATOM 3432 O O . SER A 1 462 ? -16.131 -1.955 14.016 1.00 87.44 462 SER A O 1
ATOM 3434 N N . TRP A 1 463 ? -15.297 -1.127 15.927 1.00 89.56 463 TRP A N 1
ATOM 3435 C CA . TRP A 1 463 ? -16.377 -0.186 16.210 1.00 89.56 463 TRP A CA 1
ATOM 3436 C C . TRP A 1 463 ? -15.846 1.233 16.267 1.00 89.56 463 TRP A C 1
ATOM 3438 O O . TRP A 1 463 ? -14.932 1.518 17.033 1.00 89.56 463 TRP A O 1
ATOM 3448 N N . GLN A 1 464 ? -16.454 2.161 15.531 1.00 88.50 464 GLN A N 1
ATOM 3449 C CA . GLN A 1 464 ? -16.090 3.567 15.672 1.00 88.50 464 GLN A CA 1
ATOM 3450 C C . GLN A 1 464 ? -16.456 4.062 17.072 1.00 88.50 464 GLN A C 1
ATOM 3452 O O . GLN A 1 464 ? -17.618 3.930 17.473 1.00 88.50 464 GLN A O 1
ATOM 3457 N N . VAL A 1 465 ? -15.502 4.669 17.775 1.00 90.00 465 VAL A N 1
ATOM 3458 C CA . VAL A 1 465 ? -15.752 5.455 18.983 1.00 90.00 465 VAL A CA 1
ATOM 3459 C C . VAL A 1 465 ? -15.464 6.925 18.731 1.00 90.00 465 VAL A C 1
ATOM 3461 O O . VAL A 1 465 ? -14.603 7.273 17.921 1.00 90.00 465 VAL A O 1
ATOM 3464 N N . THR A 1 466 ? -16.190 7.786 19.434 1.00 91.38 466 THR A N 1
ATOM 3465 C CA . THR A 1 466 ? -15.917 9.218 19.511 1.00 91.38 466 THR A CA 1
ATOM 3466 C C . THR A 1 466 ? -15.871 9.665 20.962 1.00 91.38 466 THR A C 1
ATOM 3468 O O . THR A 1 466 ? -16.596 9.153 21.813 1.00 91.38 466 THR A O 1
ATOM 3471 N N . SER A 1 467 ? -15.015 10.635 21.256 1.00 92.00 467 SER A N 1
ATOM 3472 C CA . SER A 1 467 ? -14.972 11.311 22.547 1.00 92.00 467 SER A CA 1
ATOM 3473 C C . SER A 1 467 ? -14.873 12.808 22.323 1.00 92.00 467 SER A C 1
ATOM 3475 O O . SER A 1 467 ? -14.008 13.281 21.581 1.00 92.00 467 SER A O 1
ATOM 3477 N N . THR A 1 468 ? -15.789 13.556 22.930 1.00 91.31 468 THR A N 1
ATOM 3478 C CA . THR A 1 468 ? -15.881 15.009 22.765 1.00 91.31 468 THR A CA 1
ATOM 3479 C C . THR A 1 468 ? -16.065 15.690 24.105 1.00 91.31 468 THR A C 1
ATOM 3481 O O . THR A 1 468 ? -16.907 15.282 24.906 1.00 91.31 468 THR A O 1
ATOM 3484 N N . THR A 1 469 ? -15.334 16.778 24.314 1.00 89.06 469 THR A N 1
ATOM 3485 C CA . THR A 1 469 ? -15.428 17.582 25.532 1.00 89.06 469 THR A CA 1
ATOM 3486 C C . THR A 1 469 ? -15.965 18.976 25.199 1.00 89.06 469 THR A C 1
ATOM 3488 O O . THR A 1 469 ? -15.363 19.686 24.383 1.00 89.06 469 THR A O 1
ATOM 3491 N N . PRO A 1 470 ? -17.085 19.412 25.810 1.00 82.81 470 PRO A N 1
ATOM 3492 C CA . PRO A 1 470 ? -17.666 20.725 25.547 1.00 82.81 470 PRO A CA 1
ATOM 3493 C C . PRO A 1 470 ? -16.660 21.866 25.735 1.00 82.81 470 PRO A C 1
ATOM 3495 O O . PRO A 1 470 ? -15.975 21.948 26.750 1.00 82.81 470 PRO A O 1
ATOM 3498 N N . GLY A 1 471 ? -16.596 22.778 24.762 1.00 75.38 471 GLY A N 1
ATOM 3499 C CA . GLY A 1 471 ? -15.709 23.946 24.824 1.00 75.38 471 GLY A CA 1
ATOM 3500 C C . GLY A 1 471 ? -14.240 23.663 24.495 1.00 75.38 471 GLY A C 1
ATOM 3501 O O . GLY A 1 471 ? -13.433 24.589 24.543 1.00 75.38 471 GLY A O 1
ATOM 3502 N N . THR A 1 472 ? -13.895 22.430 24.116 1.00 72.69 472 THR A N 1
ATOM 3503 C CA . THR A 1 472 ? -12.571 22.084 23.585 1.00 72.69 472 THR A CA 1
ATOM 3504 C C . THR A 1 472 ? -12.656 21.812 22.085 1.00 72.69 472 THR A C 1
ATOM 3506 O O . THR A 1 472 ? -13.671 21.331 21.585 1.00 72.69 472 THR A O 1
ATOM 3509 N N . ALA A 1 473 ? -11.589 22.134 21.352 1.00 68.00 473 ALA A N 1
ATOM 3510 C CA . ALA A 1 473 ? -11.450 21.739 19.948 1.00 68.00 473 ALA A CA 1
ATOM 3511 C C . ALA A 1 473 ? -10.977 20.279 19.795 1.00 68.00 473 ALA A C 1
ATOM 3513 O O . ALA A 1 473 ? -10.912 19.768 18.678 1.00 68.00 473 ALA A O 1
ATOM 3514 N N . ALA A 1 474 ? -10.614 19.626 20.904 1.00 65.75 474 ALA A N 1
ATOM 3515 C CA . ALA A 1 474 ? -10.180 18.242 20.924 1.00 65.75 474 ALA A CA 1
ATOM 3516 C C . ALA A 1 474 ? -11.394 17.317 20.769 1.00 65.75 474 ALA A C 1
ATOM 3518 O O . ALA A 1 474 ? -12.336 17.353 21.561 1.00 65.75 474 ALA A O 1
ATOM 3519 N N . ALA A 1 475 ? -11.350 16.488 19.734 1.00 79.81 475 ALA A N 1
ATOM 3520 C CA . ALA A 1 475 ? -12.246 15.365 19.546 1.00 79.81 475 ALA A CA 1
ATOM 3521 C C . ALA A 1 475 ? -11.380 14.161 19.185 1.00 79.81 475 ALA A C 1
ATOM 3523 O O . ALA A 1 475 ? -10.498 14.263 18.329 1.00 79.81 475 ALA A O 1
ATOM 3524 N N . PHE A 1 476 ? -11.614 13.054 19.874 1.00 82.06 476 PHE A N 1
ATOM 3525 C CA . PHE A 1 476 ? -11.018 11.769 19.550 1.00 82.06 476 PHE A CA 1
ATOM 3526 C C . PHE A 1 476 ? -12.028 10.970 18.751 1.00 82.06 476 PHE A C 1
ATOM 3528 O O . PHE A 1 476 ? -13.202 10.910 19.116 1.00 82.06 476 PHE A O 1
ATOM 3535 N N . GLU A 1 477 ? -11.565 10.363 17.673 1.00 85.31 477 GLU A N 1
ATOM 3536 C CA . GLU A 1 477 ? -12.362 9.458 16.870 1.00 85.31 477 GLU A CA 1
ATOM 3537 C C . GLU A 1 477 ? -11.450 8.333 16.366 1.00 85.31 477 GLU A C 1
ATOM 3539 O O . GLU A 1 477 ? -10.553 8.543 15.548 1.00 85.31 477 GLU A O 1
ATOM 3544 N N . ALA A 1 478 ? -11.642 7.129 16.895 1.00 79.62 478 ALA A N 1
ATOM 3545 C CA . ALA A 1 478 ? -10.837 5.965 16.537 1.00 79.62 478 ALA A CA 1
ATOM 3546 C C . ALA A 1 478 ? -11.665 4.677 16.615 1.00 79.62 478 ALA A C 1
ATOM 3548 O O . ALA A 1 478 ? -12.715 4.667 17.259 1.00 79.62 478 ALA A O 1
ATOM 3549 N N . PRO A 1 479 ? -11.228 3.592 15.964 1.00 82.50 479 PRO A N 1
ATOM 3550 C CA . PRO A 1 479 ? -11.832 2.287 16.164 1.00 82.50 479 PRO A CA 1
ATOM 3551 C C . PRO A 1 479 ? -11.489 1.707 17.547 1.00 82.50 479 PRO A C 1
ATOM 3553 O O . PRO A 1 479 ? -10.379 1.873 18.045 1.00 82.50 479 PRO A O 1
ATOM 3556 N N . LEU A 1 480 ? -12.449 0.992 18.127 1.00 88.75 480 LEU A N 1
ATOM 3557 C CA . LEU A 1 480 ? -12.303 0.058 19.240 1.00 88.75 480 LEU A CA 1
ATOM 3558 C C . LEU A 1 480 ? -12.443 -1.363 18.682 1.00 88.75 480 LEU A C 1
ATOM 3560 O O . LEU A 1 480 ? -13.417 -1.643 17.979 1.00 88.75 480 LEU A O 1
ATOM 3564 N N . THR A 1 481 ? -11.513 -2.253 19.009 1.00 89.06 481 THR A N 1
ATOM 3565 C CA . THR A 1 481 ? -11.556 -3.658 18.588 1.00 89.06 481 THR A CA 1
ATOM 3566 C C . THR A 1 481 ? -12.174 -4.516 19.684 1.00 89.06 481 THR A C 1
ATOM 3568 O O . THR A 1 481 ? -11.823 -4.389 20.854 1.00 89.06 481 THR A O 1
ATOM 3571 N N . ILE A 1 482 ? -13.100 -5.395 19.310 1.00 93.12 482 ILE A N 1
ATOM 3572 C CA . ILE A 1 482 ? -13.692 -6.407 20.185 1.00 93.12 482 ILE A CA 1
ATOM 3573 C C . ILE A 1 482 ? -13.414 -7.776 19.579 1.00 93.12 482 ILE A C 1
ATOM 3575 O O . ILE A 1 482 ? -13.742 -7.994 18.411 1.00 93.12 482 ILE A O 1
ATOM 3579 N N . GLU A 1 483 ? -12.855 -8.693 20.362 1.00 93.88 483 GLU A N 1
ATOM 3580 C CA . GLU A 1 483 ? -12.437 -10.008 19.873 1.00 93.88 483 GLU A CA 1
ATOM 3581 C C . GLU A 1 483 ? -12.848 -11.150 20.801 1.00 93.88 483 GLU A C 1
ATOM 3583 O O . GLU A 1 483 ? -12.937 -10.978 22.018 1.00 93.88 483 GLU A O 1
ATOM 3588 N N . PHE A 1 484 ? -13.171 -12.303 20.211 1.00 94.94 484 PHE A N 1
ATOM 3589 C CA . PHE A 1 484 ? -13.505 -13.534 20.930 1.00 94.94 484 PHE A CA 1
ATOM 3590 C C . PHE A 1 484 ? -13.525 -14.752 20.005 1.00 94.94 484 PHE A C 1
ATOM 3592 O O . PHE A 1 484 ? -13.693 -14.638 18.792 1.00 94.94 484 PHE A O 1
ATOM 3599 N N . GLU A 1 485 ? -13.425 -15.942 20.590 1.00 93.69 485 GLU A N 1
ATOM 3600 C CA . GLU A 1 485 ? -13.608 -17.203 19.870 1.00 93.69 485 GLU A CA 1
ATOM 3601 C C . GLU A 1 485 ? -15.086 -17.615 19.843 1.00 93.69 485 GLU A C 1
ATOM 3603 O O . GLU A 1 485 ? -15.807 -17.482 20.834 1.00 93.69 485 GLU A O 1
ATOM 3608 N N . SER A 1 486 ? -15.542 -18.173 18.723 1.00 93.00 486 SER A N 1
ATOM 3609 C CA . SER A 1 486 ? -16.816 -18.887 18.621 1.00 93.00 486 SER A CA 1
ATOM 3610 C C . SER A 1 486 ? -16.540 -20.369 18.436 1.00 93.00 486 SER A C 1
ATOM 3612 O O . SER A 1 486 ? -15.732 -20.735 17.586 1.00 93.00 486 SER A O 1
ATOM 3614 N N . VAL A 1 487 ? -17.227 -21.219 19.207 1.00 91.06 487 VAL A N 1
ATOM 3615 C CA . VAL A 1 487 ? -17.071 -22.676 19.118 1.00 91.06 487 VAL A CA 1
ATOM 3616 C C . VAL A 1 487 ? -18.407 -23.400 18.964 1.00 91.06 487 VAL A C 1
ATOM 3618 O O . VAL A 1 487 ? -19.435 -23.051 19.565 1.00 91.06 487 VAL A O 1
ATOM 3621 N N . THR A 1 488 ? -18.397 -24.439 18.131 1.00 87.69 488 THR A N 1
ATOM 3622 C CA . THR A 1 488 ? -19.499 -25.398 18.009 1.00 87.69 488 THR A CA 1
ATOM 3623 C C . THR A 1 488 ? -19.560 -26.285 19.251 1.00 87.69 488 THR A C 1
ATOM 3625 O O . THR A 1 488 ? -18.516 -26.615 19.812 1.00 87.69 488 THR A O 1
ATOM 3628 N N . GLN A 1 489 ? -20.766 -26.680 19.668 1.00 75.06 489 GLN A N 1
ATOM 3629 C CA . GLN A 1 489 ? -20.955 -27.551 20.835 1.00 75.06 489 GLN A CA 1
ATOM 3630 C C . GLN A 1 489 ? -20.925 -29.034 20.460 1.00 75.06 489 GLN A C 1
ATOM 3632 O O . GLN A 1 489 ? -21.482 -29.371 19.389 1.00 75.06 489 GLN A O 1
#

Sequence (489 aa):
QALNESVDSCAMMIWFTDGAVNPRSGDQLASLSSLCRPDITVGEIPSGPSTYGLMQEFRSAGIPIFGVFLSNDKDSEASSDELWLTGFMKPLVEGRAQVPAVADRPGGELTCGEVDVNGFAPPGQANGAFIDAADPVLLAFQFLKIGGQISGGNGIAITKGRFVVPQGTAGFQVIVSSTDWALTGPEGSEFSASDTAPRGVVAAQSGGATKVSVGVGADESLVGQWQLATSAEYSELFLYTGLTIELDRDKVSTILSDFDNTLTGRIVRTQEFKSLPVDLELYADSNFNMSLLEDGVLVSQDIDLEYTNDGQFKIERFNPGSQSGELELWLTLSLGDSFQPITSRFNLKIVDKTSLATPASDVIELSVLEGPSGVATGVLTITGPNVSSASTFCLSREPNRLDDTLVRGEQPIGRSADFGWTFAGLTSTPNGNCVDVAQDETKTITIEARNPTQANSVITSSWQVTSTTPGTAAAFEAPLTIEFESVTQ

=== Feature glossary ===
The record interleaves many kinds of information about one protein. Here is each kind framed as the question it answers.

Q: Are the domains correctly placed relative to each other?
A: Predicted aligned error is AlphaFold's pairwise confidence. Unlike pLDDT (per-residue), PAE is per-residue-pair and captures whether two parts of the structure are correctly placed relative to each other. Units are ångströms of expected positional error.

Q: Which residues are in helices, strands, or loops?
A: Eight-state secondary structure (DSSP): H is the canonical α-helix, G the tighter 3₁₀-helix, I the wider π-helix; E/B are β-structure, T and S are turns and bends, and '-' is everything else. DSSP derives these from the pattern of main-chain N–H···O=C hydrogen bonds, not from the sequence.

Q: What if only a Cα trace is available?
A: P-SEA three-state annotation labels each residue as helix, strand, or coil based purely on the geometry of the Cα trace. It serves as a fallback when the full backbone (and thus DSSP) is unavailable.

Q: What are the backbone torsion angles?
A: φ (phi) and ψ (psi) are the two rotatable backbone dihedrals per residue: φ is the C(i-1)–N–Cα–C torsion, ψ is the N–Cα–C–N(i+1) torsion, both in degrees on (−180°, 180°]. α-helical residues cluster near (−60°, −45°); β-strand residues near (−120°, +130°). A Ramachandran plot is simply a scatter of (φ, ψ) for every residue.

Q: What known structures does this most resemble?
A: Structural nearest neighbors (via Foldseek easy-search vs the PDB). Reported per hit: target PDB id, E-value, and alignment TM-score. A TM-score above ~0.5 is the conventional threshold for 'same fold'.

Q: What family and function is it annotated with?
A: Database cross-references. InterPro integrates a dozen domain/family signature databases into unified entries with residue-range hits. GO terms attach function/process/location labels with evidence codes. CATH codes position the fold in a four-level structural taxonomy. Organism is the NCBI-taxonomy species name.

Q: Which residues are buried vs exposed?
A: Solvent accessibility: the surface area of each residue that a 1.4 Å water probe can touch, in Å². When only backbone atoms are present the absolute values are lower than full-atom SASA (side chains contribute most of the area) and are flagged as backbone-only.

Q: What do the diagnostic plots show?
A: Three diagnostic plots accompany the record. The Cα contact map visualizes the tertiary structure as a 2D adjacency matrix (8 Å cutoff, sequence-local contacts suppressed). The Ramachandran plot shows the distribution of backbone (φ, ψ) torsions, with points in the α and β basins reflecting secondary structure content. The PAE plot shows AlphaFold's inter-residue confidence as a color matrix.

Q: What is the amino-acid chain?
A: The amino-acid sequence is the protein's primary structure: the linear order of residues from the N-terminus to the C-terminus, written in one-letter code. Everything else here — the 3D coordinates, the secondary structure, the domain annotations — is ultimately a consequence of this string.

Q: What do the rendered images show?
A: The six renders are orthographic views along the three Cartesian axes in both directions. Representation (cartoon, sticks, or surface) and color scheme (sequence-rainbow or by-chain) vary across proteins so the training set covers all the common visualization conventions.

Q: Where is each backbone atom in 3D?
A: The mmCIF table is the protein's shape written out atom by atom. For each backbone N, Cα, C, and carbonyl O, it records an (x, y, z) coordinate triple in Å plus the residue type, chain letter, and residue number.

Q: How mobile is each atom in the crystal?
A: For experimental (PDB) structures, the B-factor (temperature factor) quantifies the positional spread of each atom in the crystal — a combination of thermal vibration and static disorder — in units of Å². High B-factors mark flexible loops or poorly resolved regions; low B-factors mark the rigid, well-ordered core.

Q: How big and how compact is the whole molecule?
A: Three whole-structure scalars: the radius of gyration (RMS distance of Cα from centroid, in Å), the count of Cα–Cα contacts (pairs closer than 8 Å and separated by more than four residues in sequence — i.e. tertiary, not local, contacts), and the bounding-box dimensions. Together they distinguish compact globular folds from extended fibres or disordered chains.

Q: What does the local fold look like, residue by residue?
A: A 3Di character summarizes, for each residue, the relative orientation of the Cα frame of its nearest spatial neighbor. Because it encodes fold topology rather than chemistry, 3Di alignments detect remote structural similarity that sequence alignment misses.

Q: How confident is the AlphaFold model at each residue?
A: For AlphaFold models, the B-factor field carries pLDDT — the model's own estimate of local accuracy on a 0–100 scale. Regions with pLDDT<50 should be treated as essentially unmodeled; they often correspond to intrinsically disordered segments.